Protein AF-A0A135VUB6-F1 (afdb_monomer_lite)

Structure (mmCIF, N/CA/C/O backbone):
data_AF-A0A135VUB6-F1
#
_entry.id   AF-A0A135VUB6-F1
#
loop_
_atom_site.group_PDB
_atom_site.id
_atom_site.type_symbol
_atom_site.label_atom_id
_atom_site.label_alt_id
_atom_site.label_comp_id
_atom_site.label_asym_id
_atom_site.label_entity_id
_atom_site.label_seq_id
_atom_site.pdbx_PDB_ins_code
_atom_site.Cartn_x
_atom_site.Cartn_y
_atom_site.Cartn_z
_atom_site.occupancy
_atom_site.B_iso_or_equiv
_atom_site.auth_seq_id
_atom_site.auth_comp_id
_atom_site.auth_asym_id
_atom_site.auth_atom_id
_atom_site.pdbx_PDB_model_num
ATOM 1 N N . MET A 1 1 ? -13.962 8.262 15.435 1.00 34.34 1 MET A N 1
ATOM 2 C CA . MET A 1 1 ? -13.655 7.599 16.730 1.00 34.34 1 MET A CA 1
ATOM 3 C C . MET A 1 1 ? -14.827 7.903 17.637 1.00 34.34 1 MET A C 1
ATOM 5 O O . MET A 1 1 ? -15.083 9.078 17.838 1.00 34.34 1 MET A O 1
ATOM 9 N N . LYS A 1 2 ? -15.582 6.904 18.107 1.00 37.41 2 LYS A N 1
ATOM 10 C CA . LYS A 1 2 ? -16.805 7.149 18.884 1.00 37.41 2 LYS A CA 1
ATOM 11 C C . LYS A 1 2 ? -16.642 6.528 20.272 1.00 37.41 2 LYS A C 1
ATOM 13 O O . LYS A 1 2 ? -16.548 5.312 20.395 1.00 37.41 2 LYS A O 1
ATOM 18 N N . ILE A 1 3 ? -16.569 7.367 21.302 1.00 39.59 3 ILE A N 1
ATOM 19 C CA . ILE A 1 3 ? -16.682 6.924 22.696 1.00 39.59 3 ILE A CA 1
ATOM 20 C C . ILE A 1 3 ? -18.184 6.850 22.992 1.00 39.59 3 ILE A C 1
ATOM 22 O O . ILE A 1 3 ? -18.922 7.803 22.722 1.00 39.59 3 ILE A O 1
ATOM 26 N N . VAL A 1 4 ? -18.668 5.687 23.420 1.00 47.00 4 VAL A N 1
ATOM 27 C CA . VAL A 1 4 ? -20.098 5.361 23.450 1.00 47.00 4 VAL A CA 1
ATOM 28 C C . VAL A 1 4 ? -20.410 4.708 24.789 1.00 47.00 4 VAL A C 1
ATOM 30 O O . VAL A 1 4 ? -19.876 3.654 25.109 1.00 47.00 4 VAL A O 1
ATOM 33 N N . ARG A 1 5 ? -21.276 5.326 25.596 1.00 52.12 5 ARG A N 1
ATOM 34 C CA . ARG A 1 5 ? -21.703 4.709 26.856 1.00 52.12 5 ARG A CA 1
ATOM 35 C C . ARG A 1 5 ? -22.386 3.346 26.589 1.00 52.12 5 ARG A C 1
ATOM 37 O O . ARG A 1 5 ? -23.000 3.203 25.533 1.00 52.12 5 ARG A O 1
ATOM 44 N N . PRO A 1 6 ? -22.284 2.355 27.497 1.00 51.78 6 PRO A N 1
ATOM 45 C CA . PRO A 1 6 ? -22.822 1.000 27.289 1.00 51.78 6 PRO A CA 1
ATOM 46 C C . PRO A 1 6 ? -24.323 0.953 26.952 1.00 51.78 6 PRO A C 1
ATOM 48 O O . PRO A 1 6 ? -24.784 0.061 26.255 1.00 51.78 6 PRO A O 1
ATOM 51 N N . ASP A 1 7 ? -25.085 1.933 27.435 1.00 60.53 7 ASP A N 1
ATOM 52 C CA . ASP A 1 7 ? -26.528 2.109 27.241 1.00 60.53 7 ASP A CA 1
ATOM 53 C C . ASP A 1 7 ? -26.904 2.805 25.923 1.00 60.53 7 ASP A C 1
ATOM 55 O O . ASP A 1 7 ? -28.085 2.901 25.576 1.00 60.53 7 ASP A O 1
ATOM 59 N N . LYS A 1 8 ? -25.913 3.305 25.183 1.00 64.69 8 LYS A N 1
ATOM 60 C CA . LYS A 1 8 ? -26.128 4.102 23.983 1.00 64.69 8 LYS A CA 1
ATOM 61 C C . LYS A 1 8 ? -26.345 3.201 22.772 1.00 64.69 8 LYS A C 1
ATOM 63 O O . LYS A 1 8 ? -25.667 2.200 22.561 1.00 64.69 8 LYS A O 1
ATOM 68 N N . GLU A 1 9 ? -27.318 3.598 21.969 1.00 74.81 9 GLU A N 1
ATOM 69 C CA . GLU A 1 9 ? -27.727 2.878 20.774 1.00 74.81 9 GLU A CA 1
ATOM 70 C C . GLU A 1 9 ? -26.655 2.944 19.681 1.00 74.81 9 GLU A C 1
ATOM 72 O O . GLU A 1 9 ? -26.100 4.004 19.358 1.00 74.81 9 GLU A O 1
ATOM 77 N N . PHE A 1 10 ? -26.373 1.785 19.099 1.00 71.81 10 PHE A N 1
ATOM 78 C CA . PHE A 1 10 ? -25.574 1.617 17.901 1.00 71.81 10 PHE A CA 1
ATOM 79 C C . PHE A 1 10 ? -26.504 1.541 16.710 1.00 71.81 10 PHE A C 1
ATOM 81 O O . PHE A 1 10 ? -27.481 0.803 16.724 1.00 71.81 10 PHE A O 1
ATOM 88 N N . THR A 1 11 ? -26.179 2.300 15.673 1.00 75.50 11 THR A N 1
ATOM 89 C CA . THR A 1 11 ? -26.920 2.293 14.418 1.00 75.50 11 THR A CA 1
ATOM 90 C C . THR A 1 11 ? -26.029 1.699 13.342 1.00 75.50 11 THR A C 1
ATOM 92 O O . THR A 1 11 ? -24.949 2.229 13.077 1.00 75.50 11 THR A O 1
ATOM 95 N N . LEU A 1 12 ? -26.487 0.620 12.721 1.00 75.81 12 LEU A N 1
ATOM 96 C CA . LEU A 1 12 ? -25.886 0.023 11.539 1.00 75.81 12 LEU A CA 1
ATOM 97 C C . LEU A 1 12 ? -26.810 0.283 10.355 1.00 75.81 12 LEU A C 1
ATOM 99 O O . LEU A 1 12 ? -28.018 0.105 10.469 1.00 75.81 12 LEU A O 1
ATOM 103 N N . THR A 1 13 ? -26.258 0.694 9.221 1.00 74.25 13 THR A N 1
ATOM 104 C CA . THR A 1 13 ? -27.027 0.863 7.984 1.00 74.25 13 THR A CA 1
ATOM 105 C C . THR A 1 13 ? -26.466 -0.029 6.895 1.00 74.25 13 THR A C 1
ATOM 107 O O . THR A 1 13 ? -25.250 -0.041 6.704 1.00 74.25 13 THR A O 1
ATOM 110 N N . ALA A 1 14 ? -27.331 -0.721 6.162 1.00 73.38 14 ALA A N 1
ATOM 111 C CA . ALA A 1 14 ? -26.947 -1.544 5.023 1.00 73.38 14 ALA A CA 1
ATOM 112 C C . ALA A 1 14 ? -27.727 -1.157 3.772 1.00 73.38 14 ALA A C 1
ATOM 114 O O . ALA A 1 14 ? -28.899 -0.784 3.833 1.00 73.38 14 ALA A O 1
ATOM 115 N N . THR A 1 15 ? -27.057 -1.287 2.629 1.00 76.56 15 THR A N 1
ATOM 116 C CA . THR A 1 15 ? -27.664 -1.134 1.310 1.00 76.56 15 THR A CA 1
ATOM 117 C C . THR A 1 15 ? -27.743 -2.496 0.630 1.00 76.56 15 THR A C 1
ATOM 119 O O . THR A 1 15 ? -26.714 -3.127 0.394 1.00 76.56 15 THR A O 1
ATOM 122 N N . VAL A 1 16 ? -28.950 -2.930 0.283 1.00 73.88 16 VAL A N 1
ATOM 123 C CA . VAL A 1 16 ? -29.252 -4.214 -0.348 1.00 73.88 16 VAL A CA 1
ATOM 124 C C . VAL A 1 16 ? -29.444 -4.015 -1.847 1.00 73.88 16 VAL A C 1
ATOM 126 O O . VAL A 1 16 ? -30.226 -3.170 -2.292 1.00 73.88 16 VAL A O 1
ATOM 129 N N . LYS A 1 17 ? -28.701 -4.793 -2.636 1.00 71.44 17 LYS A N 1
ATOM 130 C CA . LYS A 1 17 ? -28.737 -4.761 -4.099 1.00 71.44 17 LYS A CA 1
ATOM 131 C C . LYS A 1 17 ? -28.950 -6.162 -4.662 1.00 71.44 17 LYS A C 1
ATOM 133 O O . LYS A 1 17 ? -28.439 -7.126 -4.099 1.00 71.44 17 LYS A O 1
ATOM 138 N N . ASP A 1 18 ? -29.688 -6.259 -5.764 1.00 75.69 18 ASP A N 1
ATOM 139 C CA . ASP A 1 18 ? -29.834 -7.500 -6.526 1.00 75.69 18 ASP A CA 1
ATOM 140 C C . ASP A 1 18 ? -28.553 -7.831 -7.318 1.00 75.69 18 ASP A C 1
ATOM 142 O O . ASP A 1 18 ? -27.583 -7.068 -7.341 1.00 75.69 18 ASP A O 1
ATOM 146 N N . GLU A 1 19 ? -28.550 -8.969 -8.013 1.00 65.69 19 GLU A N 1
ATOM 147 C CA . GLU A 1 19 ? -27.429 -9.414 -8.860 1.00 65.69 19 GLU A CA 1
ATOM 148 C C . GLU A 1 19 ? -27.101 -8.458 -10.022 1.00 65.69 19 GLU A C 1
ATOM 150 O O . GLU A 1 19 ? -26.023 -8.535 -10.606 1.00 65.69 19 GLU A O 1
ATOM 155 N N . ARG A 1 20 ? -28.010 -7.531 -10.345 1.00 67.44 20 ARG A N 1
ATOM 156 C CA . ARG A 1 20 ? -27.830 -6.492 -11.367 1.00 67.44 20 ARG A CA 1
ATOM 157 C C . ARG A 1 20 ? -27.405 -5.153 -10.755 1.00 67.44 20 ARG A C 1
ATOM 159 O O . ARG A 1 20 ? -27.335 -4.152 -11.463 1.00 67.44 20 ARG A O 1
ATOM 166 N N . GLY A 1 21 ? -27.137 -5.113 -9.448 1.00 68.44 21 GLY A N 1
ATOM 167 C CA . GLY A 1 21 ? -26.724 -3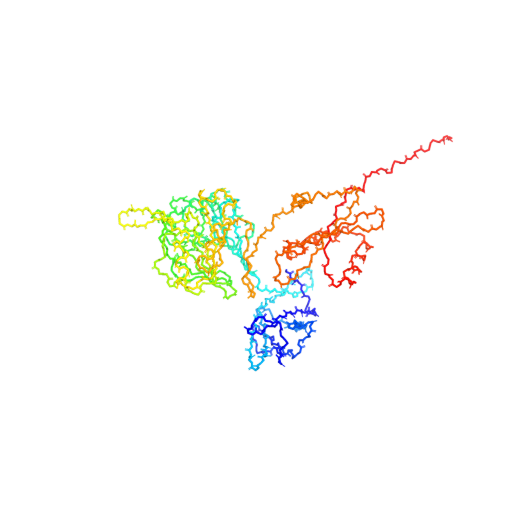.918 -8.717 1.00 68.44 21 GLY A CA 1
ATOM 168 C C . GLY A 1 21 ? -27.852 -2.927 -8.415 1.00 68.44 21 GLY A C 1
ATOM 169 O O . GLY A 1 21 ? -27.565 -1.817 -7.955 1.00 68.44 21 GLY A O 1
ATOM 170 N N . ARG A 1 22 ? -29.117 -3.295 -8.651 1.00 73.38 22 ARG A N 1
ATOM 171 C CA . ARG A 1 22 ? -30.289 -2.445 -8.392 1.00 73.38 22 ARG A CA 1
ATOM 172 C C . ARG A 1 22 ? -30.698 -2.555 -6.929 1.00 73.38 22 ARG A C 1
ATOM 174 O O . ARG A 1 22 ? -30.668 -3.647 -6.371 1.00 73.38 22 ARG A O 1
ATOM 181 N N . LEU A 1 23 ? -31.111 -1.444 -6.320 1.00 79.06 23 LEU A N 1
ATOM 182 C CA . LEU A 1 23 ? -31.638 -1.452 -4.953 1.00 79.06 23 LEU A CA 1
ATOM 183 C C . LEU A 1 23 ? -32.877 -2.347 -4.869 1.00 79.06 23 LEU A C 1
ATOM 185 O O . LEU A 1 23 ? -33.820 -2.188 -5.651 1.00 79.06 23 LEU A O 1
ATOM 189 N N . THR A 1 24 ? -32.866 -3.278 -3.922 1.00 85.25 24 THR A N 1
ATOM 190 C CA . THR A 1 24 ? -33.945 -4.248 -3.731 1.00 85.25 24 THR A CA 1
ATOM 191 C C . THR A 1 24 ? -34.196 -4.477 -2.255 1.00 85.25 24 THR A C 1
ATOM 193 O O . THR A 1 24 ? -33.263 -4.494 -1.458 1.00 85.25 24 THR A O 1
ATOM 196 N N . ASP A 1 25 ? -35.458 -4.676 -1.899 1.00 92.44 25 ASP A N 1
ATOM 197 C CA . ASP A 1 25 ? -35.822 -5.096 -0.554 1.00 92.44 25 ASP A CA 1
ATOM 198 C C . ASP A 1 25 ? -35.624 -6.616 -0.448 1.00 92.44 25 ASP A C 1
ATOM 200 O O . ASP A 1 25 ? -35.988 -7.344 -1.378 1.00 92.44 25 ASP A O 1
ATOM 204 N N . PRO A 1 26 ? -35.002 -7.114 0.627 1.00 88.56 26 PRO A N 1
ATOM 205 C CA . PRO A 1 26 ? -34.851 -8.540 0.845 1.00 88.56 26 PRO A CA 1
ATOM 206 C C . PRO A 1 26 ? -36.123 -9.191 1.387 1.00 88.56 26 PRO A C 1
ATOM 208 O O . PRO A 1 26 ? -36.945 -8.557 2.042 1.00 88.56 26 PRO A O 1
ATOM 211 N N . GLU A 1 27 ? -36.236 -10.490 1.127 1.00 89.94 27 GLU A N 1
ATOM 212 C CA . GLU A 1 27 ? -37.295 -11.381 1.603 1.00 89.94 27 GLU A CA 1
ATOM 213 C C . GLU A 1 27 ? -37.172 -11.628 3.110 1.00 89.94 27 GLU A C 1
ATOM 215 O O . GLU A 1 27 ? -38.172 -11.619 3.822 1.00 89.94 27 GLU A O 1
ATOM 220 N N . THR A 1 28 ? -35.943 -11.826 3.601 1.00 88.31 28 THR A N 1
ATOM 221 C CA . THR A 1 28 ? -35.650 -11.978 5.032 1.00 88.31 28 THR A CA 1
ATOM 222 C C . THR A 1 28 ? -34.358 -11.264 5.407 1.00 88.31 28 THR A C 1
ATOM 224 O O . THR A 1 28 ? -33.467 -11.073 4.572 1.00 88.31 28 THR A O 1
ATOM 227 N N . GLN A 1 29 ? -34.261 -10.856 6.672 1.00 86.56 29 GLN A N 1
ATOM 228 C CA . GLN A 1 29 ? -33.057 -10.281 7.257 1.00 86.56 29 GLN A CA 1
ATOM 229 C C . GLN A 1 29 ? -32.876 -10.802 8.675 1.00 86.56 29 GLN A C 1
ATOM 231 O O . GLN A 1 29 ? -33.840 -10.902 9.425 1.00 86.56 29 GLN A O 1
ATOM 236 N N . GLU A 1 30 ? -31.637 -11.075 9.046 1.00 85.62 30 GLU A N 1
ATOM 237 C CA . GLU A 1 30 ? -31.261 -11.462 10.395 1.00 85.62 30 GLU A CA 1
ATOM 238 C C . GLU A 1 30 ? -29.928 -10.801 10.735 1.00 85.62 30 GLU A C 1
ATOM 240 O O . GLU A 1 30 ? -28.988 -10.838 9.940 1.00 85.62 30 GLU A O 1
ATOM 245 N N . ILE A 1 31 ? -29.847 -10.164 11.901 1.00 83.44 31 ILE A N 1
ATOM 246 C CA . ILE A 1 31 ? -28.593 -9.626 12.420 1.00 83.44 31 ILE A CA 1
ATOM 247 C C . ILE A 1 31 ? -28.206 -10.410 13.654 1.00 83.44 31 ILE A C 1
ATOM 249 O O . ILE A 1 31 ? -28.941 -10.430 14.636 1.00 83.44 31 ILE A O 1
ATOM 253 N N . THR A 1 32 ? -27.013 -10.979 13.621 1.00 84.50 32 THR A N 1
ATOM 254 C CA . THR A 1 32 ? -26.420 -11.730 14.714 1.00 84.50 32 THR A CA 1
ATOM 255 C C . THR A 1 32 ? -25.205 -10.980 15.241 1.00 84.50 32 THR A C 1
ATOM 257 O O . THR A 1 32 ? -24.272 -10.689 14.497 1.00 84.50 32 THR A O 1
ATOM 260 N N . ILE A 1 33 ? -25.184 -10.683 16.536 1.00 83.44 33 ILE A N 1
ATOM 261 C CA . ILE A 1 33 ? -24.037 -10.068 17.206 1.00 83.44 33 ILE A CA 1
ATOM 262 C C . ILE A 1 33 ? -23.337 -11.137 18.043 1.00 83.44 33 ILE A C 1
ATOM 264 O O . ILE A 1 33 ? -23.943 -11.736 18.934 1.00 83.44 33 ILE A O 1
ATOM 268 N N . LYS A 1 34 ? -22.058 -11.368 17.753 1.00 84.38 34 LYS A N 1
ATOM 269 C CA . LYS A 1 34 ? -21.209 -12.366 18.407 1.00 84.38 34 LYS A CA 1
ATOM 270 C C . LYS A 1 34 ? -20.161 -11.687 19.283 1.00 84.38 34 LYS A C 1
ATOM 272 O O . LYS A 1 34 ? -19.483 -10.755 18.840 1.00 84.38 34 LYS A O 1
ATOM 277 N N . ASP A 1 35 ? -20.049 -12.185 20.508 1.00 81.25 35 ASP A N 1
ATOM 278 C CA . ASP A 1 35 ? -18.984 -11.857 21.457 1.00 81.25 35 ASP A CA 1
ATOM 279 C C . ASP A 1 35 ? -17.630 -12.390 20.956 1.00 81.25 35 ASP A C 1
ATOM 281 O O . ASP A 1 35 ? -17.611 -13.408 20.258 1.00 81.25 35 ASP A O 1
ATOM 285 N N . PRO A 1 36 ? -16.494 -11.796 21.355 1.00 72.75 36 PRO A N 1
ATOM 286 C CA . PRO A 1 36 ? -15.181 -12.426 21.239 1.00 72.75 36 PRO A CA 1
ATOM 287 C C . PRO A 1 36 ? -15.070 -13.847 21.833 1.00 72.75 36 PRO A C 1
ATOM 289 O O . PRO A 1 36 ? -14.202 -14.594 21.379 1.00 72.75 36 PRO A O 1
ATOM 292 N N . TRP A 1 37 ? -15.910 -14.242 22.801 1.00 71.69 37 TRP A N 1
ATOM 293 C CA . TRP A 1 37 ? -15.752 -15.508 23.541 1.00 71.69 37 TRP A CA 1
ATOM 294 C C . TRP A 1 37 ? -16.957 -16.466 23.520 1.00 71.69 37 TRP A C 1
ATOM 296 O O . TRP A 1 37 ? -16.856 -17.563 24.070 1.00 71.69 37 TRP A O 1
ATOM 306 N N . LYS A 1 38 ? -18.098 -16.087 22.925 1.00 53.94 38 LYS A N 1
ATOM 307 C CA . LYS A 1 38 ? -19.379 -16.818 23.041 1.00 53.94 38 LYS A CA 1
ATOM 308 C C . LYS A 1 38 ? -20.101 -17.025 21.705 1.00 53.94 38 LYS A C 1
ATOM 310 O O . LYS A 1 38 ? -19.897 -16.293 20.737 1.00 53.94 38 LYS A O 1
ATOM 315 N N . ASP A 1 39 ? -20.999 -18.012 21.722 1.00 59.66 39 ASP A N 1
ATOM 316 C CA . ASP A 1 39 ? -22.148 -18.163 20.820 1.00 59.66 39 ASP A CA 1
ATOM 317 C C . ASP A 1 39 ? -22.997 -16.868 20.750 1.00 59.66 39 ASP A C 1
ATOM 319 O O . ASP A 1 39 ? -22.861 -15.994 21.612 1.00 59.66 39 ASP A O 1
ATOM 323 N N . PRO A 1 40 ? -23.833 -16.683 19.709 1.00 59.44 40 PRO A N 1
ATOM 324 C CA . PRO A 1 40 ? -24.494 -15.407 19.421 1.00 59.44 40 PRO A CA 1
ATOM 325 C C . PRO A 1 40 ? -25.262 -14.821 20.616 1.00 59.44 40 PRO A C 1
ATOM 327 O O . PRO A 1 40 ? -26.117 -15.482 21.198 1.00 59.44 40 PRO A O 1
ATOM 330 N N . ILE A 1 41 ? -24.972 -13.559 20.960 1.00 66.19 41 ILE A N 1
ATOM 331 C CA . ILE A 1 41 ? -25.551 -12.874 22.131 1.00 66.19 41 ILE A CA 1
ATOM 332 C C . ILE A 1 41 ? -26.881 -12.206 21.787 1.00 66.19 41 ILE A C 1
ATOM 334 O O . ILE A 1 41 ? -27.807 -12.203 22.594 1.00 66.19 41 ILE A O 1
ATOM 338 N N . ILE A 1 42 ? -26.978 -11.596 20.606 1.00 67.06 42 ILE A N 1
ATOM 339 C CA . ILE A 1 42 ? -28.165 -10.845 20.194 1.00 67.06 42 ILE A CA 1
ATOM 340 C C . ILE A 1 42 ? -28.497 -11.231 18.761 1.00 67.06 42 ILE A C 1
ATOM 342 O O . ILE A 1 42 ? -27.701 -10.973 17.857 1.00 67.06 42 ILE A O 1
ATOM 346 N N . THR A 1 43 ? -29.689 -11.787 18.561 1.00 62.88 43 THR A N 1
ATOM 347 C CA . THR A 1 43 ? -30.308 -11.880 17.240 1.00 62.88 43 THR A CA 1
ATOM 348 C C . THR A 1 43 ? -31.381 -10.805 17.147 1.00 62.88 43 THR A C 1
ATOM 350 O O . THR A 1 43 ? -32.408 -10.880 17.819 1.00 62.88 43 THR A O 1
ATOM 353 N N . LEU A 1 44 ? -31.136 -9.779 16.335 1.00 66.69 44 LEU A N 1
ATOM 354 C CA . LEU A 1 44 ? -32.171 -8.832 15.939 1.00 66.69 44 LEU A CA 1
ATOM 355 C C . LEU A 1 44 ? -32.797 -9.321 14.641 1.00 66.69 44 LEU A C 1
ATOM 357 O O . LEU A 1 44 ? -32.112 -9.505 13.636 1.00 66.69 44 LEU A O 1
ATOM 361 N N . THR A 1 45 ? -34.109 -9.511 14.663 1.00 58.44 45 THR A N 1
ATOM 362 C CA . THR A 1 45 ? -34.837 -10.137 13.556 1.00 58.44 45 THR A CA 1
ATOM 363 C C . THR A 1 45 ? -35.419 -9.141 12.559 1.00 58.44 45 THR A C 1
ATOM 365 O O . THR A 1 45 ? -35.823 -9.547 11.475 1.00 58.44 45 THR A O 1
ATOM 368 N N . THR A 1 46 ? -35.457 -7.841 12.866 1.00 73.56 46 THR A N 1
ATOM 369 C CA . THR A 1 46 ? -36.083 -6.856 11.968 1.00 73.56 46 THR A CA 1
ATOM 370 C C . THR A 1 46 ? -35.360 -5.512 11.969 1.00 73.56 46 THR A C 1
ATOM 372 O O . THR A 1 46 ? -35.707 -4.617 12.744 1.00 73.56 46 THR A O 1
ATOM 375 N N . PRO A 1 47 ? -34.362 -5.336 11.089 1.00 85.88 47 PRO A N 1
ATOM 376 C CA . PRO A 1 47 ? -33.864 -4.018 10.718 1.00 85.88 47 PRO A CA 1
ATOM 377 C C . PRO A 1 47 ? -34.996 -3.155 10.145 1.00 85.88 47 PRO A C 1
ATOM 379 O O . PRO A 1 47 ? -35.836 -3.626 9.380 1.00 85.88 47 PRO A O 1
ATOM 382 N N . GLU A 1 48 ? -35.010 -1.877 10.495 1.00 89.88 48 GLU A N 1
ATOM 383 C CA . GLU A 1 48 ? -35.969 -0.893 10.007 1.00 89.88 48 GLU A CA 1
ATOM 384 C C . GLU A 1 48 ? -35.656 -0.522 8.552 1.00 89.88 48 GLU A C 1
ATOM 386 O O . GLU A 1 48 ? -34.522 -0.176 8.215 1.00 89.88 48 GLU A O 1
ATOM 391 N N . ARG A 1 49 ? -36.655 -0.567 7.670 1.00 92.06 49 ARG A N 1
ATOM 392 C CA . ARG A 1 49 ? -36.514 -0.076 6.294 1.00 92.06 49 ARG A CA 1
ATOM 393 C C . ARG A 1 49 ? -36.525 1.453 6.298 1.00 92.06 49 ARG A C 1
ATOM 395 O O . ARG A 1 49 ? -37.526 2.049 6.675 1.00 92.06 49 ARG A O 1
ATOM 402 N N . VAL A 1 50 ? -35.430 2.070 5.859 1.00 88.75 50 VAL A N 1
ATOM 403 C CA . VAL A 1 50 ? -35.311 3.533 5.709 1.00 88.75 50 VAL A CA 1
ATOM 404 C C . VAL A 1 50 ? -35.767 3.968 4.318 1.00 88.75 50 VAL A C 1
ATOM 406 O O . VAL A 1 50 ? -36.474 4.958 4.184 1.00 88.75 50 VAL A O 1
ATOM 409 N N . ASP A 1 51 ? -35.365 3.219 3.291 1.00 87.94 51 ASP A N 1
ATOM 410 C CA . ASP A 1 51 ? -35.752 3.413 1.889 1.00 87.94 51 ASP A CA 1
ATOM 411 C C . ASP A 1 51 ? -35.661 2.061 1.153 1.00 87.94 51 ASP A C 1
ATOM 413 O O . ASP A 1 51 ? -35.236 1.055 1.733 1.00 87.94 51 ASP A O 1
ATOM 417 N N . LYS A 1 52 ? -36.044 2.002 -0.124 1.00 89.00 52 LYS A N 1
ATOM 418 C CA . LYS A 1 52 ? -35.914 0.806 -0.959 1.00 89.00 52 LYS A CA 1
ATOM 419 C C . LYS A 1 52 ? -34.465 0.324 -0.984 1.00 89.00 52 LYS A C 1
ATOM 421 O O . LYS A 1 52 ? -33.572 1.008 -1.484 1.00 89.00 52 LYS A O 1
ATOM 426 N N . GLY A 1 53 ? -34.240 -0.883 -0.471 1.00 80.25 53 GLY A N 1
ATOM 427 C CA . GLY A 1 53 ? -32.906 -1.458 -0.346 1.00 80.25 53 GLY A CA 1
ATOM 428 C C . GLY A 1 53 ? -31.988 -0.710 0.624 1.00 80.25 53 GLY A C 1
ATOM 429 O O . GLY A 1 53 ? -30.785 -0.927 0.568 1.00 80.25 53 GLY A O 1
ATOM 430 N N . LEU A 1 54 ? -32.499 0.155 1.505 1.00 81.38 54 LEU A N 1
ATOM 431 C CA . LEU A 1 54 ? -31.726 0.803 2.566 1.00 81.38 54 LEU A CA 1
ATOM 432 C C . LEU A 1 54 ? -32.345 0.475 3.923 1.00 81.38 54 LEU A C 1
ATOM 434 O O . LEU A 1 54 ? -33.481 0.847 4.213 1.00 81.38 54 LEU A O 1
ATOM 438 N N . TYR A 1 55 ? -31.569 -0.185 4.775 1.00 86.44 55 TYR A N 1
ATOM 439 C CA . TYR A 1 55 ? -32.025 -0.662 6.074 1.00 86.44 55 TYR A CA 1
ATOM 440 C C . TYR A 1 55 ? -31.160 -0.118 7.197 1.00 86.44 55 TYR A C 1
ATOM 442 O O . TYR A 1 55 ? -29.960 0.099 7.026 1.00 86.44 55 TYR A O 1
ATOM 450 N N . ARG A 1 56 ? -31.780 0.081 8.355 1.00 84.00 56 ARG A N 1
ATOM 451 C CA . ARG A 1 56 ? -31.182 0.575 9.586 1.00 84.00 56 ARG A CA 1
ATOM 452 C C . ARG A 1 56 ? -31.484 -0.398 10.714 1.00 84.00 56 ARG A C 1
ATOM 454 O O . ARG A 1 56 ? -32.635 -0.637 11.042 1.00 84.00 56 ARG A O 1
ATOM 461 N N . ALA A 1 57 ? -30.454 -0.911 11.359 1.00 82.75 57 ALA A N 1
ATOM 462 C CA . ALA A 1 57 ? -30.590 -1.665 12.590 1.00 82.75 57 ALA A CA 1
ATOM 463 C C . ALA A 1 57 ? -30.090 -0.831 13.759 1.00 82.75 57 ALA A C 1
ATOM 465 O O . ALA A 1 57 ? -28.995 -0.265 13.703 1.00 82.75 57 ALA A O 1
ATOM 466 N N . VAL A 1 58 ? -30.897 -0.764 14.812 1.00 81.56 58 VAL A N 1
ATOM 467 C CA . VAL A 1 58 ? -30.522 -0.127 16.069 1.00 81.56 58 VAL A CA 1
ATOM 468 C C . VAL A 1 58 ? -30.384 -1.210 17.127 1.00 81.56 58 VAL A C 1
ATOM 470 O O . VAL A 1 58 ? -31.306 -1.992 17.331 1.00 81.56 58 VAL A O 1
ATOM 473 N N . PHE A 1 59 ? -29.233 -1.274 17.788 1.00 80.00 59 PHE A N 1
ATOM 474 C CA . PHE A 1 59 ? -28.989 -2.234 18.861 1.00 80.00 59 PHE A CA 1
ATOM 475 C C . PHE A 1 59 ? -28.285 -1.585 20.041 1.00 80.00 59 PHE A C 1
ATOM 477 O O . PHE A 1 59 ? -27.578 -0.588 19.901 1.00 80.00 59 PHE A O 1
ATOM 484 N N . LYS A 1 60 ? -28.469 -2.172 21.219 1.00 78.56 60 LYS A N 1
ATOM 485 C CA . LYS A 1 60 ? -27.726 -1.827 22.431 1.00 78.56 60 LYS A CA 1
ATOM 486 C C . LYS A 1 60 ? -26.785 -2.975 22.735 1.00 78.56 60 LYS A C 1
ATOM 488 O O . LYS A 1 60 ? -27.175 -4.134 22.618 1.00 78.56 60 LYS A O 1
ATOM 493 N N . LEU A 1 61 ? -25.551 -2.650 23.099 1.00 75.44 61 LEU A N 1
ATOM 494 C CA . LEU A 1 61 ? -24.662 -3.667 23.641 1.00 75.44 61 LEU A CA 1
ATOM 495 C C . LEU A 1 61 ? -25.130 -4.029 25.064 1.00 75.44 61 LEU A C 1
ATOM 497 O O . LEU A 1 61 ? -25.674 -3.164 25.759 1.00 75.44 61 LEU A O 1
ATOM 501 N N . PRO A 1 62 ? -24.956 -5.285 25.508 1.00 72.50 62 PRO A N 1
ATOM 502 C CA . PRO A 1 62 ? -25.241 -5.665 26.886 1.00 72.50 62 PRO A CA 1
ATOM 503 C C . PRO A 1 62 ? -24.438 -4.812 27.877 1.00 72.50 62 PRO A C 1
ATOM 505 O O . PRO A 1 62 ? -23.316 -4.385 27.588 1.00 72.50 62 PRO A O 1
ATOM 508 N N . LYS A 1 63 ? -24.994 -4.576 29.072 1.00 72.06 63 LYS A N 1
ATOM 509 C CA . LYS A 1 63 ? -24.314 -3.797 30.128 1.00 72.06 63 LYS A CA 1
ATOM 510 C C . LYS A 1 63 ? -23.019 -4.466 30.603 1.00 72.06 63 LYS A C 1
ATOM 512 O O . LYS A 1 63 ? -22.114 -3.788 31.079 1.00 72.06 63 LYS A O 1
ATOM 517 N N . ASP A 1 64 ? -22.947 -5.780 30.470 1.00 74.75 64 ASP A N 1
ATOM 518 C CA . ASP A 1 64 ? -21.858 -6.673 30.846 1.00 74.75 64 ASP A CA 1
ATOM 519 C C . ASP A 1 64 ? -20.924 -7.009 29.673 1.00 74.75 64 ASP A C 1
ATOM 521 O O . ASP A 1 64 ? -20.265 -8.042 29.691 1.00 74.75 64 ASP A O 1
ATOM 525 N N . VAL A 1 65 ? -20.819 -6.119 28.675 1.00 74.19 65 VAL A N 1
ATOM 526 C CA . VAL A 1 65 ? -19.928 -6.299 27.521 1.00 74.19 65 VAL A CA 1
ATOM 527 C C . VAL A 1 65 ? -18.508 -6.705 27.947 1.00 74.19 65 VAL A C 1
ATOM 529 O O . VAL A 1 65 ? -17.864 -6.059 28.795 1.00 74.19 65 VAL A O 1
ATOM 532 N N . GLU A 1 66 ? -18.010 -7.752 27.296 1.00 77.94 66 GLU A N 1
ATOM 533 C CA . GLU A 1 66 ? -16.616 -8.168 27.357 1.00 77.94 66 GLU A CA 1
ATOM 534 C C . GLU A 1 66 ? -15.771 -7.350 26.371 1.00 77.94 66 GLU A C 1
ATOM 536 O O . GLU A 1 66 ? -16.204 -6.996 25.268 1.00 77.94 66 GLU A O 1
ATOM 541 N N . GLU A 1 67 ? -14.551 -7.003 26.779 1.00 76.06 67 GLU A N 1
ATOM 542 C CA . GLU A 1 67 ? -13.603 -6.347 25.881 1.00 76.06 67 GLU A CA 1
ATOM 543 C C . GLU A 1 67 ? -13.114 -7.331 24.817 1.00 76.06 67 GLU A C 1
ATOM 545 O O . GLU A 1 67 ? -12.825 -8.491 25.105 1.00 76.06 67 GLU A O 1
ATOM 550 N N . GLY A 1 68 ? -12.965 -6.854 23.584 1.00 76.69 68 GLY A N 1
ATOM 551 C CA . GLY A 1 68 ? -12.427 -7.653 22.490 1.00 76.69 68 GLY A CA 1
ATOM 552 C C . GLY A 1 68 ? -13.019 -7.294 21.134 1.00 76.69 68 GLY A C 1
ATOM 553 O O . GLY A 1 68 ? -13.636 -6.242 20.954 1.00 76.69 68 GLY A O 1
ATOM 554 N N . THR A 1 69 ? -12.776 -8.156 20.148 1.00 74.62 69 THR A N 1
ATOM 555 C CA . THR A 1 69 ? -13.365 -8.025 18.811 1.00 74.62 69 THR A CA 1
ATOM 556 C C . THR A 1 69 ? -14.727 -8.707 18.802 1.00 74.62 69 THR A C 1
ATOM 558 O O . THR A 1 69 ? -14.807 -9.924 18.900 1.00 74.62 69 THR A O 1
ATOM 561 N N . TRP A 1 70 ? -15.781 -7.919 18.642 1.00 80.38 70 TRP A N 1
ATOM 562 C CA . TRP A 1 70 ? -17.140 -8.397 18.423 1.00 80.38 70 TRP A CA 1
ATOM 563 C C . TRP A 1 70 ? -17.421 -8.468 16.920 1.00 80.38 70 TRP A C 1
ATOM 565 O O . TRP A 1 70 ? -16.914 -7.647 16.147 1.00 80.38 70 TRP A O 1
ATOM 575 N N . ILE A 1 71 ? -18.240 -9.428 16.499 1.00 78.62 71 ILE A N 1
ATOM 576 C CA . ILE A 1 71 ? -18.608 -9.622 15.091 1.00 78.62 71 ILE A CA 1
ATOM 577 C C . ILE A 1 71 ? -20.104 -9.385 14.941 1.00 78.62 71 ILE A C 1
ATOM 579 O O . ILE A 1 71 ? -20.910 -10.044 15.587 1.00 78.62 71 ILE A O 1
ATOM 583 N N . ILE A 1 72 ? -20.478 -8.465 14.061 1.00 80.88 72 ILE A N 1
ATOM 584 C CA . ILE A 1 72 ? -21.861 -8.270 13.636 1.00 80.88 72 ILE A CA 1
ATOM 585 C C . ILE A 1 72 ? -22.022 -8.956 12.282 1.00 80.88 72 ILE A C 1
ATOM 587 O O . ILE A 1 72 ? -21.393 -8.547 11.306 1.00 80.88 72 ILE A O 1
ATOM 591 N N . GLU A 1 73 ? -22.844 -9.992 12.215 1.00 82.31 73 GLU A N 1
ATOM 592 C CA . GLU A 1 73 ? -23.227 -10.671 10.980 1.00 82.31 73 GLU A CA 1
ATOM 593 C C . GLU A 1 73 ? -24.626 -10.211 10.572 1.00 82.31 73 GLU A C 1
ATOM 595 O O . GLU A 1 73 ? -25.549 -10.266 11.372 1.00 82.31 73 GLU A O 1
ATOM 600 N N . TRP A 1 74 ? -24.794 -9.747 9.338 1.00 84.25 74 TRP A N 1
ATOM 601 C CA . TRP A 1 74 ? -26.089 -9.395 8.763 1.00 84.25 74 TRP A CA 1
ATOM 602 C C . TRP A 1 74 ? -26.371 -10.343 7.603 1.00 84.25 74 TRP A C 1
ATOM 604 O O . TRP A 1 74 ? -25.776 -10.221 6.530 1.00 84.25 74 TRP A O 1
ATOM 614 N N . LEU A 1 75 ? -27.239 -11.319 7.848 1.00 83.25 75 LEU A N 1
ATOM 615 C CA . LEU A 1 75 ? -27.756 -12.266 6.872 1.00 83.25 75 LEU A CA 1
ATOM 616 C C . LEU A 1 75 ? -28.968 -11.649 6.170 1.00 83.25 75 LEU A C 1
ATOM 618 O O . LEU A 1 75 ? -29.894 -11.159 6.810 1.00 83.25 75 LEU A O 1
ATOM 622 N N . ILE A 1 76 ? -28.957 -11.659 4.845 1.00 83.00 76 ILE A N 1
ATOM 623 C CA . ILE A 1 76 ? -29.991 -11.064 4.004 1.00 83.00 76 ILE A CA 1
ATOM 624 C C . ILE A 1 76 ? -30.357 -12.066 2.916 1.00 83.00 76 ILE A C 1
ATOM 626 O O . ILE A 1 76 ? -29.467 -12.573 2.236 1.00 83.00 76 ILE A O 1
ATOM 630 N N . THR A 1 77 ? -31.649 -12.324 2.715 1.00 81.06 77 THR A N 1
ATOM 631 C CA . THR A 1 77 ? -32.132 -13.203 1.639 1.00 81.06 77 THR A CA 1
ATOM 632 C C . THR A 1 77 ? -32.848 -12.394 0.569 1.00 81.06 77 THR A C 1
ATOM 634 O O . THR A 1 77 ? -33.782 -11.665 0.875 1.00 81.06 77 THR A O 1
ATOM 637 N N . VAL A 1 78 ? -32.446 -12.526 -0.693 1.00 81.06 78 VAL A N 1
ATOM 638 C CA . VAL A 1 78 ? -33.103 -11.910 -1.858 1.00 81.06 78 VAL A CA 1
ATOM 639 C C . VAL A 1 78 ? -33.305 -12.999 -2.907 1.00 81.06 78 VAL A C 1
ATOM 641 O O . VAL A 1 78 ? -32.340 -13.662 -3.285 1.00 81.06 78 VAL A O 1
ATOM 644 N N . HIS A 1 79 ? -34.529 -13.195 -3.400 1.00 84.00 79 HIS A N 1
ATOM 645 C CA . HIS A 1 79 ? -34.841 -14.214 -4.412 1.00 84.00 79 HIS A CA 1
ATOM 646 C C . HIS A 1 79 ? -34.353 -15.618 -4.020 1.00 84.00 79 HIS A C 1
ATOM 648 O O . HIS A 1 79 ? -33.722 -16.313 -4.819 1.00 84.00 79 HIS A O 1
ATOM 654 N N . ARG A 1 80 ? -34.609 -16.025 -2.767 1.00 82.06 80 ARG A N 1
ATOM 655 C CA . ARG A 1 80 ? -34.150 -17.294 -2.168 1.00 82.06 80 ARG A CA 1
ATOM 656 C C . ARG A 1 80 ? -32.628 -17.484 -2.116 1.00 82.06 80 ARG A C 1
ATOM 658 O O . ARG A 1 80 ? -32.159 -18.597 -1.887 1.00 82.06 80 ARG A O 1
ATOM 665 N N . ARG A 1 81 ? -31.838 -16.426 -2.324 1.00 69.50 81 ARG A N 1
ATOM 666 C CA . ARG A 1 81 ? -30.379 -16.442 -2.157 1.00 69.50 81 ARG A CA 1
ATOM 667 C C . ARG A 1 81 ? -29.989 -15.654 -0.920 1.00 69.50 81 ARG A C 1
ATOM 669 O O . ARG A 1 81 ? -30.394 -14.507 -0.775 1.00 69.50 81 ARG A O 1
ATOM 676 N N . ALA A 1 82 ? -29.176 -16.263 -0.068 1.00 79.62 82 ALA A N 1
ATOM 677 C CA . ALA A 1 82 ? -28.644 -15.641 1.134 1.00 79.62 82 ALA A CA 1
ATOM 678 C C . ALA A 1 82 ? -27.291 -14.959 0.870 1.00 79.62 82 ALA A C 1
ATOM 680 O O . ALA A 1 82 ? -26.435 -15.503 0.171 1.00 79.62 82 ALA A O 1
ATOM 681 N N . ALA A 1 83 ? -27.077 -13.797 1.480 1.00 70.69 83 ALA A N 1
ATOM 682 C CA . ALA A 1 83 ? -25.801 -13.098 1.565 1.00 70.69 83 ALA A CA 1
ATOM 683 C C . ALA A 1 83 ? -25.531 -12.718 3.025 1.00 70.69 83 ALA A C 1
ATOM 685 O O . ALA A 1 83 ? -26.451 -12.333 3.740 1.00 70.69 83 ALA A O 1
ATOM 686 N N . VAL A 1 84 ? -24.274 -12.813 3.465 1.00 76.62 84 VAL A N 1
ATOM 687 C CA . VAL A 1 84 ? -23.869 -12.444 4.830 1.00 76.62 84 VAL A CA 1
ATOM 688 C C . VAL A 1 84 ? -22.822 -11.344 4.764 1.00 76.62 84 VAL A C 1
ATOM 690 O O . VAL A 1 84 ? -21.759 -11.533 4.173 1.00 76.62 84 VAL A O 1
ATOM 693 N N . GLN A 1 85 ? -23.098 -10.212 5.407 1.00 74.44 85 GLN A N 1
ATOM 694 C CA . GLN A 1 85 ? -22.105 -9.174 5.670 1.00 74.44 85 GLN A CA 1
ATOM 695 C C . GLN A 1 85 ? -21.569 -9.333 7.091 1.00 74.44 85 GLN A C 1
ATOM 697 O O . GLN A 1 85 ? -22.349 -9.390 8.035 1.00 74.44 85 GLN A O 1
ATOM 702 N N . LYS A 1 86 ? -20.243 -9.372 7.255 1.00 73.94 86 LYS A N 1
ATOM 703 C CA . LYS A 1 86 ? -19.601 -9.374 8.576 1.00 73.94 86 LYS A CA 1
ATOM 704 C C . LYS A 1 86 ? -18.915 -8.039 8.827 1.00 73.94 86 LYS A C 1
ATOM 706 O O . LYS A 1 86 ? -18.126 -7.591 7.999 1.00 73.94 86 LYS A O 1
ATOM 711 N N . THR A 1 87 ? -19.193 -7.436 9.973 1.00 70.62 87 THR A N 1
ATOM 712 C CA . THR A 1 87 ? -18.554 -6.207 10.443 1.00 70.62 87 THR A CA 1
ATOM 713 C C . THR A 1 87 ? -17.915 -6.478 11.791 1.00 70.62 87 THR A C 1
ATOM 715 O O . THR A 1 87 ? -18.593 -6.839 12.748 1.00 70.62 87 THR A O 1
ATOM 718 N N . GLU A 1 88 ? -16.607 -6.284 11.878 1.00 70.94 88 GLU A N 1
ATOM 719 C CA . GLU A 1 88 ? -15.878 -6.415 13.133 1.00 70.94 88 GLU A CA 1
ATOM 720 C C . GLU A 1 88 ? -15.825 -5.066 13.854 1.00 70.94 88 GLU A C 1
ATOM 722 O O . GLU A 1 88 ? -15.401 -4.052 13.286 1.00 70.94 88 GLU A O 1
ATOM 727 N N . ILE A 1 89 ? -16.225 -5.061 15.123 1.00 72.12 89 ILE A N 1
ATOM 728 C CA . ILE A 1 89 ? -16.127 -3.900 16.004 1.00 72.12 89 ILE A CA 1
ATOM 729 C C . ILE A 1 89 ? -15.182 -4.229 17.157 1.00 72.12 89 ILE A C 1
ATOM 731 O O . ILE A 1 89 ? -15.263 -5.295 17.761 1.00 72.12 89 ILE A O 1
ATOM 735 N N . GLN A 1 90 ? -14.262 -3.322 17.471 1.00 72.94 90 GLN A N 1
ATOM 736 C CA . GLN A 1 90 ? -13.426 -3.459 18.660 1.00 72.94 90 GLN A CA 1
ATOM 737 C C . GLN A 1 90 ? -14.101 -2.753 19.827 1.00 72.94 90 GLN A C 1
ATOM 739 O O . GLN A 1 90 ? -14.351 -1.550 19.737 1.00 72.94 90 GLN A O 1
ATOM 744 N N . VAL A 1 91 ? -14.347 -3.487 20.908 1.00 72.88 91 VAL A N 1
ATOM 745 C CA . VAL A 1 91 ? -14.938 -2.979 22.144 1.00 72.88 91 VAL A CA 1
ATOM 746 C C . VAL A 1 91 ? -13.873 -2.963 23.240 1.00 72.88 91 VAL A C 1
ATOM 748 O O . VAL A 1 91 ? -13.220 -3.974 23.487 1.00 72.88 91 VAL A O 1
ATOM 751 N N . SER A 1 92 ? -13.665 -1.819 23.887 1.00 71.06 92 SER A N 1
ATOM 752 C CA . SER A 1 92 ? -12.726 -1.669 25.011 1.00 71.06 92 SER A CA 1
ATOM 753 C C . SER A 1 92 ? -13.296 -0.736 26.074 1.00 71.06 92 SER A C 1
ATOM 755 O O . SER A 1 92 ? -13.944 0.250 25.717 1.00 71.06 92 SER A O 1
ATOM 757 N N . ARG A 1 93 ? -13.044 -0.978 27.364 1.00 71.12 93 ARG A N 1
ATOM 758 C CA . ARG A 1 93 ? -13.388 -0.025 28.423 1.00 71.12 93 ARG A CA 1
ATOM 759 C C . ARG A 1 93 ? -12.290 1.020 28.525 1.00 71.12 93 ARG A C 1
ATOM 761 O O . ARG A 1 93 ? -11.096 0.736 28.463 1.00 71.12 93 ARG A O 1
ATOM 768 N N . LYS A 1 94 ? -12.705 2.263 28.711 1.00 55.97 94 LYS A N 1
ATOM 769 C CA . LYS A 1 94 ? -11.813 3.384 28.960 1.00 55.97 94 LYS A CA 1
ATOM 770 C C . LYS A 1 94 ? -12.246 4.074 30.240 1.00 55.97 94 LYS A C 1
ATOM 772 O O . LYS A 1 94 ? -13.410 4.434 30.394 1.00 55.97 94 LYS A O 1
ATOM 777 N N . VAL A 1 95 ? -11.301 4.264 31.154 1.00 55.06 95 VAL A N 1
ATOM 778 C CA . VAL A 1 95 ? -11.517 5.078 32.352 1.00 55.06 95 VAL A CA 1
ATOM 779 C C . VAL A 1 95 ? -11.339 6.541 31.960 1.00 55.06 95 VAL A C 1
ATOM 781 O O . VAL A 1 95 ? -10.290 6.923 31.438 1.00 55.06 95 VAL A O 1
ATOM 784 N N . ILE A 1 96 ? -12.369 7.354 32.178 1.00 46.03 96 ILE A N 1
ATOM 785 C CA . ILE A 1 96 ? -12.340 8.796 31.938 1.00 46.03 96 ILE A CA 1
ATOM 786 C C . ILE A 1 96 ? -12.530 9.498 33.287 1.00 46.03 96 ILE A C 1
ATOM 788 O O . ILE A 1 96 ? -13.562 9.373 33.946 1.00 46.03 96 ILE A O 1
ATOM 792 N N . GLY A 1 97 ? -11.497 10.221 33.728 1.00 53.28 97 GLY A N 1
ATOM 793 C CA . GLY A 1 97 ? -11.486 10.895 35.029 1.00 53.28 97 GLY A CA 1
ATOM 794 C C . GLY A 1 97 ? -11.369 9.934 36.220 1.00 53.28 97 GLY A C 1
ATOM 795 O O . GLY A 1 97 ? -10.866 8.821 36.094 1.00 53.28 97 GLY A O 1
ATOM 796 N N . LYS A 1 98 ? -11.801 10.380 37.409 1.00 43.06 98 LYS A N 1
ATOM 797 C CA . LYS A 1 98 ? -11.617 9.619 38.659 1.00 43.06 98 LYS A CA 1
ATOM 798 C C . LYS A 1 98 ? -12.592 8.447 38.850 1.00 43.06 98 LYS A C 1
ATOM 800 O O . LYS A 1 98 ? -12.320 7.640 39.732 1.00 43.06 98 LYS A O 1
ATOM 805 N N . ARG A 1 99 ? -13.708 8.340 38.103 1.00 47.28 99 ARG A N 1
ATOM 806 C CA . ARG A 1 99 ? -14.743 7.304 38.355 1.00 47.28 99 ARG A CA 1
ATOM 807 C C . ARG A 1 99 ? -15.604 6.840 37.163 1.00 47.28 99 ARG A C 1
ATOM 809 O O . ARG A 1 99 ? -16.388 5.920 37.368 1.00 47.28 99 ARG A O 1
ATOM 816 N N . GLU A 1 100 ? -15.512 7.400 35.951 1.00 36.62 100 GLU A N 1
ATOM 817 C CA . GLU A 1 100 ? -16.437 7.020 34.862 1.00 36.62 100 GLU A CA 1
ATOM 818 C C . GLU A 1 100 ? -15.794 6.011 33.893 1.00 36.62 100 GLU A C 1
ATOM 820 O O . GLU A 1 100 ? -14.844 6.323 33.173 1.00 36.62 100 GLU A O 1
ATOM 825 N N . LEU A 1 101 ? -16.308 4.779 33.887 1.00 38.84 101 LEU A N 1
ATOM 826 C CA . LEU A 1 101 ? -15.998 3.760 32.882 1.00 38.84 101 LEU A CA 1
ATOM 827 C C . LEU A 1 101 ? -16.906 3.981 31.669 1.00 38.84 101 LEU A C 1
ATOM 829 O O . LEU A 1 101 ? -18.124 3.851 31.772 1.00 38.84 101 LEU A O 1
ATOM 833 N N . GLN A 1 102 ? -16.319 4.298 30.516 1.00 43.69 102 GLN A N 1
ATOM 834 C CA . GLN A 1 102 ? -17.041 4.368 29.247 1.00 43.69 102 GLN A CA 1
ATOM 835 C C . GLN A 1 102 ? -16.598 3.237 28.326 1.00 43.69 102 GLN A C 1
ATOM 837 O O . GLN A 1 102 ? -15.428 2.852 28.307 1.00 43.69 102 GLN A O 1
ATOM 842 N N . MET A 1 103 ? -17.538 2.705 27.551 1.00 40.22 103 MET A N 1
ATOM 843 C CA . MET A 1 103 ? -17.212 1.785 26.475 1.00 40.22 103 MET A CA 1
ATOM 844 C C . MET A 1 103 ? -16.741 2.562 25.245 1.00 40.22 103 MET A C 1
ATOM 846 O O . MET A 1 103 ? -17.205 3.654 24.917 1.00 40.22 103 MET A O 1
ATOM 850 N N . GLU A 1 104 ? -15.773 2.002 24.547 1.00 44.31 104 GLU A N 1
ATOM 851 C CA . GLU A 1 104 ? -15.306 2.511 23.274 1.00 44.31 104 GLU A CA 1
ATOM 852 C C . GLU A 1 104 ? -15.546 1.434 22.226 1.00 44.31 104 GLU A C 1
ATOM 854 O O . GLU A 1 104 ? -15.075 0.311 22.387 1.00 44.31 104 GLU A O 1
ATOM 859 N N . VAL A 1 105 ? -16.280 1.781 21.167 1.00 39.09 105 VAL A N 1
ATOM 860 C CA . VAL A 1 105 ? -16.561 0.880 20.047 1.00 39.09 105 VAL A CA 1
ATOM 861 C C . VAL A 1 105 ? -15.967 1.478 18.782 1.00 39.09 105 VAL A C 1
ATOM 863 O O . VAL A 1 105 ? -16.317 2.590 18.375 1.00 39.09 105 VAL A O 1
ATOM 866 N N . ARG A 1 106 ? -15.043 0.750 18.155 1.00 47.41 106 ARG A N 1
ATOM 867 C CA . ARG A 1 106 ? -14.370 1.171 16.922 1.00 47.41 106 ARG A CA 1
ATOM 868 C C . ARG A 1 106 ? -14.736 0.242 15.774 1.00 47.41 106 ARG A C 1
ATOM 870 O O . ARG A 1 106 ? -14.489 -0.956 15.860 1.00 47.41 106 ARG A O 1
ATOM 877 N N . LEU A 1 107 ? -15.253 0.810 14.686 1.00 47.09 107 LEU A N 1
ATOM 878 C CA . LEU A 1 107 ? -15.276 0.133 13.389 1.00 47.09 107 LEU A CA 1
ATOM 879 C C . LEU A 1 107 ? -13.828 -0.057 12.916 1.00 47.09 107 LEU A C 1
ATOM 881 O O . LEU A 1 107 ? -13.011 0.858 13.068 1.00 47.09 107 LEU A O 1
ATOM 885 N N . LYS A 1 108 ? -13.496 -1.236 12.376 1.00 54.12 108 LYS A N 1
ATOM 886 C CA . LYS A 1 108 ? -12.172 -1.518 11.799 1.00 54.12 108 LYS A CA 1
ATOM 887 C C . LYS A 1 108 ? -11.989 -0.769 10.471 1.00 54.12 108 LYS A C 1
ATOM 889 O O . LYS A 1 108 ? -12.120 -1.344 9.400 1.00 54.12 108 LYS A O 1
ATOM 894 N N . ASP A 1 109 ? -11.676 0.522 10.559 1.00 63.16 109 ASP A N 1
ATOM 895 C CA . ASP A 1 109 ? -11.238 1.332 9.422 1.00 63.16 109 ASP A CA 1
ATOM 896 C C . ASP A 1 109 ? -9.718 1.295 9.284 1.00 63.16 109 ASP A C 1
ATOM 898 O O . ASP A 1 109 ? -8.974 1.596 10.227 1.00 63.16 109 ASP A O 1
ATOM 902 N N . TYR A 1 110 ? -9.258 0.995 8.075 1.00 72.25 110 TYR A N 1
ATOM 903 C CA . TYR A 1 110 ? -7.847 0.952 7.736 1.00 72.25 110 TYR A CA 1
ATOM 904 C C . TYR A 1 110 ? -7.512 1.981 6.663 1.00 72.25 110 TYR A C 1
ATOM 906 O O . TYR A 1 110 ? -8.313 2.265 5.771 1.00 72.25 110 TYR A O 1
ATOM 914 N N . PHE A 1 111 ? -6.304 2.537 6.722 1.00 76.81 111 PHE A N 1
ATOM 915 C CA . PHE A 1 111 ? -5.872 3.547 5.761 1.00 76.81 111 PHE A CA 1
ATOM 916 C C . PHE A 1 111 ? -4.470 3.278 5.241 1.00 76.81 111 PHE A C 1
ATOM 918 O O . PHE A 1 111 ? -3.574 2.930 6.005 1.00 76.81 111 PHE A O 1
ATOM 925 N N . ILE A 1 112 ? -4.262 3.549 3.958 1.00 79.25 112 ILE A N 1
ATOM 926 C CA . ILE A 1 112 ? -2.936 3.698 3.360 1.00 79.25 112 ILE A CA 1
ATOM 927 C C . ILE A 1 112 ? -2.822 5.153 2.917 1.00 79.25 112 ILE A C 1
ATOM 929 O O . ILE A 1 112 ? -3.589 5.600 2.068 1.00 79.25 112 ILE A O 1
ATOM 933 N N . ASN A 1 113 ? -1.908 5.916 3.513 1.00 80.56 113 ASN A N 1
ATOM 934 C CA . ASN A 1 113 ? -1.644 7.300 3.118 1.00 80.56 113 ASN A CA 1
ATOM 935 C C . ASN A 1 113 ? -0.321 7.370 2.365 1.00 80.56 113 ASN A C 1
ATOM 937 O O . ASN A 1 113 ? 0.670 6.805 2.819 1.00 80.56 113 ASN A O 1
ATOM 941 N N . PHE A 1 114 ? -0.287 8.101 1.262 1.00 77.44 114 PHE A N 1
ATOM 942 C CA . PHE A 1 114 ? 0.941 8.340 0.516 1.00 77.44 114 PHE A CA 1
ATOM 943 C C . PHE A 1 114 ? 1.674 9.558 1.095 1.00 77.44 114 PHE A C 1
ATOM 945 O O . PHE A 1 114 ? 1.034 10.524 1.504 1.00 77.44 114 PHE A O 1
ATOM 952 N N . ILE A 1 115 ? 3.007 9.500 1.212 1.00 68.81 115 ILE A N 1
ATOM 953 C CA . ILE A 1 115 ? 3.807 10.547 1.868 1.00 68.81 115 ILE A CA 1
ATOM 954 C C . ILE A 1 115 ? 4.940 11.036 0.955 1.00 68.81 115 ILE A C 1
ATOM 956 O O . ILE A 1 115 ? 5.857 10.297 0.587 1.00 68.81 115 ILE A O 1
ATOM 960 N N . GLY A 1 116 ? 4.913 12.335 0.658 1.00 58.53 116 GLY A N 1
ATOM 961 C CA . GLY A 1 116 ? 5.919 13.065 -0.115 1.00 58.53 116 GLY A CA 1
ATOM 962 C C . GLY A 1 116 ? 5.432 14.482 -0.429 1.00 58.53 116 GLY A C 1
ATOM 963 O O . GLY A 1 116 ? 4.324 14.831 -0.050 1.00 58.53 116 GLY A O 1
ATOM 964 N N . GLU A 1 117 ? 6.234 15.302 -1.102 1.00 49.22 117 GLU A N 1
ATOM 965 C CA . GLU A 1 117 ? 5.760 16.585 -1.662 1.00 49.22 117 GLU A CA 1
ATOM 966 C C . GLU A 1 117 ? 5.535 16.491 -3.176 1.00 49.22 117 GLU A C 1
ATOM 968 O O . GLU A 1 117 ? 4.572 17.039 -3.700 1.00 49.22 117 GLU A O 1
ATOM 973 N N . ARG A 1 118 ? 6.410 15.765 -3.884 1.00 53.59 118 ARG A N 1
ATOM 974 C CA . ARG A 1 118 ? 6.334 15.549 -5.342 1.00 53.59 118 ARG A CA 1
ATOM 975 C C . ARG A 1 118 ? 6.556 14.093 -5.742 1.00 53.59 118 ARG A C 1
ATOM 977 O O . ARG A 1 118 ? 5.865 13.597 -6.622 1.00 53.59 118 ARG A O 1
ATOM 984 N N . GLU A 1 119 ? 7.458 13.394 -5.050 1.00 62.62 119 GLU A N 1
ATOM 985 C CA . GLU A 1 119 ? 7.717 11.964 -5.243 1.00 62.62 119 GLU A CA 1
ATOM 986 C C . GLU A 1 119 ? 7.315 11.166 -3.995 1.00 62.62 119 GLU A C 1
ATOM 988 O O . GLU A 1 119 ? 7.793 11.381 -2.869 1.00 62.62 119 GLU A O 1
ATOM 993 N N . VAL A 1 120 ? 6.382 10.243 -4.204 1.00 68.06 120 VAL A N 1
ATOM 994 C CA . VAL A 1 120 ? 5.865 9.347 -3.173 1.00 68.06 120 VAL A CA 1
ATOM 995 C C . VAL A 1 120 ? 6.820 8.167 -3.008 1.00 68.06 120 VAL A C 1
ATOM 997 O O . VAL A 1 120 ? 6.594 7.102 -3.564 1.00 68.06 120 VAL A O 1
ATOM 1000 N N . SER A 1 121 ? 7.870 8.362 -2.211 1.00 76.25 121 SER A N 1
ATOM 1001 C CA . SER A 1 121 ? 8.815 7.295 -1.832 1.00 76.25 121 SER A CA 1
ATOM 1002 C C . SER A 1 121 ? 8.485 6.632 -0.488 1.00 76.25 121 SER A C 1
ATOM 1004 O O . SER A 1 121 ? 9.303 5.930 0.097 1.00 76.25 121 SER A O 1
ATOM 1006 N N . SER A 1 122 ? 7.318 6.930 0.089 1.00 88.56 122 SER A N 1
ATOM 1007 C CA . SER A 1 122 ? 6.921 6.394 1.393 1.00 88.56 122 SER A CA 1
ATOM 1008 C C . SER A 1 122 ? 5.405 6.290 1.506 1.00 88.56 122 SER A C 1
ATOM 1010 O O . SER A 1 122 ? 4.673 7.140 0.987 1.00 88.56 122 SER A O 1
ATOM 1012 N N . ILE A 1 123 ? 4.929 5.281 2.233 1.00 93.19 123 ILE A N 1
ATOM 1013 C CA . ILE A 1 123 ? 3.509 5.123 2.569 1.00 93.19 123 ILE A CA 1
ATOM 1014 C C . ILE A 1 123 ? 3.326 4.915 4.069 1.00 93.19 123 ILE A C 1
ATOM 1016 O O . ILE A 1 123 ? 4.182 4.365 4.751 1.00 93.19 123 ILE A O 1
ATOM 1020 N N . MET A 1 124 ? 2.185 5.342 4.595 1.00 93.44 124 MET A N 1
ATOM 1021 C CA . MET A 1 124 ? 1.762 5.090 5.967 1.00 93.44 124 MET A CA 1
ATOM 1022 C C . MET A 1 124 ? 0.579 4.141 5.968 1.00 93.44 124 MET A C 1
ATOM 1024 O O . MET A 1 124 ? -0.516 4.520 5.549 1.00 93.44 124 MET A O 1
ATOM 1028 N N . LEU A 1 125 ? 0.783 2.949 6.509 1.00 93.38 125 LEU A N 1
ATOM 1029 C CA . LEU A 1 125 ? -0.283 2.006 6.809 1.00 93.38 125 LEU A CA 1
ATOM 1030 C C . LEU A 1 125 ? -0.831 2.329 8.197 1.00 93.38 125 LEU A C 1
ATOM 1032 O O . LEU A 1 125 ? -0.078 2.474 9.159 1.00 93.38 125 LEU A O 1
ATOM 1036 N N . LYS A 1 126 ? -2.145 2.460 8.320 1.00 87.88 126 LYS A N 1
ATOM 1037 C CA . LYS A 1 126 ? -2.818 2.735 9.585 1.00 87.88 126 LYS A CA 1
ATOM 1038 C C . LYS A 1 126 ? -3.890 1.689 9.825 1.00 87.88 126 LYS A C 1
ATOM 1040 O O . LYS A 1 126 ? -4.786 1.519 9.001 1.00 87.88 126 LYS A O 1
ATOM 1045 N N . SER A 1 127 ? -3.807 1.059 10.985 1.00 83.56 127 SER A N 1
ATOM 1046 C CA . SER A 1 127 ? -4.832 0.189 11.543 1.00 83.56 127 SER A CA 1
ATOM 1047 C C . SER A 1 127 ? -5.377 0.763 12.852 1.00 83.56 127 SER A C 1
ATOM 1049 O O . SER A 1 127 ? -5.043 1.890 13.236 1.00 83.56 127 SER A O 1
ATOM 1051 N N . LEU A 1 128 ? -6.240 0.006 13.538 1.00 73.25 128 LEU A N 1
ATOM 1052 C CA . LEU A 1 128 ? -6.792 0.413 14.832 1.00 73.25 128 LEU A CA 1
ATOM 1053 C C . LEU A 1 128 ? -5.707 0.643 15.885 1.00 73.25 128 LEU A C 1
ATOM 1055 O O . LEU A 1 128 ? -5.815 1.579 16.681 1.00 73.25 128 LEU A O 1
ATOM 1059 N N . SER A 1 129 ? -4.692 -0.219 15.898 1.00 82.44 129 SER A N 1
ATOM 1060 C CA . SER A 1 129 ? -3.658 -0.230 16.930 1.00 82.44 129 SER A CA 1
ATOM 1061 C C . SER A 1 129 ? -2.306 0.299 16.451 1.00 82.44 129 SER A C 1
ATOM 1063 O O . SER A 1 129 ? -1.506 0.715 17.290 1.00 82.44 129 SER A O 1
ATOM 1065 N N . LYS A 1 130 ? -2.042 0.322 15.135 1.00 92.19 130 LYS A N 1
ATOM 1066 C CA . LYS A 1 130 ? -0.713 0.608 14.569 1.00 92.19 130 LYS A CA 1
ATOM 1067 C C . LYS A 1 130 ? -0.717 1.714 13.512 1.00 92.19 130 LYS A C 1
ATOM 1069 O O . LYS A 1 130 ? -1.664 1.876 12.744 1.00 92.19 130 LYS A O 1
ATOM 1074 N N . LYS A 1 131 ? 0.393 2.452 13.444 1.00 93.62 131 LYS A N 1
ATOM 1075 C CA . LYS A 1 131 ? 0.772 3.345 12.340 1.00 93.62 131 LYS A CA 1
ATOM 1076 C C . LYS A 1 131 ? 2.160 2.945 11.847 1.00 93.62 131 LYS A C 1
ATOM 1078 O O . LYS A 1 131 ? 3.166 3.268 12.479 1.00 93.62 131 LYS A O 1
ATOM 1083 N N . VAL A 1 132 ? 2.197 2.232 10.731 1.00 97.19 132 VAL A N 1
ATOM 1084 C CA . VAL A 1 132 ? 3.416 1.674 10.150 1.00 97.19 132 VAL A CA 1
ATOM 1085 C C . VAL A 1 132 ? 3.861 2.546 8.991 1.00 97.19 132 VAL A C 1
ATOM 1087 O O . VAL A 1 132 ? 3.161 2.656 7.986 1.00 97.19 132 VAL A O 1
ATOM 1090 N N . LEU A 1 133 ? 5.036 3.151 9.124 1.00 96.94 133 LEU A N 1
ATOM 1091 C CA . LEU A 1 133 ? 5.673 3.868 8.027 1.00 96.94 133 LEU A CA 1
ATOM 1092 C C . LEU A 1 133 ? 6.476 2.872 7.183 1.00 96.94 133 LEU A C 1
ATOM 1094 O O . LEU A 1 133 ? 7.341 2.174 7.706 1.00 96.94 133 LEU A O 1
ATOM 1098 N N . VAL A 1 134 ? 6.197 2.802 5.888 1.00 97.06 134 VAL A N 1
ATOM 1099 C CA . VAL A 1 134 ? 6.998 2.050 4.922 1.00 97.06 134 VAL A CA 1
ATOM 1100 C C . VAL A 1 134 ? 7.868 3.045 4.173 1.00 97.06 134 VAL A C 1
ATOM 1102 O O . VAL A 1 134 ? 7.344 3.907 3.465 1.00 97.06 134 VAL A O 1
ATOM 1105 N N . ASP A 1 135 ? 9.177 2.892 4.357 1.00 95.94 135 ASP A N 1
ATOM 1106 C CA . ASP A 1 135 ? 10.245 3.756 3.863 1.00 95.94 135 ASP A CA 1
ATOM 1107 C C . ASP A 1 135 ? 10.209 5.196 4.424 1.00 95.94 135 ASP A C 1
ATOM 1109 O O . ASP A 1 135 ? 9.184 5.730 4.842 1.00 95.94 135 ASP A O 1
ATOM 1113 N N . CYS A 1 136 ? 11.380 5.821 4.518 1.00 94.38 136 CYS A N 1
ATOM 1114 C CA . CYS A 1 136 ? 11.576 7.202 4.951 1.00 94.38 136 CYS A CA 1
ATOM 1115 C C . CYS A 1 136 ? 12.860 7.765 4.325 1.00 94.38 136 CYS A C 1
ATOM 1117 O O . CYS A 1 136 ? 13.967 7.595 4.849 1.00 94.38 136 CYS A O 1
ATOM 1119 N N . GLY A 1 137 ? 12.701 8.437 3.188 1.00 92.06 137 GLY A N 1
ATOM 1120 C CA . GLY A 1 137 ? 13.804 9.004 2.417 1.00 92.06 137 GLY A CA 1
ATOM 1121 C C . GLY A 1 137 ? 14.575 10.135 3.081 1.00 92.06 137 GLY A C 1
ATOM 1122 O O . GLY A 1 137 ? 14.137 10.727 4.066 1.00 92.06 137 GLY A O 1
ATOM 1123 N N . GLU A 1 138 ? 15.743 10.440 2.520 1.00 91.56 138 GLU A N 1
ATOM 1124 C CA . GLU A 1 138 ? 16.541 11.614 2.877 1.00 91.56 138 GLU A CA 1
ATOM 1125 C C . GLU A 1 138 ? 15.702 12.901 2.853 1.00 91.56 138 GLU A C 1
ATOM 1127 O O . GLU A 1 138 ? 14.816 13.071 2.018 1.00 91.56 138 GLU A O 1
ATOM 1132 N N . GLY A 1 139 ? 15.936 13.787 3.822 1.00 86.94 139 GLY A N 1
ATOM 1133 C CA . GLY A 1 139 ? 15.157 15.018 3.990 1.00 86.94 139 GLY A CA 1
ATOM 1134 C C . GLY A 1 139 ? 13.743 14.826 4.557 1.00 86.94 139 GLY A C 1
ATOM 1135 O O . GLY A 1 139 ? 13.138 15.804 4.988 1.00 86.94 139 GLY A O 1
ATOM 1136 N N . LYS A 1 140 ? 13.215 13.594 4.638 1.00 86.88 140 LYS A N 1
ATOM 1137 C CA . LYS A 1 140 ? 11.885 13.330 5.208 1.00 86.88 140 LYS A CA 1
ATOM 1138 C C . LYS A 1 140 ? 11.944 13.184 6.729 1.00 86.88 140 LYS A C 1
ATOM 1140 O O . LYS A 1 140 ? 12.834 12.538 7.287 1.00 86.88 140 LYS A O 1
ATOM 1145 N N . SER A 1 141 ? 10.965 13.776 7.409 1.00 88.62 141 SER A N 1
ATOM 1146 C CA . SER A 1 141 ? 10.734 13.573 8.838 1.00 88.62 141 SER A CA 1
ATOM 1147 C C . SER A 1 141 ? 9.820 12.371 9.070 1.00 88.62 141 SER A C 1
ATOM 1149 O O . SER A 1 141 ? 8.974 12.036 8.241 1.00 88.62 141 SER A O 1
ATOM 1151 N N . ILE A 1 142 ? 9.988 11.714 10.218 1.00 91.50 142 ILE A N 1
ATOM 1152 C CA . ILE A 1 142 ? 9.094 10.628 10.617 1.00 91.50 142 ILE A CA 1
ATOM 1153 C C . ILE A 1 142 ? 7.786 11.260 11.110 1.00 91.50 142 ILE A C 1
ATOM 1155 O O . ILE A 1 142 ? 7.840 12.077 12.035 1.00 91.50 142 ILE A O 1
ATOM 1159 N N . PRO A 1 143 ? 6.622 10.910 10.534 1.00 87.44 143 PRO A N 1
ATOM 1160 C CA . PRO A 1 143 ? 5.349 11.465 10.970 1.00 87.44 143 PRO A CA 1
ATOM 1161 C C . PRO A 1 143 ? 5.024 11.135 12.429 1.00 87.44 143 PRO A C 1
ATOM 1163 O O . PRO A 1 143 ? 5.443 10.115 12.979 1.00 87.44 143 PRO A O 1
ATOM 1166 N N . GLU A 1 144 ? 4.216 11.986 13.052 1.00 85.31 144 GLU A N 1
ATOM 1167 C CA . GLU A 1 144 ? 3.841 11.827 14.452 1.00 85.31 144 GLU A CA 1
ATOM 1168 C C . GLU A 1 144 ? 3.019 10.550 14.712 1.00 85.31 144 GLU A C 1
ATOM 1170 O O . GLU A 1 144 ? 2.059 10.208 14.005 1.00 85.31 144 GLU A O 1
ATOM 1175 N N . GLY A 1 145 ? 3.374 9.859 15.797 1.00 87.94 145 GLY A N 1
ATOM 1176 C CA . GLY A 1 145 ? 2.672 8.674 16.279 1.00 87.94 145 GLY A CA 1
ATOM 1177 C C . GLY A 1 145 ? 2.920 7.413 15.453 1.00 87.94 145 GLY A C 1
ATOM 1178 O O . GLY A 1 145 ? 2.136 6.477 15.579 1.00 87.94 145 GLY A O 1
ATOM 1179 N N . VAL A 1 146 ? 3.959 7.389 14.609 1.00 94.06 146 VAL A N 1
ATOM 1180 C CA . VAL A 1 146 ? 4.488 6.148 14.024 1.00 94.06 146 VAL A CA 1
ATOM 1181 C C . VAL A 1 146 ? 4.842 5.172 15.139 1.00 94.06 146 VAL A C 1
ATOM 1183 O O . VAL A 1 146 ? 5.514 5.535 16.104 1.00 94.06 146 VAL A O 1
ATOM 1186 N N . THR A 1 147 ? 4.379 3.935 14.995 1.00 96.12 147 THR A N 1
ATOM 1187 C CA . THR A 1 147 ? 4.587 2.862 15.970 1.00 96.12 147 THR A CA 1
ATOM 1188 C C . THR A 1 147 ? 5.580 1.818 15.481 1.00 96.12 147 THR A C 1
ATOM 1190 O O . THR A 1 147 ? 6.194 1.145 16.302 1.00 96.12 147 THR A O 1
ATOM 1193 N N . GLU A 1 148 ? 5.761 1.671 14.167 1.00 97.25 148 GLU A N 1
ATOM 1194 C CA . GLU A 1 148 ? 6.731 0.766 13.548 1.00 97.25 148 GLU A CA 1
ATOM 1195 C C . GLU A 1 148 ? 7.172 1.313 12.187 1.00 97.25 148 GLU A C 1
ATOM 1197 O O . GLU A 1 148 ? 6.449 2.072 11.540 1.00 97.25 148 GLU A O 1
ATOM 1202 N N . ILE A 1 149 ? 8.349 0.886 11.728 1.00 97.88 149 ILE A N 1
ATOM 1203 C CA . ILE A 1 149 ? 8.856 1.220 10.393 1.00 97.88 149 ILE A CA 1
ATOM 1204 C C . ILE A 1 149 ? 9.198 -0.057 9.631 1.00 97.88 149 ILE A C 1
ATOM 1206 O O . ILE A 1 149 ? 9.788 -0.966 10.208 1.00 97.88 149 ILE A O 1
ATOM 1210 N N . ILE A 1 150 ? 8.879 -0.116 8.340 1.00 98.12 150 ILE A N 1
ATOM 1211 C CA . ILE A 1 150 ? 9.396 -1.113 7.397 1.00 98.12 150 ILE A CA 1
ATOM 1212 C C . ILE A 1 150 ? 10.317 -0.391 6.414 1.00 98.12 150 ILE A C 1
ATOM 1214 O O . ILE A 1 150 ? 9.920 0.612 5.838 1.00 98.12 150 ILE A O 1
ATOM 1218 N N . VAL A 1 151 ? 11.530 -0.901 6.208 1.00 97.12 151 VAL A N 1
ATOM 1219 C CA . VAL A 1 151 ? 12.445 -0.429 5.160 1.00 97.12 151 VAL A CA 1
ATOM 1220 C C . VAL A 1 151 ? 12.522 -1.494 4.073 1.00 97.12 151 VAL A C 1
ATOM 1222 O O . VAL A 1 151 ? 13.010 -2.603 4.326 1.00 97.12 151 VAL A O 1
ATOM 1225 N N . THR A 1 152 ? 12.037 -1.165 2.876 1.00 95.81 152 THR A N 1
ATOM 1226 C CA . THR A 1 152 ? 12.027 -2.069 1.719 1.00 95.81 152 THR A CA 1
ATOM 1227 C C . THR A 1 152 ? 13.432 -2.268 1.166 1.00 95.81 152 THR A C 1
ATOM 1229 O O . THR A 1 152 ? 13.783 -3.395 0.811 1.00 95.81 152 THR A O 1
ATOM 1232 N N . HIS A 1 153 ? 14.242 -1.199 1.131 1.00 95.19 153 HIS A N 1
ATOM 1233 C CA . HIS A 1 153 ? 15.646 -1.224 0.718 1.00 95.19 153 HIS A CA 1
ATOM 1234 C C . HIS A 1 153 ? 16.445 0.037 1.093 1.00 95.19 153 HIS A C 1
ATOM 1236 O O . HIS A 1 153 ? 15.914 1.002 1.629 1.00 95.19 153 HIS A O 1
ATOM 1242 N N . ALA A 1 154 ? 17.763 0.013 0.852 1.00 94.62 154 ALA A N 1
ATOM 1243 C CA . ALA A 1 154 ? 18.720 1.010 1.354 1.00 94.62 154 ALA A CA 1
ATOM 1244 C C . ALA A 1 154 ? 19.113 2.089 0.325 1.00 94.62 154 ALA A C 1
ATOM 1246 O O . ALA A 1 154 ? 20.252 2.571 0.353 1.00 94.62 154 ALA A O 1
ATOM 1247 N N . HIS A 1 155 ? 18.202 2.468 -0.572 1.00 93.12 155 HIS A N 1
ATOM 1248 C CA . HIS A 1 155 ? 18.385 3.668 -1.390 1.00 93.12 155 HIS A CA 1
ATOM 1249 C C . HIS A 1 155 ? 18.145 4.945 -0.542 1.00 93.12 155 HIS A C 1
ATOM 1251 O O . HIS A 1 155 ? 17.360 4.900 0.417 1.00 93.12 155 HIS A O 1
ATOM 1257 N N . PRO A 1 156 ? 18.861 6.061 -0.804 1.00 92.06 156 PRO A N 1
ATOM 1258 C CA . PRO A 1 156 ? 18.726 7.304 -0.035 1.00 92.06 156 PRO A CA 1
ATOM 1259 C C . PRO A 1 156 ? 17.281 7.784 0.144 1.00 92.06 156 PRO A C 1
ATOM 1261 O O . PRO A 1 156 ? 16.853 8.085 1.259 1.00 92.06 156 PRO A O 1
ATOM 1264 N N . GLU A 1 157 ? 16.505 7.752 -0.928 1.00 89.06 157 GLU A N 1
ATOM 1265 C CA . GLU A 1 157 ? 15.098 8.130 -1.035 1.00 89.06 157 GLU A CA 1
ATOM 1266 C C . GLU A 1 157 ? 14.136 7.221 -0.248 1.00 89.06 157 GLU A C 1
ATOM 1268 O O . GLU A 1 157 ? 12.980 7.602 -0.047 1.00 89.06 157 GLU A O 1
ATOM 1273 N N . ASN A 1 158 ? 14.619 6.091 0.284 1.00 92.12 158 ASN A N 1
ATOM 1274 C CA . ASN A 1 158 ? 13.814 5.117 1.028 1.00 92.12 158 ASN A CA 1
ATOM 1275 C C . ASN A 1 158 ? 14.255 4.900 2.480 1.00 92.12 158 ASN A C 1
ATOM 1277 O O . ASN A 1 158 ? 13.449 4.478 3.302 1.00 92.12 158 ASN A O 1
ATOM 1281 N N . ALA A 1 159 ? 15.506 5.189 2.843 1.00 94.38 159 ALA A N 1
ATOM 1282 C CA . ALA A 1 159 ? 15.987 4.901 4.200 1.00 94.38 159 ALA A CA 1
ATOM 1283 C C . ALA A 1 159 ? 16.682 6.072 4.899 1.00 94.38 159 ALA A C 1
ATOM 1285 O O . ALA A 1 159 ? 16.746 6.089 6.129 1.00 94.38 159 ALA A O 1
ATOM 1286 N N . PHE A 1 160 ? 17.259 7.035 4.173 1.00 94.38 160 PHE A N 1
ATOM 1287 C CA . PHE A 1 160 ? 18.253 7.932 4.777 1.00 94.38 160 PHE A CA 1
ATOM 1288 C C . PHE A 1 160 ? 17.657 8.999 5.700 1.00 94.38 160 PHE A C 1
ATOM 1290 O O . PHE A 1 160 ? 18.393 9.535 6.529 1.00 94.38 160 PHE A O 1
ATOM 1297 N N . GLY A 1 161 ? 16.337 9.213 5.691 1.00 93.69 161 GLY A N 1
ATOM 1298 C CA . GLY A 1 161 ? 15.651 10.013 6.714 1.00 93.69 161 GLY A CA 1
ATOM 1299 C C . GLY A 1 161 ? 15.807 9.437 8.129 1.00 93.69 161 GLY A C 1
ATOM 1300 O O . GLY A 1 161 ? 15.684 10.153 9.124 1.00 93.69 161 GLY A O 1
ATOM 1301 N N . LEU A 1 162 ? 16.164 8.150 8.232 1.00 95.06 162 LEU A N 1
ATOM 1302 C CA . LEU A 1 162 ? 16.387 7.443 9.494 1.00 95.06 162 LEU A CA 1
ATOM 1303 C C . LEU A 1 162 ? 17.850 7.473 9.969 1.00 95.06 162 LEU A C 1
ATOM 1305 O O . LEU A 1 162 ? 18.124 7.083 11.104 1.00 95.06 162 LEU A O 1
ATOM 1309 N N . LYS A 1 163 ? 18.803 7.919 9.135 1.00 93.38 163 LYS A N 1
ATOM 1310 C CA . LYS A 1 163 ? 20.254 7.712 9.335 1.00 93.38 163 LYS A CA 1
ATOM 1311 C C . LYS A 1 163 ? 20.790 8.239 10.668 1.00 93.38 163 LYS A C 1
ATOM 1313 O O . LYS A 1 163 ? 21.672 7.620 11.249 1.00 93.38 163 LYS A O 1
ATOM 1318 N N . SER A 1 164 ? 20.229 9.334 11.172 1.00 91.69 164 SER A N 1
ATOM 1319 C CA . SER A 1 164 ? 20.656 9.970 12.429 1.00 91.69 164 SER A CA 1
ATOM 1320 C C . SER A 1 164 ? 19.615 9.849 13.546 1.00 91.69 164 SER A C 1
ATOM 1322 O O . SER A 1 164 ? 19.688 10.564 14.544 1.00 91.69 164 SER A O 1
ATOM 1324 N N . LYS A 1 165 ? 18.599 8.993 13.381 1.00 92.00 165 LYS A N 1
ATOM 1325 C CA . LYS A 1 165 ? 17.468 8.900 14.310 1.00 92.00 165 LYS A CA 1
ATOM 1326 C C . LYS A 1 165 ? 17.653 7.727 15.267 1.00 92.00 165 LYS A C 1
ATOM 1328 O O . LYS A 1 165 ? 17.719 6.576 14.844 1.00 92.00 165 LYS A O 1
ATOM 1333 N N . LYS A 1 166 ? 17.681 8.013 16.569 1.00 91.31 166 LYS A N 1
ATOM 1334 C CA . LYS A 1 166 ? 17.524 6.987 17.607 1.00 91.31 166 LYS A CA 1
ATOM 1335 C C . LYS A 1 166 ? 16.036 6.674 17.733 1.00 91.31 166 LYS A C 1
ATOM 1337 O O . LYS A 1 166 ? 15.257 7.551 18.092 1.00 91.31 166 LYS A O 1
ATOM 1342 N N . LEU A 1 167 ? 15.650 5.447 17.402 1.00 94.12 167 LEU A N 1
ATOM 1343 C CA . LEU A 1 167 ? 14.251 5.021 17.370 1.00 94.12 167 LEU A CA 1
ATOM 1344 C C . LEU A 1 167 ? 13.973 4.062 18.527 1.00 94.12 167 LEU A C 1
ATOM 1346 O O . LEU A 1 167 ? 14.719 3.106 18.736 1.00 94.12 167 LEU A O 1
ATOM 1350 N N . SER A 1 168 ? 12.902 4.328 19.275 1.00 91.06 168 SER A N 1
ATOM 1351 C CA . SER A 1 168 ? 12.437 3.478 20.378 1.00 91.06 168 SER A CA 1
ATOM 1352 C C . SER A 1 168 ? 11.532 2.336 19.911 1.00 91.06 168 SER A C 1
ATOM 1354 O O . SER A 1 168 ? 11.344 1.365 20.641 1.00 91.06 168 SER A O 1
ATOM 1356 N N . TYR A 1 169 ? 10.991 2.428 18.696 1.00 92.69 169 TYR A N 1
ATOM 1357 C CA . TYR A 1 169 ? 10.113 1.426 18.105 1.00 92.69 169 TYR A CA 1
ATOM 1358 C C . TYR A 1 169 ? 10.831 0.504 17.103 1.00 92.69 169 TYR A C 1
ATOM 1360 O O . TYR A 1 169 ? 11.902 0.844 16.591 1.00 92.69 169 TYR A O 1
ATOM 1368 N N . PRO A 1 170 ? 10.253 -0.677 16.803 1.00 94.88 170 PRO A N 1
ATOM 1369 C CA . PRO A 1 170 ? 10.838 -1.632 15.872 1.00 94.88 170 PRO A CA 1
ATOM 1370 C C . PRO A 1 170 ? 10.991 -1.083 14.450 1.00 94.88 170 PRO A C 1
ATOM 1372 O O . PRO A 1 170 ? 10.043 -0.545 13.875 1.00 94.88 170 PRO A O 1
ATOM 1375 N N . VAL A 1 171 ? 12.161 -1.330 13.856 1.00 97.69 171 VAL A N 1
ATOM 1376 C CA . VAL A 1 171 ? 12.404 -1.136 12.423 1.00 97.69 171 VAL A CA 1
ATOM 1377 C C . VAL A 1 171 ? 12.579 -2.497 11.762 1.00 97.69 171 VAL A C 1
ATOM 1379 O O . VAL A 1 171 ? 13.554 -3.204 12.018 1.00 97.69 171 VAL A O 1
ATOM 1382 N N . TYR A 1 172 ? 11.623 -2.880 10.931 1.00 98.06 172 TYR A N 1
ATOM 1383 C CA . TYR A 1 172 ? 11.664 -4.076 10.107 1.00 98.06 172 TYR A CA 1
ATOM 1384 C C . TYR A 1 172 ? 12.528 -3.797 8.883 1.00 98.06 172 TYR A C 1
ATOM 1386 O O . TYR A 1 172 ? 12.287 -2.844 8.147 1.00 98.06 172 TYR A O 1
ATOM 1394 N N . VAL A 1 173 ? 13.547 -4.619 8.664 1.00 96.75 173 VAL A N 1
ATOM 1395 C CA . VAL A 1 173 ? 14.514 -4.432 7.582 1.00 96.75 173 VAL A CA 1
ATOM 1396 C C . VAL A 1 173 ? 14.704 -5.748 6.852 1.00 96.75 173 VAL A C 1
ATOM 1398 O O . VAL A 1 173 ? 14.877 -6.799 7.475 1.00 96.75 173 VAL A O 1
ATOM 1401 N N . ASN A 1 174 ? 14.713 -5.698 5.524 1.00 91.25 174 ASN A N 1
ATOM 1402 C CA . ASN A 1 174 ? 15.023 -6.871 4.725 1.00 91.25 174 ASN A CA 1
ATOM 1403 C C . ASN A 1 174 ? 16.446 -7.399 5.031 1.00 91.25 174 ASN A C 1
ATOM 1405 O O . ASN A 1 174 ? 17.390 -6.632 5.246 1.00 91.25 174 ASN A O 1
ATOM 1409 N N . LYS A 1 175 ? 16.620 -8.727 5.004 1.00 94.06 175 LYS A N 1
ATOM 1410 C CA . LYS A 1 175 ? 17.904 -9.427 5.205 1.00 94.06 175 LYS A CA 1
ATOM 1411 C C . LYS A 1 175 ? 19.082 -8.834 4.418 1.00 94.06 175 LYS A C 1
ATOM 1413 O O . LYS A 1 175 ? 20.182 -8.781 4.959 1.00 94.06 175 LYS A O 1
ATOM 1418 N N . PHE A 1 176 ? 18.878 -8.392 3.181 1.00 92.75 176 PHE A N 1
ATOM 1419 C CA . PHE A 1 176 ? 19.910 -7.817 2.313 1.00 92.75 176 PHE A CA 1
ATOM 1420 C C . PHE A 1 176 ? 20.104 -6.311 2.489 1.00 92.75 176 PHE A C 1
ATOM 1422 O O . PHE A 1 176 ? 21.198 -5.800 2.271 1.00 92.75 176 PHE A O 1
ATOM 1429 N N . THR A 1 177 ? 19.078 -5.601 2.943 1.00 93.81 177 THR A N 1
ATOM 1430 C CA . THR A 1 177 ? 19.172 -4.185 3.316 1.00 93.81 177 THR A CA 1
ATOM 1431 C C . THR A 1 177 ? 19.972 -4.009 4.606 1.00 93.81 177 THR A C 1
ATOM 1433 O O . THR A 1 177 ? 20.729 -3.053 4.766 1.00 93.81 177 THR A O 1
ATOM 1436 N N . ASN A 1 178 ? 19.849 -4.968 5.523 1.00 95.38 178 ASN A N 1
ATOM 1437 C CA . ASN A 1 178 ? 20.424 -4.899 6.857 1.00 95.38 178 ASN A CA 1
ATOM 1438 C C . ASN A 1 178 ? 21.948 -4.637 6.893 1.00 95.38 178 ASN A C 1
ATOM 1440 O O . ASN A 1 178 ? 22.346 -3.696 7.582 1.00 95.3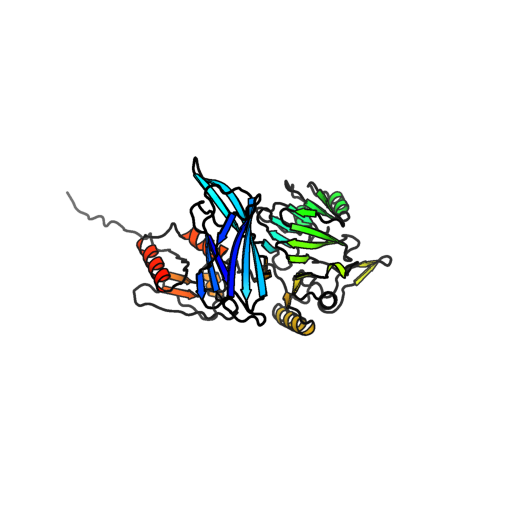8 178 ASN A O 1
ATOM 1444 N N . PRO A 1 179 ? 22.811 -5.369 6.154 1.00 95.38 179 PRO A N 1
ATOM 1445 C CA . PRO A 1 179 ? 24.252 -5.102 6.139 1.00 95.38 179 PRO A CA 1
ATOM 1446 C C . PRO A 1 179 ? 24.612 -3.699 5.634 1.00 95.38 179 PRO A C 1
ATOM 1448 O O . PRO A 1 179 ? 25.563 -3.095 6.127 1.00 95.38 179 PRO A O 1
ATOM 1451 N N . ILE A 1 180 ? 23.838 -3.150 4.692 1.00 95.25 180 ILE A N 1
ATOM 1452 C CA . ILE A 1 180 ? 24.064 -1.805 4.146 1.00 95.25 180 ILE A CA 1
ATOM 1453 C C . ILE A 1 180 ? 23.813 -0.753 5.231 1.00 95.25 180 ILE A C 1
ATOM 1455 O O . ILE A 1 180 ? 24.621 0.162 5.406 1.00 95.25 180 ILE A O 1
ATOM 1459 N N . LEU A 1 181 ? 22.728 -0.907 5.998 1.00 94.62 181 LEU A N 1
ATOM 1460 C CA . LEU A 1 181 ? 22.407 -0.005 7.107 1.00 94.62 181 LEU A CA 1
ATOM 1461 C C . LEU A 1 181 ? 23.418 -0.117 8.260 1.00 94.62 181 LEU A C 1
ATOM 1463 O O . LEU A 1 181 ? 23.770 0.910 8.838 1.00 94.62 181 LEU A O 1
ATOM 1467 N N . VAL A 1 182 ? 23.939 -1.323 8.554 1.00 94.69 182 VAL A N 1
ATOM 1468 C CA . VAL A 1 182 ? 25.060 -1.504 9.508 1.00 94.69 182 VAL A CA 1
ATOM 1469 C C . VAL A 1 182 ? 26.269 -0.707 9.049 1.00 94.69 182 VAL A C 1
ATOM 1471 O O . VAL A 1 182 ? 26.767 0.124 9.796 1.00 94.69 182 VAL A O 1
ATOM 1474 N N . LYS A 1 183 ? 26.719 -0.932 7.807 1.00 95.50 183 LYS A N 1
ATOM 1475 C CA . LYS A 1 183 ? 27.914 -0.286 7.250 1.00 95.50 183 LYS A CA 1
ATOM 1476 C C . LYS A 1 183 ? 27.803 1.241 7.249 1.00 95.50 183 LYS A C 1
ATOM 1478 O O . LYS A 1 183 ? 28.810 1.933 7.340 1.00 95.50 183 LYS A O 1
ATOM 1483 N N . LYS A 1 184 ? 26.583 1.772 7.131 1.00 94.19 184 LYS A N 1
ATOM 1484 C CA . LYS A 1 184 ? 26.289 3.211 7.165 1.00 94.19 184 LYS A CA 1
ATOM 1485 C C . LYS A 1 184 ? 25.966 3.755 8.568 1.00 94.19 184 LYS A C 1
ATOM 1487 O O . LYS A 1 184 ? 25.590 4.921 8.662 1.00 94.19 184 LYS A O 1
ATOM 1492 N N . ASN A 1 185 ? 26.124 2.955 9.626 1.00 94.81 185 ASN A N 1
ATOM 1493 C CA . ASN A 1 185 ? 25.967 3.333 11.038 1.00 94.81 185 ASN A CA 1
ATOM 1494 C C . ASN A 1 185 ? 24.567 3.844 11.438 1.00 94.81 185 ASN A C 1
ATOM 1496 O O . ASN A 1 185 ? 24.446 4.788 12.214 1.00 94.81 185 ASN A O 1
ATOM 1500 N N . PHE A 1 186 ? 23.497 3.215 10.942 1.00 95.31 186 PHE A N 1
ATOM 1501 C CA . PHE A 1 186 ? 22.124 3.560 11.342 1.00 95.31 186 PHE A CA 1
ATOM 1502 C C . PHE A 1 186 ? 21.851 3.160 12.817 1.00 95.31 186 PHE A C 1
ATOM 1504 O O . PHE A 1 186 ? 21.956 1.971 13.147 1.00 95.31 186 PHE A O 1
ATOM 1511 N N . PRO A 1 187 ? 21.484 4.098 13.720 1.00 93.75 187 PRO A N 1
ATOM 1512 C CA . PRO A 1 187 ? 21.558 3.902 15.172 1.00 93.75 187 PRO A CA 1
ATOM 1513 C C . PRO A 1 187 ? 20.251 3.371 15.795 1.00 93.75 187 PRO A C 1
ATOM 1515 O O . PRO A 1 187 ? 19.760 3.907 16.790 1.00 93.75 187 PRO A O 1
ATOM 1518 N N . PHE A 1 188 ? 19.671 2.310 15.229 1.00 92.94 188 PHE A N 1
ATOM 1519 C CA . PHE A 1 188 ? 18.448 1.690 15.757 1.00 92.94 188 PHE A CA 1
ATOM 1520 C C . PHE A 1 188 ? 18.465 0.161 15.707 1.00 92.94 188 PHE A C 1
ATOM 1522 O O . PHE A 1 188 ? 19.178 -0.475 14.919 1.00 92.94 188 PHE A O 1
ATOM 1529 N N . ARG A 1 189 ? 17.640 -0.435 16.577 1.00 92.25 189 ARG A N 1
ATOM 1530 C CA . ARG A 1 189 ? 17.410 -1.882 16.620 1.00 92.25 189 ARG A CA 1
ATOM 1531 C C . ARG A 1 189 ? 16.583 -2.310 15.412 1.00 92.25 189 ARG A C 1
ATOM 1533 O O . ARG A 1 189 ? 15.631 -1.637 15.026 1.00 92.25 189 ARG A O 1
ATOM 1540 N N . ARG A 1 190 ? 16.953 -3.448 14.828 1.00 94.75 190 ARG A N 1
ATOM 1541 C CA . ARG A 1 190 ? 16.392 -3.944 13.569 1.00 94.75 190 ARG A CA 1
ATOM 1542 C C . ARG A 1 190 ? 15.770 -5.320 13.769 1.00 94.75 190 ARG A C 1
ATOM 1544 O O . ARG A 1 190 ? 16.382 -6.188 14.384 1.00 94.75 190 ARG A O 1
ATOM 1551 N N . LYS A 1 191 ? 14.569 -5.515 13.228 1.00 96.69 191 LYS A N 1
ATOM 1552 C CA . LYS A 1 191 ? 13.913 -6.817 13.076 1.00 96.69 191 LYS A CA 1
ATOM 1553 C C . LYS A 1 191 ? 14.095 -7.276 11.638 1.00 96.69 191 LYS A C 1
ATOM 1555 O O . LYS A 1 191 ? 13.675 -6.587 10.715 1.00 96.69 191 LYS A O 1
ATOM 1560 N N . ILE A 1 192 ? 14.746 -8.414 11.437 1.00 96.62 192 ILE A N 1
ATOM 1561 C CA . ILE A 1 192 ? 15.118 -8.851 10.091 1.00 96.62 192 ILE A CA 1
ATOM 1562 C C . ILE A 1 192 ? 14.007 -9.706 9.489 1.00 96.62 192 ILE A C 1
ATOM 1564 O O . ILE A 1 192 ? 13.600 -10.690 10.102 1.00 96.62 192 ILE A O 1
ATOM 1568 N N . PHE A 1 193 ? 13.549 -9.358 8.287 1.00 94.88 193 PHE A N 1
ATOM 1569 C CA . PHE A 1 193 ? 12.598 -10.166 7.517 1.00 94.88 193 PHE A CA 1
ATOM 1570 C C . PHE A 1 193 ? 13.178 -10.596 6.166 1.00 94.88 193 PHE A C 1
ATOM 1572 O O . PHE A 1 193 ? 14.181 -10.055 5.693 1.00 94.88 193 PHE A O 1
ATOM 1579 N N . TRP A 1 194 ? 12.559 -11.604 5.545 1.00 89.00 194 TRP A N 1
ATOM 1580 C CA . TRP A 1 194 ? 12.991 -12.098 4.235 1.00 89.00 194 TRP A CA 1
ATOM 1581 C C . TRP A 1 194 ? 11.839 -12.599 3.358 1.00 89.00 194 TRP A C 1
ATOM 1583 O O . TRP A 1 194 ? 11.319 -11.824 2.577 1.00 89.00 194 TRP A O 1
ATOM 1593 N N . LYS A 1 195 ? 11.455 -13.876 3.462 1.00 88.25 195 LYS A N 1
ATOM 1594 C CA . LYS A 1 195 ? 10.384 -14.501 2.655 1.00 88.25 195 LYS A CA 1
ATOM 1595 C C . LYS A 1 195 ? 9.174 -14.924 3.482 1.00 88.25 195 LYS A C 1
ATOM 1597 O O . LYS A 1 195 ? 8.121 -15.212 2.932 1.00 88.25 195 LYS A O 1
ATOM 1602 N N . LYS A 1 196 ? 9.339 -15.026 4.802 1.00 93.06 196 LYS A N 1
ATOM 1603 C CA . LYS A 1 196 ? 8.259 -15.438 5.693 1.00 93.06 196 LYS A CA 1
ATOM 1604 C C . LYS A 1 196 ? 7.382 -14.228 5.996 1.00 93.06 196 LYS A C 1
ATOM 1606 O O . LYS A 1 196 ? 7.917 -13.166 6.321 1.00 93.06 196 LYS A O 1
ATOM 1611 N N . ALA A 1 197 ? 6.071 -14.424 5.911 1.00 96.19 197 ALA A N 1
ATOM 1612 C CA . ALA A 1 197 ? 5.104 -13.443 6.367 1.00 96.19 197 ALA A CA 1
ATOM 1613 C C . ALA A 1 197 ? 5.320 -13.115 7.851 1.00 96.19 197 ALA A C 1
ATOM 1615 O O . ALA A 1 197 ? 5.725 -13.971 8.646 1.00 96.19 197 ALA A O 1
ATOM 1616 N N . PHE A 1 198 ? 5.055 -11.871 8.221 1.00 97.00 198 PHE A N 1
ATOM 1617 C CA . PHE A 1 198 ? 5.081 -11.409 9.600 1.00 97.00 198 PHE A CA 1
ATOM 1618 C C . PHE A 1 198 ? 3.902 -10.477 9.855 1.00 97.00 198 PHE A C 1
ATOM 1620 O O . PHE A 1 198 ? 3.340 -9.896 8.930 1.00 97.00 198 PHE A O 1
ATOM 1627 N N . GLN A 1 199 ? 3.537 -10.332 11.123 1.00 95.81 199 GLN A N 1
ATOM 1628 C CA . GLN A 1 199 ? 2.368 -9.566 11.523 1.00 95.81 199 GLN A CA 1
ATOM 1629 C C . GLN A 1 199 ? 2.783 -8.268 12.225 1.00 95.81 199 GLN A C 1
ATOM 1631 O O . GLN A 1 199 ? 3.680 -8.270 13.075 1.00 95.81 199 GLN A O 1
ATOM 1636 N N . ILE A 1 200 ? 2.121 -7.159 11.887 1.00 95.25 200 ILE A N 1
ATOM 1637 C CA . ILE A 1 200 ? 2.177 -5.903 12.645 1.00 95.25 200 ILE A CA 1
ATOM 1638 C C . ILE A 1 200 ? 0.744 -5.476 12.965 1.00 95.25 200 ILE A C 1
ATOM 1640 O O . ILE A 1 200 ? 0.028 -4.977 12.101 1.00 95.25 200 ILE A O 1
ATOM 1644 N N . GLY A 1 201 ? 0.319 -5.669 14.217 1.00 91.56 201 GLY A N 1
ATOM 1645 C CA . GLY A 1 201 ? -1.081 -5.451 14.595 1.00 91.56 201 GLY A CA 1
ATOM 1646 C C . GLY A 1 201 ? -2.009 -6.363 13.789 1.00 91.56 201 GLY A C 1
ATOM 1647 O O . GLY A 1 201 ? -1.835 -7.576 13.766 1.00 91.56 201 GLY A O 1
ATOM 1648 N N . GLU A 1 202 ? -2.972 -5.773 13.096 1.00 87.31 202 GLU A N 1
ATOM 1649 C CA . GLU A 1 202 ? -3.964 -6.461 12.265 1.00 87.31 202 GLU A CA 1
ATOM 1650 C C . GLU A 1 202 ? -3.491 -6.670 10.813 1.00 87.31 202 GLU A C 1
ATOM 1652 O O . GLU A 1 202 ? -4.238 -7.203 9.997 1.00 87.31 202 GLU A O 1
ATOM 1657 N N . MET A 1 203 ? -2.275 -6.229 10.474 1.00 94.56 203 MET A N 1
ATOM 1658 C CA . MET A 1 203 ? -1.700 -6.357 9.134 1.00 94.56 203 MET A CA 1
ATOM 1659 C C . MET A 1 203 ? -0.836 -7.610 9.036 1.00 94.56 203 MET A C 1
ATOM 1661 O O . MET A 1 203 ? 0.131 -7.749 9.791 1.00 94.56 203 MET A O 1
ATOM 1665 N N . ASN A 1 204 ? -1.121 -8.462 8.052 1.00 97.00 204 ASN A N 1
ATOM 1666 C CA . ASN A 1 204 ? -0.195 -9.509 7.628 1.00 97.00 204 ASN A CA 1
ATOM 1667 C C . ASN A 1 204 ? 0.648 -8.983 6.467 1.00 97.00 204 ASN A C 1
ATOM 1669 O O . ASN A 1 204 ? 0.119 -8.527 5.456 1.00 97.00 204 ASN A O 1
ATOM 1673 N N . ILE A 1 205 ? 1.968 -9.025 6.624 1.00 98.00 205 ILE A N 1
ATOM 1674 C CA . ILE A 1 205 ? 2.926 -8.511 5.650 1.00 98.00 205 ILE A CA 1
ATOM 1675 C C . ILE A 1 205 ? 3.730 -9.682 5.101 1.00 98.00 205 ILE A C 1
ATOM 1677 O O . ILE A 1 205 ? 4.497 -10.310 5.833 1.00 98.00 205 ILE A O 1
ATOM 1681 N N . THR A 1 206 ? 3.593 -9.946 3.805 1.00 97.75 206 THR A N 1
ATOM 1682 C CA . THR A 1 206 ? 4.360 -10.971 3.092 1.00 97.75 206 THR A CA 1
ATOM 1683 C C . THR A 1 206 ? 5.395 -10.299 2.192 1.00 97.75 206 THR A C 1
ATOM 1685 O O . THR A 1 206 ? 5.030 -9.669 1.199 1.00 97.75 206 THR A O 1
ATOM 1688 N N . PRO A 1 207 ? 6.693 -10.405 2.513 1.00 97.50 207 PRO A N 1
ATOM 1689 C CA . PRO A 1 207 ? 7.733 -9.825 1.684 1.00 97.50 207 PRO A CA 1
ATOM 1690 C C . PRO A 1 207 ? 7.995 -10.658 0.419 1.00 97.50 207 PRO A C 1
ATOM 1692 O O . PRO A 1 207 ? 8.144 -11.880 0.473 1.00 97.50 207 PRO A O 1
ATOM 1695 N N . VAL A 1 208 ? 8.091 -9.972 -0.719 1.00 96.69 208 VAL A N 1
ATOM 1696 C CA . VAL A 1 208 ? 8.269 -10.537 -2.061 1.00 96.69 208 VAL A CA 1
ATOM 1697 C C . VAL A 1 208 ? 9.591 -10.045 -2.654 1.00 96.69 208 VAL A C 1
ATOM 1699 O O . VAL A 1 208 ? 9.734 -8.854 -2.940 1.00 96.69 208 VAL A O 1
ATOM 1702 N N . PRO A 1 209 ? 10.579 -10.929 -2.867 1.00 93.62 209 PRO A N 1
ATOM 1703 C CA . PRO A 1 209 ? 11.822 -10.558 -3.533 1.00 93.62 209 PRO A CA 1
ATOM 1704 C C . PRO A 1 209 ? 11.577 -10.079 -4.968 1.00 93.62 209 PRO A C 1
ATOM 1706 O O . PRO A 1 209 ? 10.887 -10.753 -5.737 1.00 93.62 209 PRO A O 1
ATOM 1709 N N . VAL A 1 210 ? 12.200 -8.962 -5.346 1.00 95.38 210 VAL A N 1
ATOM 1710 C CA . VAL A 1 210 ? 12.107 -8.411 -6.703 1.00 95.38 210 VAL A CA 1
ATOM 1711 C C . VAL A 1 210 ? 13.476 -8.073 -7.287 1.00 95.38 210 VAL A C 1
ATOM 1713 O O . VAL A 1 210 ? 14.465 -7.896 -6.575 1.00 95.38 210 VAL A O 1
ATOM 1716 N N . LEU A 1 211 ? 13.522 -7.970 -8.612 1.00 95.12 211 LEU A N 1
ATOM 1717 C CA . LEU A 1 211 ? 14.638 -7.410 -9.358 1.00 95.12 211 LEU A CA 1
ATOM 1718 C C . LEU A 1 211 ? 14.517 -5.887 -9.332 1.00 95.12 211 LEU A C 1
ATOM 1720 O O . LEU A 1 211 ? 13.507 -5.362 -9.787 1.00 95.12 211 LEU A O 1
ATOM 1724 N N . HIS A 1 212 ? 15.531 -5.187 -8.825 1.00 93.69 212 HIS A N 1
ATOM 1725 C CA . HIS A 1 212 ? 15.554 -3.721 -8.833 1.00 93.69 212 HIS A CA 1
ATOM 1726 C C . HIS A 1 212 ? 16.980 -3.151 -8.793 1.00 93.69 212 HIS A C 1
ATOM 1728 O O . HIS A 1 212 ? 17.378 -2.447 -9.711 1.00 93.69 212 HIS A O 1
ATOM 1734 N N . SER A 1 213 ? 17.789 -3.497 -7.786 1.00 90.62 213 SER A N 1
ATOM 1735 C CA . SER A 1 213 ? 19.145 -2.954 -7.623 1.00 90.62 213 SER A CA 1
ATOM 1736 C C . SER A 1 213 ? 20.092 -3.999 -7.038 1.00 90.62 213 SER A C 1
ATOM 1738 O O . SER A 1 213 ? 19.741 -4.728 -6.111 1.00 90.62 213 SER A O 1
ATOM 1740 N N . VAL A 1 214 ? 21.312 -4.076 -7.579 1.00 86.38 214 VAL A N 1
ATOM 1741 C CA . VAL A 1 214 ? 22.375 -4.950 -7.046 1.00 86.38 214 VAL A CA 1
ATOM 1742 C C . VAL A 1 214 ? 22.942 -4.378 -5.745 1.00 86.38 214 VAL A C 1
ATOM 1744 O O . VAL A 1 214 ? 23.272 -5.128 -4.829 1.00 86.38 214 VAL A O 1
ATOM 1747 N N . ASN A 1 215 ? 23.031 -3.048 -5.654 1.00 86.88 215 ASN A N 1
ATOM 1748 C CA . ASN A 1 215 ? 23.630 -2.352 -4.516 1.00 86.88 215 ASN A CA 1
ATOM 1749 C C . ASN A 1 215 ? 22.652 -2.173 -3.352 1.00 86.88 215 ASN A C 1
ATOM 1751 O O . ASN A 1 215 ? 23.090 -2.068 -2.209 1.00 86.88 215 ASN A O 1
ATOM 1755 N N . ALA A 1 216 ? 21.350 -2.134 -3.634 1.00 88.31 216 ALA A N 1
ATOM 1756 C CA . ALA A 1 216 ? 20.297 -2.036 -2.633 1.00 88.31 216 ALA A CA 1
ATOM 1757 C C . ALA A 1 216 ? 19.134 -2.970 -3.008 1.00 88.31 216 ALA A C 1
ATOM 1759 O O . ALA A 1 216 ? 18.111 -2.503 -3.506 1.00 88.31 216 ALA A O 1
ATOM 1760 N N . PRO A 1 217 ? 19.281 -4.293 -2.789 1.00 90.69 217 PRO A N 1
ATOM 1761 C CA . PRO A 1 217 ? 18.230 -5.250 -3.109 1.00 90.69 217 PRO A CA 1
ATOM 1762 C C . PRO A 1 217 ? 16.908 -4.863 -2.449 1.00 90.69 217 PRO A C 1
ATOM 1764 O O . PRO A 1 217 ? 16.873 -4.583 -1.247 1.00 90.69 217 PRO A O 1
ATOM 1767 N N . MET A 1 218 ? 15.849 -4.856 -3.255 1.00 93.94 218 MET A N 1
ATOM 1768 C CA . MET A 1 218 ? 14.519 -4.404 -2.870 1.00 93.94 218 MET A CA 1
ATOM 1769 C C . MET A 1 218 ? 13.563 -5.567 -2.673 1.00 93.94 218 MET A C 1
ATOM 1771 O O . MET A 1 218 ? 13.748 -6.679 -3.176 1.00 93.94 218 MET A O 1
ATOM 1775 N N . THR A 1 219 ? 12.576 -5.334 -1.823 1.00 95.56 219 THR A N 1
ATOM 1776 C CA . THR A 1 219 ? 11.523 -6.288 -1.516 1.00 95.56 219 THR A CA 1
ATOM 1777 C C . THR A 1 219 ? 10.193 -5.577 -1.584 1.00 95.56 219 THR A C 1
ATOM 1779 O O . THR A 1 219 ? 9.944 -4.651 -0.813 1.00 95.56 219 THR A O 1
ATOM 1782 N N . GLY A 1 220 ? 9.355 -6.034 -2.511 1.00 97.12 220 GLY A N 1
ATOM 1783 C CA . GLY A 1 220 ? 7.953 -5.664 -2.532 1.00 97.12 220 GLY A CA 1
ATOM 1784 C C . GLY A 1 220 ? 7.224 -6.284 -1.346 1.00 97.12 220 GLY A C 1
ATOM 1785 O O . GLY A 1 220 ? 7.722 -7.208 -0.699 1.00 97.12 220 GLY A O 1
ATOM 1786 N N . LEU A 1 221 ? 6.038 -5.778 -1.049 1.00 97.94 221 LEU A N 1
ATOM 1787 C CA . LEU A 1 221 ? 5.229 -6.231 0.077 1.00 97.94 221 LEU A CA 1
ATOM 1788 C C . LEU A 1 221 ? 3.838 -6.605 -0.424 1.00 97.94 221 LEU A C 1
ATOM 1790 O O . LEU A 1 221 ? 3.212 -5.825 -1.132 1.00 97.94 221 LEU A O 1
ATOM 1794 N N . ILE A 1 222 ? 3.325 -7.762 -0.018 1.00 98.06 222 ILE A N 1
ATOM 1795 C CA . ILE A 1 222 ? 1.886 -8.027 -0.027 1.00 98.06 222 ILE A CA 1
ATOM 1796 C C . ILE A 1 222 ? 1.378 -7.689 1.368 1.00 98.06 222 ILE A C 1
ATOM 1798 O O . ILE A 1 222 ? 1.854 -8.241 2.360 1.00 98.06 222 ILE A O 1
ATOM 1802 N N . ILE A 1 223 ? 0.451 -6.745 1.437 1.00 97.19 223 ILE A N 1
ATOM 1803 C CA . ILE A 1 223 ? -0.140 -6.231 2.665 1.00 97.19 223 ILE A CA 1
ATOM 1804 C C . ILE A 1 223 ? -1.574 -6.736 2.704 1.00 97.19 223 ILE A C 1
ATOM 1806 O O . ILE A 1 223 ? -2.394 -6.336 1.876 1.00 97.19 223 ILE A O 1
ATOM 1810 N N . GLU A 1 224 ? -1.872 -7.613 3.654 1.00 95.12 224 GLU A N 1
ATOM 1811 C CA . GLU A 1 224 ? -3.226 -8.103 3.886 1.00 95.12 224 GLU A CA 1
ATOM 1812 C C . GLU A 1 224 ? -3.828 -7.373 5.082 1.00 95.12 224 GLU A C 1
ATOM 1814 O O . GLU A 1 224 ? -3.265 -7.382 6.183 1.00 95.12 224 GLU A O 1
ATOM 1819 N N . LEU A 1 225 ? -4.952 -6.698 4.847 1.00 88.31 225 LEU A N 1
ATOM 1820 C CA . LEU A 1 225 ? -5.604 -5.844 5.830 1.00 88.31 225 LEU A CA 1
ATOM 1821 C C . LEU A 1 225 ? -7.092 -5.690 5.509 1.00 88.31 225 LEU A C 1
ATOM 1823 O O . LEU A 1 225 ? -7.452 -5.399 4.371 1.00 88.31 225 LEU A O 1
ATOM 1827 N N . GLY A 1 226 ? -7.962 -5.885 6.506 1.00 78.88 226 GLY A N 1
ATOM 1828 C CA . GLY A 1 226 ? -9.414 -5.745 6.332 1.00 78.88 226 GLY A CA 1
ATOM 1829 C C . GLY A 1 226 ? -10.013 -6.684 5.277 1.00 78.88 226 GLY A C 1
ATOM 1830 O O . GLY A 1 226 ? -10.966 -6.312 4.607 1.00 78.88 226 GLY A O 1
ATOM 1831 N N . GLY A 1 227 ? -9.418 -7.865 5.069 1.00 83.06 227 GLY A N 1
ATOM 1832 C CA . GLY A 1 227 ? -9.830 -8.815 4.026 1.00 83.06 227 GLY A CA 1
ATOM 1833 C C . GLY A 1 227 ? -9.335 -8.483 2.611 1.00 83.06 227 GLY A C 1
ATOM 1834 O O . GLY A 1 227 ? -9.599 -9.245 1.685 1.00 83.06 227 GLY A O 1
ATOM 1835 N N . TYR A 1 228 ? -8.591 -7.388 2.435 1.00 90.00 228 TYR A N 1
ATOM 1836 C CA . TYR A 1 228 ? -8.007 -6.988 1.156 1.00 90.00 228 TYR A CA 1
ATOM 1837 C C . TYR A 1 228 ? -6.518 -7.322 1.089 1.00 90.00 228 TYR A C 1
ATOM 1839 O O . TYR A 1 228 ? -5.796 -7.154 2.070 1.00 90.00 228 TYR A O 1
ATOM 1847 N N . LYS A 1 229 ? -6.047 -7.720 -0.095 1.00 96.00 229 LYS A N 1
ATOM 1848 C CA . LYS A 1 229 ? -4.634 -7.906 -0.438 1.00 96.00 229 LYS A CA 1
ATOM 1849 C C . LYS A 1 229 ? -4.151 -6.762 -1.325 1.00 96.00 229 LYS A C 1
ATOM 1851 O O . LYS A 1 229 ? -4.647 -6.573 -2.440 1.00 96.00 229 LYS A O 1
ATOM 1856 N N . VAL A 1 230 ? -3.167 -6.012 -0.839 1.00 97.31 230 VAL A N 1
ATOM 1857 C CA . VAL A 1 230 ? -2.543 -4.883 -1.540 1.00 97.31 230 VAL A CA 1
ATOM 1858 C C . VAL A 1 230 ? -1.084 -5.212 -1.838 1.00 97.31 230 VAL A C 1
ATOM 1860 O O . VAL A 1 230 ? -0.309 -5.463 -0.921 1.00 97.31 230 VAL A O 1
ATOM 1863 N N . GLY A 1 231 ? -0.695 -5.196 -3.109 1.00 98.12 231 GLY A N 1
ATOM 1864 C CA . GLY A 1 231 ? 0.703 -5.332 -3.516 1.00 98.12 231 GLY A CA 1
ATOM 1865 C C . GLY A 1 231 ? 1.393 -3.973 -3.576 1.00 98.12 231 GLY A C 1
ATOM 1866 O O . GLY A 1 231 ? 0.917 -3.094 -4.283 1.00 98.12 231 GLY A O 1
ATOM 1867 N N . TYR A 1 232 ? 2.506 -3.798 -2.867 1.00 97.81 232 TYR A N 1
ATOM 1868 C CA . TYR A 1 232 ? 3.332 -2.589 -2.858 1.00 97.81 232 TYR A CA 1
ATOM 1869 C C . TYR A 1 232 ? 4.722 -2.886 -3.430 1.00 97.81 232 TYR A C 1
ATOM 1871 O O . TYR A 1 232 ? 5.543 -3.556 -2.802 1.00 97.81 232 TYR A O 1
ATOM 1879 N N . PHE A 1 233 ? 4.968 -2.377 -4.633 1.00 97.44 233 PHE A N 1
ATOM 1880 C CA . PHE A 1 233 ? 6.159 -2.584 -5.452 1.00 97.44 233 PHE A CA 1
ATOM 1881 C C . PHE A 1 233 ? 6.647 -1.237 -6.020 1.00 97.44 233 PHE A C 1
ATOM 1883 O O . PHE A 1 233 ? 6.631 -1.044 -7.234 1.00 97.44 233 PHE A O 1
ATOM 1890 N N . PRO A 1 234 ? 7.048 -0.275 -5.165 1.00 94.94 234 PRO A N 1
ATOM 1891 C CA . PRO A 1 234 ? 7.357 1.099 -5.582 1.00 94.94 234 PRO A CA 1
ATOM 1892 C C . PRO A 1 234 ? 8.571 1.226 -6.513 1.00 94.94 234 PRO A C 1
ATOM 1894 O O . PRO A 1 234 ? 8.726 2.263 -7.153 1.00 94.94 234 PRO A O 1
ATOM 1897 N N . GLU A 1 235 ? 9.429 0.202 -6.554 1.00 95.38 235 GLU A N 1
ATOM 1898 C CA . GLU A 1 235 ? 10.628 0.121 -7.390 1.00 95.38 235 GLU A CA 1
ATOM 1899 C C . GLU A 1 235 ? 10.830 -1.329 -7.846 1.00 95.38 235 GLU A C 1
ATOM 1901 O O . GLU A 1 235 ? 11.166 -2.202 -7.042 1.00 95.38 235 GLU A O 1
ATOM 1906 N N . VAL A 1 236 ? 10.562 -1.625 -9.120 1.00 97.06 236 VAL A N 1
ATOM 1907 C CA . VAL A 1 236 ? 10.536 -3.013 -9.604 1.00 97.06 236 VAL A CA 1
ATOM 1908 C C . VAL A 1 236 ? 10.846 -3.107 -11.091 1.00 97.06 236 VAL A C 1
ATOM 1910 O O . VAL A 1 236 ? 10.139 -2.542 -11.909 1.00 97.06 236 VAL A O 1
ATOM 1913 N N . LEU A 1 237 ? 11.857 -3.895 -11.458 1.00 97.88 237 LEU A N 1
ATOM 1914 C CA . LEU A 1 237 ? 12.071 -4.383 -12.826 1.00 97.88 237 LEU A CA 1
ATOM 1915 C C . LEU A 1 237 ? 11.350 -5.707 -13.081 1.00 97.88 237 LEU A C 1
ATOM 1917 O O . LEU A 1 237 ? 10.925 -6.008 -14.191 1.00 97.88 237 LEU A O 1
ATOM 1921 N N . GLY A 1 238 ? 11.250 -6.553 -12.062 1.00 96.81 238 GLY A N 1
ATOM 1922 C CA . GLY A 1 238 ? 10.650 -7.862 -12.235 1.00 96.81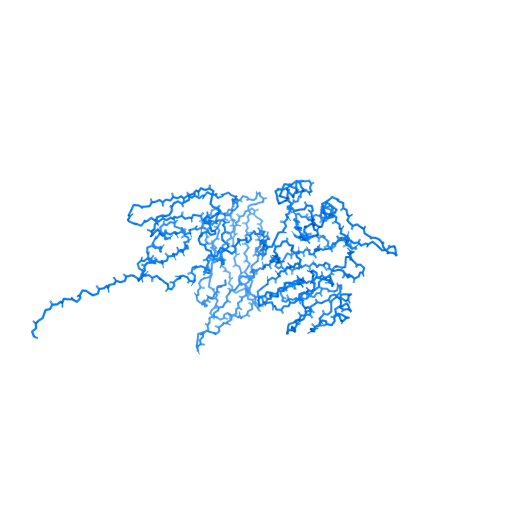 238 GLY A CA 1
ATOM 1923 C C . GLY A 1 238 ? 10.359 -8.552 -10.922 1.00 96.81 238 GLY A C 1
ATOM 1924 O O . GLY A 1 238 ? 11.107 -8.441 -9.954 1.00 96.81 238 GLY A O 1
ATOM 1925 N N . ILE A 1 239 ? 9.276 -9.314 -10.918 1.00 96.06 239 ILE A N 1
ATOM 1926 C CA . ILE A 1 239 ? 8.879 -10.166 -9.803 1.00 96.06 239 ILE A CA 1
ATOM 1927 C C . ILE A 1 239 ? 9.224 -11.600 -10.195 1.00 96.06 239 ILE A C 1
ATOM 1929 O O . ILE A 1 239 ? 8.804 -12.070 -11.256 1.00 96.06 239 ILE A O 1
ATOM 1933 N N . HIS A 1 240 ? 10.025 -12.272 -9.363 1.00 89.31 240 HIS A N 1
ATOM 1934 C CA . HIS A 1 240 ? 10.505 -13.626 -9.650 1.00 89.31 240 HIS A CA 1
ATOM 1935 C C . HIS A 1 240 ? 9.356 -14.620 -9.809 1.00 89.31 240 HIS A C 1
ATOM 1937 O O . HIS A 1 240 ? 9.312 -15.360 -10.788 1.00 89.31 240 HIS A O 1
ATOM 1943 N N . ASP A 1 241 ? 8.425 -14.603 -8.860 1.00 93.44 241 ASP A N 1
ATOM 1944 C CA . ASP A 1 241 ? 7.214 -15.407 -8.895 1.00 93.44 241 ASP A CA 1
ATOM 1945 C C . ASP A 1 241 ? 6.016 -14.485 -9.117 1.00 93.44 241 ASP A C 1
ATOM 1947 O O . ASP A 1 241 ? 5.553 -13.824 -8.191 1.00 93.44 241 ASP A O 1
ATOM 1951 N N . LYS A 1 242 ? 5.523 -14.412 -10.357 1.00 94.38 242 LYS A N 1
ATOM 1952 C CA . LYS A 1 242 ? 4.375 -13.557 -10.696 1.00 94.38 242 LYS A CA 1
ATOM 1953 C C . LYS A 1 242 ? 3.055 -14.069 -10.112 1.00 94.38 242 LYS A C 1
ATOM 1955 O O . LYS A 1 242 ? 2.097 -13.304 -10.091 1.00 94.38 242 LYS A O 1
ATOM 1960 N N . SER A 1 243 ? 2.990 -15.307 -9.610 1.00 95.56 243 SER A N 1
ATOM 1961 C CA . SER A 1 243 ? 1.764 -15.838 -9.003 1.00 95.56 243 SER A CA 1
ATOM 1962 C C . SER A 1 243 ? 1.357 -15.078 -7.737 1.00 95.56 243 SER A C 1
ATOM 1964 O O . SER A 1 243 ? 0.179 -15.046 -7.398 1.00 95.56 243 SER A O 1
ATOM 1966 N N . VAL A 1 244 ? 2.295 -14.371 -7.093 1.00 96.00 244 VAL A N 1
ATOM 1967 C CA . VAL A 1 244 ? 2.016 -13.479 -5.953 1.00 96.00 244 VAL A CA 1
ATOM 1968 C C . VAL A 1 244 ? 1.111 -12.298 -6.312 1.00 96.00 244 VAL A C 1
ATOM 1970 O O . VAL A 1 244 ? 0.561 -11.660 -5.419 1.00 96.00 244 VAL A O 1
ATOM 1973 N N . LEU A 1 245 ? 0.970 -11.983 -7.606 1.00 97.69 245 LEU A N 1
ATOM 1974 C CA . LEU A 1 245 ? 0.049 -10.956 -8.091 1.00 97.69 245 LEU A CA 1
ATOM 1975 C C . LEU A 1 245 ? -1.393 -11.467 -8.179 1.00 97.69 245 LEU A C 1
ATOM 1977 O O . LEU A 1 245 ? -2.322 -10.661 -8.250 1.00 97.69 245 LEU A O 1
ATOM 1981 N N . ASN A 1 246 ? -1.591 -12.787 -8.173 1.00 94.31 246 ASN A N 1
ATOM 1982 C CA . ASN A 1 246 ? -2.920 -13.375 -8.230 1.00 94.31 246 ASN A CA 1
ATOM 1983 C C . ASN A 1 246 ? -3.717 -12.950 -6.994 1.00 94.31 246 ASN A C 1
ATOM 1985 O O . ASN A 1 246 ? -3.200 -12.932 -5.878 1.00 94.31 246 ASN A O 1
ATOM 1989 N N . GLN A 1 247 ? -5.002 -12.652 -7.192 1.00 91.56 247 GLN A N 1
ATOM 1990 C CA . GLN A 1 247 ? -5.926 -12.238 -6.128 1.00 91.56 247 GLN A CA 1
ATOM 1991 C C . GLN A 1 247 ? -5.585 -10.901 -5.446 1.00 91.56 247 GLN A C 1
ATOM 1993 O O . GLN A 1 247 ? -6.185 -10.580 -4.419 1.00 91.56 247 GLN A O 1
ATOM 1998 N N . LEU A 1 248 ? -4.661 -10.097 -5.987 1.00 96.94 248 LEU A N 1
ATOM 1999 C CA . LEU A 1 248 ? -4.493 -8.732 -5.497 1.00 96.94 248 LEU A CA 1
ATOM 2000 C C . LEU A 1 248 ? -5.756 -7.914 -5.777 1.00 96.94 248 LEU A C 1
ATOM 2002 O O . LEU A 1 248 ? -6.238 -7.837 -6.907 1.00 96.94 248 LEU A O 1
ATOM 2006 N N . ASN A 1 249 ? -6.265 -7.244 -4.745 1.00 95.62 249 ASN A N 1
ATOM 2007 C CA . ASN A 1 249 ? -7.356 -6.284 -4.898 1.00 95.62 249 ASN A CA 1
ATOM 2008 C C . ASN A 1 249 ? -6.849 -4.932 -5.413 1.00 95.62 249 ASN A C 1
ATOM 2010 O O . ASN A 1 249 ? -7.607 -4.170 -6.019 1.00 95.62 249 ASN A O 1
ATOM 2014 N N . LEU A 1 250 ? -5.581 -4.624 -5.134 1.00 96.19 250 LEU A N 1
ATOM 2015 C CA . LEU A 1 250 ? -4.917 -3.389 -5.517 1.00 96.19 250 LEU A CA 1
ATOM 2016 C C . LEU A 1 250 ? -3.423 -3.633 -5.717 1.00 96.19 250 LEU A C 1
ATOM 2018 O O . LEU A 1 250 ? -2.766 -4.221 -4.858 1.00 96.19 250 LEU A O 1
ATOM 2022 N N . TYR A 1 251 ? -2.888 -3.117 -6.815 1.00 98.31 251 TYR A N 1
ATOM 2023 C CA . TYR A 1 251 ? -1.453 -3.021 -7.047 1.00 98.31 251 TYR A CA 1
ATOM 2024 C C . TYR A 1 251 ? -0.989 -1.570 -6.908 1.00 98.31 251 TYR A C 1
ATOM 2026 O O . TYR A 1 251 ? -1.655 -0.661 -7.397 1.00 98.31 251 TYR A O 1
ATOM 2034 N N . ILE A 1 252 ? 0.143 -1.352 -6.249 1.00 97.62 252 ILE A N 1
ATOM 2035 C CA . ILE A 1 252 ? 0.841 -0.072 -6.132 1.00 97.62 252 ILE A CA 1
ATOM 2036 C C . ILE A 1 252 ? 2.249 -0.292 -6.683 1.00 97.62 252 ILE A C 1
ATOM 2038 O O . ILE A 1 252 ? 3.048 -0.979 -6.051 1.00 97.62 252 ILE A O 1
ATOM 2042 N N . GLY A 1 253 ? 2.527 0.251 -7.862 1.00 97.31 253 GLY A N 1
ATOM 2043 C CA . GLY A 1 253 ? 3.723 -0.032 -8.646 1.00 97.31 253 GLY A CA 1
ATOM 2044 C C . GLY A 1 253 ? 4.628 1.159 -8.909 1.00 97.31 253 GLY A C 1
ATOM 2045 O O . GLY A 1 253 ? 4.348 2.297 -8.527 1.00 97.31 253 GLY A O 1
ATOM 2046 N N . ASP A 1 254 ? 5.697 0.857 -9.628 1.00 97.06 254 ASP A N 1
ATOM 2047 C CA . ASP A 1 254 ? 6.758 1.771 -10.020 1.00 97.06 254 ASP A CA 1
ATOM 2048 C C . ASP A 1 254 ? 6.355 2.603 -11.246 1.00 97.06 254 ASP A C 1
ATOM 2050 O O . ASP A 1 254 ? 6.007 2.068 -12.294 1.00 97.06 254 ASP A O 1
ATOM 2054 N N . GLY A 1 255 ? 6.378 3.924 -11.127 1.00 95.94 255 GLY A N 1
ATOM 2055 C CA . GLY A 1 255 ? 6.015 4.857 -12.189 1.00 95.94 255 GLY A CA 1
ATOM 2056 C C . GLY A 1 255 ? 7.200 5.472 -12.930 1.00 95.94 255 GLY A C 1
ATOM 2057 O O . GLY A 1 255 ? 7.020 6.477 -13.629 1.00 95.94 255 GLY A O 1
ATOM 2058 N N . LYS A 1 256 ? 8.419 4.937 -12.781 1.00 95.06 256 LYS A N 1
ATOM 2059 C CA . LYS A 1 256 ? 9.638 5.577 -13.302 1.00 95.06 256 LYS A CA 1
ATOM 2060 C C . LYS A 1 256 ? 9.625 5.798 -14.816 1.00 95.06 256 LYS A C 1
ATOM 2062 O O . LYS A 1 256 ? 10.203 6.775 -15.294 1.00 95.06 256 LYS A O 1
ATOM 2067 N N . SER A 1 257 ? 8.966 4.918 -15.565 1.00 96.50 257 SER A N 1
ATOM 2068 C CA . SER A 1 257 ? 8.881 4.951 -17.030 1.00 96.50 257 SER A CA 1
ATOM 2069 C C . SER A 1 257 ? 7.492 4.533 -17.507 1.00 96.50 257 SER A C 1
ATOM 2071 O O . SER A 1 257 ? 6.818 3.747 -16.845 1.00 96.50 257 SER A O 1
ATOM 2073 N N . LEU A 1 258 ? 7.050 5.087 -18.636 1.00 95.94 258 LEU A N 1
ATOM 2074 C CA . LEU A 1 258 ? 5.720 4.824 -19.182 1.00 95.94 258 LEU A CA 1
ATOM 2075 C C . LEU A 1 258 ? 5.706 3.562 -20.055 1.00 95.94 258 LEU A C 1
ATOM 2077 O O . LEU A 1 258 ? 5.009 2.601 -19.724 1.00 95.94 258 LEU A O 1
ATOM 2081 N N . ASP A 1 259 ? 6.508 3.564 -21.125 1.00 95.62 259 ASP A N 1
ATOM 2082 C CA . ASP A 1 259 ? 6.436 2.556 -22.190 1.00 95.62 259 ASP A CA 1
ATOM 2083 C C . ASP A 1 259 ? 7.588 1.541 -22.160 1.00 95.62 259 ASP A C 1
ATOM 2085 O O . ASP A 1 259 ? 7.360 0.340 -22.287 1.00 95.62 259 ASP A O 1
ATOM 2089 N N . GLU A 1 260 ? 8.809 2.009 -21.911 1.00 97.00 260 GLU A N 1
ATOM 2090 C CA . GLU A 1 260 ? 10.049 1.228 -22.009 1.00 97.00 260 GLU A CA 1
ATOM 2091 C C . GLU A 1 260 ? 10.605 0.868 -20.628 1.00 97.00 260 GLU A C 1
ATOM 2093 O O . GLU A 1 260 ? 10.675 1.725 -19.746 1.00 97.00 260 GLU A O 1
ATOM 2098 N N . ASP A 1 261 ? 11.040 -0.380 -20.443 1.00 97.75 261 ASP A N 1
ATOM 2099 C CA . ASP A 1 261 ? 11.741 -0.785 -19.224 1.00 97.75 261 ASP A CA 1
ATOM 2100 C C . ASP A 1 261 ? 13.113 -0.090 -19.146 1.00 97.75 261 ASP A C 1
ATOM 2102 O O . ASP A 1 261 ? 13.904 -0.096 -20.091 1.00 97.75 261 ASP A O 1
ATOM 2106 N N . ILE A 1 262 ? 13.462 0.440 -17.975 1.00 96.50 262 ILE A N 1
ATOM 2107 C CA . ILE A 1 262 ? 14.803 0.958 -17.697 1.00 96.50 262 ILE A CA 1
ATOM 2108 C C . ILE A 1 262 ? 15.645 -0.203 -17.179 1.00 96.50 262 ILE A C 1
ATOM 2110 O O . ILE A 1 262 ? 15.624 -0.516 -15.988 1.00 96.50 262 ILE A O 1
ATOM 2114 N N . VAL A 1 263 ? 16.399 -0.843 -18.073 1.00 96.12 263 VAL A N 1
ATOM 2115 C CA . VAL A 1 263 ? 17.211 -2.021 -17.744 1.00 96.12 263 VAL A CA 1
ATOM 2116 C C . VAL A 1 263 ? 18.694 -1.684 -17.734 1.00 96.12 263 VAL A C 1
ATOM 2118 O O . VAL A 1 263 ? 19.253 -1.166 -18.693 1.00 96.12 263 VAL A O 1
ATOM 2121 N N . SER A 1 264 ? 19.361 -2.054 -16.649 1.00 93.25 264 SER A N 1
ATOM 2122 C CA . SER A 1 264 ? 20.814 -2.115 -16.542 1.00 93.25 264 SER A CA 1
ATOM 2123 C C . SER A 1 264 ? 21.258 -3.558 -16.313 1.00 93.25 264 SER A C 1
ATOM 2125 O O . SER A 1 264 ? 20.536 -4.366 -15.720 1.00 93.25 264 SER A O 1
ATOM 2127 N N . GLN A 1 265 ? 22.455 -3.902 -16.790 1.00 91.94 265 GLN A N 1
ATOM 2128 C CA . GLN A 1 265 ? 23.003 -5.251 -16.672 1.00 91.94 265 GLN A CA 1
ATOM 2129 C C . GLN A 1 265 ? 24.446 -5.217 -16.170 1.00 91.94 265 GLN A C 1
ATOM 2131 O O . GLN A 1 265 ? 25.288 -4.503 -16.704 1.00 91.94 265 GLN A O 1
ATOM 2136 N N . ARG A 1 266 ? 24.743 -6.037 -15.157 1.00 88.81 266 ARG A N 1
ATOM 2137 C CA . ARG A 1 266 ? 26.099 -6.255 -14.634 1.00 88.81 266 ARG A CA 1
ATOM 2138 C C . ARG A 1 266 ? 26.269 -7.728 -14.304 1.00 88.81 266 ARG A C 1
ATOM 2140 O O . ARG A 1 266 ? 25.400 -8.303 -13.660 1.00 88.81 266 ARG A O 1
ATOM 2147 N N . GLU A 1 267 ? 27.363 -8.343 -14.758 1.00 84.31 267 GLU A N 1
ATOM 2148 C CA . GLU A 1 267 ? 27.689 -9.749 -14.447 1.00 84.31 267 GLU A CA 1
ATOM 2149 C C . GLU A 1 267 ? 26.501 -10.708 -14.701 1.00 84.31 267 GLU A C 1
ATOM 2151 O O . GLU A 1 267 ? 26.163 -11.552 -13.874 1.00 84.31 267 GLU A O 1
ATOM 2156 N N . LYS A 1 268 ? 25.820 -10.536 -15.848 1.00 86.38 268 LYS A N 1
ATOM 2157 C CA . LYS A 1 268 ? 24.610 -11.282 -16.272 1.00 86.38 268 LYS A CA 1
ATOM 2158 C C . LYS A 1 268 ? 23.353 -11.079 -15.405 1.00 86.38 268 LYS A C 1
ATOM 2160 O O . LYS A 1 268 ? 22.328 -11.699 -15.680 1.00 86.38 268 LYS A O 1
ATOM 2165 N N . LYS A 1 269 ? 23.377 -10.197 -14.402 1.00 88.38 269 LYS A N 1
ATOM 2166 C CA . LYS A 1 269 ? 22.199 -9.823 -13.603 1.00 88.38 269 LYS A CA 1
ATOM 2167 C C . LYS A 1 269 ? 21.559 -8.559 -14.169 1.00 88.38 269 LYS A C 1
ATOM 2169 O O . LYS A 1 269 ? 22.247 -7.555 -14.350 1.00 88.38 269 LYS A O 1
ATOM 2174 N N . LYS A 1 270 ? 20.249 -8.615 -14.424 1.00 93.12 270 LYS A N 1
ATOM 2175 C CA . LYS A 1 270 ? 19.426 -7.469 -14.839 1.00 93.12 270 LYS A CA 1
ATOM 2176 C C . LYS A 1 270 ? 18.820 -6.776 -13.620 1.00 93.12 270 LYS A C 1
ATOM 2178 O O . LYS A 1 270 ? 18.406 -7.447 -12.675 1.00 93.12 270 LYS A O 1
ATOM 2183 N N . PHE A 1 271 ? 18.777 -5.452 -13.647 1.00 94.62 271 PHE A N 1
ATOM 2184 C CA . PHE A 1 271 ? 18.244 -4.606 -12.580 1.00 94.62 271 PHE A CA 1
ATOM 2185 C C . PHE A 1 271 ? 17.753 -3.269 -13.163 1.00 94.62 271 PHE A C 1
ATOM 2187 O O . PHE A 1 271 ? 18.125 -2.925 -14.283 1.00 94.62 271 PHE A O 1
ATOM 2194 N N . GLY A 1 272 ? 16.896 -2.547 -12.443 1.00 95.50 272 GLY A N 1
ATOM 2195 C CA . GLY A 1 272 ? 16.313 -1.278 -12.877 1.00 95.50 272 GLY A CA 1
ATOM 2196 C C . GLY A 1 272 ? 14.820 -1.165 -12.564 1.00 95.50 272 GLY A C 1
ATOM 2197 O O . GLY A 1 272 ? 14.395 -1.530 -11.465 1.00 95.50 272 GLY A O 1
ATOM 2198 N N . HIS A 1 273 ? 14.045 -0.679 -13.535 1.00 97.38 273 HIS A N 1
ATOM 2199 C CA . HIS A 1 273 ? 12.623 -0.357 -13.396 1.00 97.38 273 HIS A CA 1
ATOM 2200 C C . HIS A 1 273 ? 11.836 -0.876 -14.603 1.00 97.38 273 HIS A C 1
ATOM 2202 O O . HIS A 1 273 ? 12.260 -0.688 -15.740 1.00 97.38 273 HIS A O 1
ATOM 2208 N N . ALA A 1 274 ? 10.697 -1.513 -14.370 1.00 98.12 274 ALA A N 1
ATOM 2209 C CA . ALA A 1 274 ? 9.764 -1.914 -15.410 1.00 98.12 274 ALA A CA 1
ATOM 2210 C C . ALA A 1 274 ? 8.870 -0.731 -15.768 1.00 98.12 274 ALA A C 1
ATOM 2212 O O . ALA A 1 274 ? 8.493 0.059 -14.898 1.00 98.12 274 ALA A O 1
ATOM 2213 N N . SER A 1 275 ? 8.485 -0.633 -17.033 1.00 98.44 275 SER A N 1
ATOM 2214 C CA . SER A 1 275 ? 7.536 0.381 -17.466 1.00 98.44 275 SER A CA 1
ATOM 2215 C C . SER A 1 275 ? 6.157 0.153 -16.856 1.00 98.44 275 SER A C 1
ATOM 2217 O O . SER A 1 275 ? 5.801 -0.960 -16.442 1.00 98.44 275 SER A O 1
ATOM 2219 N N . ILE A 1 276 ? 5.353 1.214 -16.796 1.00 98.50 276 ILE A N 1
ATOM 2220 C CA . ILE A 1 276 ? 3.951 1.119 -16.385 1.00 98.50 276 ILE A CA 1
ATOM 2221 C C . ILE A 1 276 ? 3.217 0.108 -17.270 1.00 98.50 276 ILE A C 1
ATOM 2223 O O . ILE A 1 276 ? 2.503 -0.747 -16.747 1.00 98.50 276 ILE A O 1
ATOM 2227 N N . ARG A 1 277 ? 3.429 0.139 -18.592 1.00 98.50 277 ARG A N 1
ATOM 2228 C CA . ARG A 1 277 ? 2.820 -0.822 -19.528 1.00 98.50 277 ARG A CA 1
ATOM 2229 C C . ARG A 1 277 ? 3.233 -2.261 -19.240 1.00 98.50 277 ARG A C 1
ATOM 2231 O O . ARG A 1 277 ? 2.373 -3.141 -19.185 1.00 98.50 277 ARG A O 1
ATOM 2238 N N . THR A 1 278 ? 4.521 -2.503 -18.993 1.00 98.56 278 THR A N 1
ATOM 2239 C CA . THR A 1 278 ? 5.036 -3.827 -18.620 1.00 98.56 278 THR A CA 1
ATOM 2240 C C . THR A 1 278 ? 4.350 -4.343 -17.354 1.00 98.56 278 THR A C 1
ATOM 2242 O O . THR A 1 278 ? 3.889 -5.487 -17.315 1.00 98.56 278 THR A O 1
ATOM 2245 N N . GLN A 1 279 ? 4.224 -3.494 -16.332 1.00 98.62 279 GLN A N 1
ATOM 2246 C CA . GLN A 1 279 ? 3.545 -3.844 -15.086 1.00 98.62 279 GLN A CA 1
ATOM 2247 C C . GLN A 1 279 ? 2.049 -4.106 -15.302 1.00 98.62 279 GLN A C 1
ATOM 2249 O O . GLN A 1 279 ? 1.544 -5.129 -14.843 1.00 98.62 279 GLN A O 1
ATOM 2254 N N . LEU A 1 280 ? 1.341 -3.254 -16.051 1.00 98.69 280 LEU A N 1
ATOM 2255 C CA . LEU A 1 280 ? -0.078 -3.447 -16.379 1.00 98.69 280 LEU A CA 1
ATOM 2256 C C . LEU A 1 280 ? -0.326 -4.760 -17.133 1.00 98.69 280 LEU A C 1
ATOM 2258 O O . LEU A 1 280 ? -1.297 -5.453 -16.836 1.00 98.69 280 LEU A O 1
ATOM 2262 N N . ALA A 1 281 ? 0.581 -5.167 -18.024 1.00 98.44 281 ALA A N 1
ATOM 2263 C CA . ALA A 1 281 ? 0.503 -6.464 -18.691 1.00 98.44 281 ALA A CA 1
ATOM 2264 C C . ALA A 1 281 ? 0.643 -7.646 -17.710 1.00 98.44 281 ALA A C 1
ATOM 2266 O O . ALA A 1 281 ? 0.012 -8.689 -17.901 1.00 98.44 281 ALA A O 1
ATOM 2267 N N . TRP A 1 282 ? 1.445 -7.516 -16.643 1.00 98.38 282 TRP A N 1
ATOM 2268 C CA . TRP A 1 282 ? 1.494 -8.529 -15.578 1.00 98.38 282 TRP A CA 1
ATOM 2269 C C . TRP A 1 282 ? 0.166 -8.602 -14.825 1.00 98.38 282 TRP A C 1
ATOM 2271 O O . TRP A 1 282 ? -0.337 -9.694 -14.567 1.00 98.38 282 TRP A O 1
ATOM 2281 N N . LEU A 1 283 ? -0.407 -7.442 -14.503 1.00 98.44 283 LEU A N 1
ATOM 2282 C CA . LEU A 1 283 ? -1.654 -7.323 -13.750 1.00 98.44 283 LEU A CA 1
ATOM 2283 C C . LEU A 1 283 ? -2.860 -7.840 -14.525 1.00 98.44 283 LEU A C 1
ATOM 2285 O O . LEU A 1 283 ? -3.674 -8.563 -13.956 1.00 98.44 283 LEU A O 1
ATOM 2289 N N . GLN A 1 284 ? -2.941 -7.538 -15.821 1.00 97.75 284 GLN A N 1
ATOM 2290 C CA . GLN A 1 284 ? -3.989 -8.048 -16.698 1.00 97.75 284 GLN A CA 1
ATOM 2291 C C . GLN A 1 284 ? -3.976 -9.582 -16.723 1.00 97.75 284 GLN A C 1
ATOM 2293 O O . GLN A 1 284 ? -5.018 -10.208 -16.535 1.00 97.75 284 GLN A O 1
ATOM 2298 N N . LYS A 1 285 ? -2.790 -10.197 -16.852 1.00 97.44 285 LYS A N 1
ATOM 2299 C CA . LYS A 1 285 ? -2.625 -11.662 -16.789 1.00 97.44 285 LYS A CA 1
ATOM 2300 C C . LYS A 1 285 ? -3.003 -12.247 -15.427 1.00 97.44 285 LYS A C 1
ATOM 2302 O O . LYS A 1 285 ? -3.540 -13.347 -15.373 1.00 97.44 285 LYS A O 1
ATOM 2307 N N . ALA A 1 286 ? -2.730 -11.524 -14.342 1.00 97.44 286 ALA A N 1
ATOM 2308 C CA . ALA A 1 286 ? -3.076 -11.929 -12.979 1.00 97.44 286 ALA A CA 1
ATOM 2309 C C . ALA A 1 286 ? -4.544 -11.633 -12.596 1.00 97.44 286 ALA A C 1
ATOM 2311 O O . ALA A 1 286 ? -4.968 -11.963 -11.488 1.00 97.44 286 ALA A O 1
ATOM 2312 N N . GLY A 1 287 ? -5.323 -10.998 -13.483 1.00 96.69 287 GLY A N 1
ATOM 2313 C CA . GLY A 1 287 ? -6.717 -10.624 -13.232 1.00 96.69 287 GLY A CA 1
ATOM 2314 C C . GLY A 1 287 ? -6.900 -9.446 -12.266 1.00 96.69 287 GLY A C 1
ATOM 2315 O O . GLY A 1 287 ? -7.989 -9.261 -11.724 1.00 96.69 287 GLY A O 1
ATOM 2316 N N . VAL A 1 288 ? -5.862 -8.638 -12.033 1.00 96.69 288 VAL A N 1
ATOM 2317 C CA . VAL A 1 288 ? -5.923 -7.476 -11.134 1.00 96.69 288 VAL A CA 1
ATOM 2318 C C . VAL A 1 288 ? -6.597 -6.304 -11.847 1.00 96.69 288 VAL A C 1
ATOM 2320 O O . VAL A 1 288 ? -6.189 -5.901 -12.932 1.00 96.69 288 VAL A O 1
ATOM 2323 N N . LYS A 1 289 ? -7.629 -5.727 -11.221 1.00 94.62 289 LYS A N 1
ATOM 2324 C CA . LYS A 1 289 ? -8.481 -4.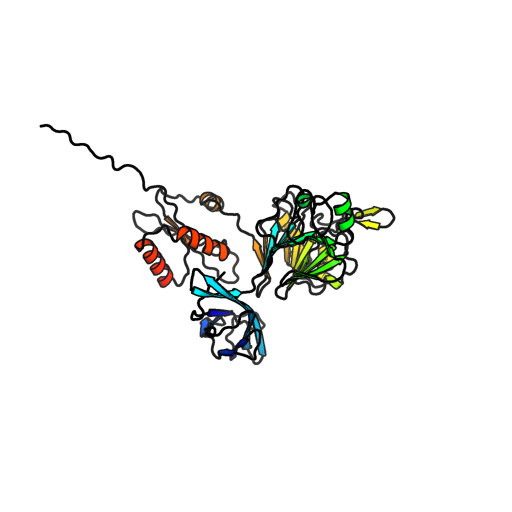687 -11.833 1.00 94.62 289 LYS A CA 1
ATOM 2325 C C . LYS A 1 289 ? -8.185 -3.257 -11.379 1.00 94.62 289 LYS A C 1
ATOM 2327 O O . LYS A 1 289 ? -8.839 -2.320 -11.844 1.00 94.62 289 LYS A O 1
ATOM 2332 N N . ARG A 1 290 ? -7.229 -3.058 -10.467 1.00 95.75 290 ARG A N 1
ATOM 2333 C CA . ARG A 1 290 ? -6.880 -1.736 -9.922 1.00 95.75 290 ARG A CA 1
ATOM 2334 C C . ARG A 1 290 ? -5.372 -1.598 -9.746 1.00 95.75 290 ARG A C 1
ATOM 2336 O O . ARG A 1 290 ? -4.770 -2.379 -9.009 1.00 95.75 290 ARG A O 1
ATOM 2343 N N . ALA A 1 291 ? -4.801 -0.569 -10.359 1.00 97.62 291 ALA A N 1
ATOM 2344 C CA . ALA A 1 291 ? -3.387 -0.239 -10.273 1.00 97.62 291 ALA A CA 1
ATOM 2345 C C . ALA A 1 291 ? -3.178 1.240 -9.941 1.00 97.62 291 ALA A C 1
ATOM 2347 O O . ALA A 1 291 ? -3.804 2.132 -10.515 1.00 97.62 291 ALA A O 1
ATOM 2348 N N . LEU A 1 292 ? -2.264 1.484 -9.017 1.00 95.94 292 LEU A N 1
ATOM 2349 C CA . LEU A 1 292 ? -1.748 2.787 -8.646 1.00 95.94 292 LEU A CA 1
ATOM 2350 C C . LEU A 1 292 ? -0.267 2.826 -8.989 1.00 95.94 292 LEU A C 1
ATOM 2352 O O . LEU A 1 292 ? 0.423 1.834 -8.776 1.00 95.94 292 LEU A O 1
ATOM 2356 N N . PHE A 1 293 ? 0.234 3.962 -9.454 1.00 96.12 293 PHE A N 1
ATOM 2357 C CA . PHE A 1 293 ? 1.662 4.129 -9.714 1.00 96.12 293 PHE A CA 1
ATOM 2358 C C . PHE A 1 293 ? 2.217 5.315 -8.931 1.00 96.12 293 PHE A C 1
ATOM 2360 O O . PHE A 1 293 ? 1.642 6.407 -8.953 1.00 96.12 293 PHE A O 1
ATOM 2367 N N . VAL A 1 294 ? 3.316 5.061 -8.220 1.00 93.62 294 VAL A N 1
ATOM 2368 C CA . VAL A 1 294 ? 4.081 6.026 -7.414 1.00 93.62 294 VAL A CA 1
ATOM 2369 C C . VAL A 1 294 ? 5.440 6.289 -8.070 1.00 93.62 294 VAL A C 1
ATOM 2371 O O . VAL A 1 294 ? 5.731 5.716 -9.112 1.00 93.62 294 VAL A O 1
ATOM 2374 N N . ASN A 1 295 ? 6.279 7.158 -7.494 1.00 90.50 295 ASN A N 1
ATOM 2375 C CA . ASN A 1 295 ? 7.626 7.442 -8.018 1.00 90.50 295 ASN A CA 1
ATOM 2376 C C . ASN A 1 295 ? 7.650 7.807 -9.518 1.00 90.50 295 ASN A C 1
ATOM 2378 O O . ASN A 1 295 ? 8.515 7.350 -10.270 1.00 90.50 295 ASN A O 1
ATOM 2382 N N . LEU A 1 296 ? 6.675 8.612 -9.962 1.00 92.25 296 LEU A N 1
ATOM 2383 C CA . LEU A 1 296 ? 6.540 8.970 -11.372 1.00 92.25 296 LEU A CA 1
ATOM 2384 C C . LEU A 1 296 ? 7.824 9.635 -11.885 1.00 92.25 296 LEU A C 1
ATOM 2386 O O . LEU A 1 296 ? 8.329 10.587 -11.293 1.00 92.25 296 LEU A O 1
ATOM 2390 N N . GLY A 1 297 ? 8.359 9.117 -12.989 1.00 90.50 297 GLY A N 1
ATOM 2391 C CA . GLY A 1 297 ? 9.597 9.624 -13.571 1.00 90.50 297 GLY A CA 1
ATOM 2392 C C . GLY A 1 297 ? 9.453 10.994 -14.237 1.00 90.50 297 GLY A C 1
ATOM 2393 O O . GLY A 1 297 ? 8.390 11.608 -14.274 1.00 90.50 297 GLY A O 1
ATOM 2394 N N . LYS A 1 298 ? 10.546 11.463 -14.853 1.00 89.75 298 LYS A N 1
ATOM 2395 C CA . LYS A 1 298 ? 10.606 12.777 -15.528 1.00 89.75 298 LYS A CA 1
ATOM 2396 C C . LYS A 1 298 ? 9.546 12.965 -16.619 1.00 89.75 298 LYS A C 1
ATOM 2398 O O . LYS A 1 298 ? 9.206 14.104 -16.922 1.00 89.75 298 LYS A O 1
ATOM 2403 N N . TRP A 1 299 ? 9.046 11.874 -17.195 1.00 90.94 299 TRP A N 1
ATOM 2404 C CA . TRP A 1 299 ? 7.983 11.889 -18.198 1.00 90.94 299 TRP A CA 1
ATOM 2405 C C . TRP A 1 299 ? 6.672 12.487 -17.654 1.00 90.94 299 TRP A C 1
ATOM 2407 O O . TRP A 1 299 ? 5.911 13.076 -18.408 1.00 90.94 299 TRP A O 1
ATOM 2417 N N . ALA A 1 300 ? 6.443 12.411 -16.339 1.00 88.75 300 ALA A N 1
ATOM 2418 C CA . ALA A 1 300 ? 5.242 12.902 -15.667 1.00 88.75 300 ALA A CA 1
ATOM 2419 C C . ALA A 1 300 ? 5.376 14.343 -15.131 1.00 88.75 300 ALA A C 1
ATOM 2421 O O . ALA A 1 300 ? 4.605 14.755 -14.265 1.00 88.75 300 ALA A O 1
ATOM 2422 N N . ARG A 1 301 ? 6.378 15.109 -15.591 1.00 83.81 301 ARG A N 1
ATOM 2423 C CA . ARG A 1 301 ? 6.590 16.506 -15.160 1.00 83.81 301 ARG A CA 1
ATOM 2424 C C . ARG A 1 301 ? 5.438 17.426 -15.541 1.00 83.81 301 ARG A C 1
ATOM 2426 O O . ARG A 1 301 ? 5.133 18.345 -14.787 1.00 83.81 301 ARG A O 1
ATOM 2433 N N . ASP A 1 302 ? 4.834 17.186 -16.697 1.00 81.25 302 ASP A N 1
ATOM 2434 C CA . ASP A 1 302 ? 3.632 17.889 -17.113 1.00 81.25 302 ASP A CA 1
ATOM 2435 C C . ASP A 1 302 ? 2.409 17.160 -16.546 1.00 81.25 302 ASP A C 1
ATOM 2437 O O . ASP A 1 302 ? 2.049 16.064 -16.973 1.00 81.25 302 ASP A O 1
ATOM 2441 N N . SER A 1 303 ? 1.782 17.751 -15.532 1.00 75.75 303 SER A N 1
ATOM 2442 C CA . SER A 1 303 ? 0.635 17.147 -14.855 1.00 75.75 303 SER A CA 1
ATOM 2443 C C . SER A 1 303 ? -0.620 17.091 -15.731 1.00 75.75 303 SER A C 1
ATOM 2445 O O . SER A 1 303 ? -1.509 16.284 -15.441 1.00 75.75 303 SER A O 1
ATOM 2447 N N . SER A 1 304 ? -0.694 17.903 -16.796 1.00 76.44 304 SER A N 1
ATOM 2448 C CA . SER A 1 304 ? -1.848 17.949 -17.698 1.00 76.44 304 SER A CA 1
ATOM 2449 C C . SER A 1 304 ? -1.986 16.648 -18.496 1.00 76.44 304 SER A C 1
ATOM 2451 O O . SER A 1 304 ? -3.072 16.070 -18.543 1.00 76.44 304 SER A O 1
ATOM 2453 N N . ILE A 1 305 ? -0.867 16.103 -18.987 1.00 85.00 305 ILE A N 1
ATOM 2454 C CA . ILE A 1 305 ? -0.849 14.866 -19.781 1.00 85.00 305 ILE A CA 1
ATOM 2455 C C . ILE A 1 305 ? -1.007 13.607 -18.923 1.00 85.00 305 ILE A C 1
ATOM 2457 O O . ILE A 1 305 ? -1.553 12.604 -19.378 1.00 85.00 305 ILE A O 1
ATOM 2461 N N . VAL A 1 306 ? -0.569 13.637 -17.657 1.00 89.25 306 VAL A N 1
ATOM 2462 C CA . VAL A 1 306 ? -0.553 12.446 -16.787 1.00 89.25 306 VAL A CA 1
ATOM 2463 C C . VAL A 1 306 ? -1.958 11.871 -16.618 1.00 89.25 306 VAL A C 1
ATOM 2465 O O . VAL A 1 306 ? -2.148 10.658 -16.690 1.00 89.25 306 VAL A O 1
ATOM 2468 N N . ARG A 1 307 ? -2.970 12.722 -16.424 1.00 87.81 307 ARG A N 1
ATOM 2469 C CA . ARG A 1 307 ? -4.352 12.254 -16.248 1.00 87.81 307 ARG A CA 1
ATOM 2470 C C . ARG A 1 307 ? -4.880 11.559 -17.503 1.00 87.81 307 ARG A C 1
ATOM 2472 O O . ARG A 1 307 ? -5.554 10.536 -17.387 1.00 87.81 307 ARG A O 1
ATOM 2479 N N . GLU A 1 308 ? -4.589 12.112 -18.674 1.00 90.81 308 GLU A N 1
ATOM 2480 C CA . GLU A 1 308 ? -5.041 11.576 -19.958 1.00 90.81 308 GLU A CA 1
ATOM 2481 C C . GLU A 1 308 ? -4.349 10.255 -20.280 1.00 90.81 308 GLU A C 1
ATOM 2483 O O . GLU A 1 308 ? -5.024 9.278 -20.605 1.00 90.81 308 GLU A O 1
ATOM 2488 N N . VAL A 1 309 ? -3.032 10.183 -20.067 1.00 95.25 309 VAL A N 1
ATOM 2489 C CA . VAL A 1 309 ? -2.239 8.958 -20.232 1.00 95.25 309 VAL A CA 1
ATOM 2490 C C . VAL A 1 309 ? -2.780 7.832 -19.353 1.00 95.25 309 VAL A C 1
ATOM 2492 O O . VAL A 1 309 ? -3.050 6.738 -19.840 1.00 95.25 309 VAL A O 1
ATOM 2495 N N . PHE A 1 310 ? -3.008 8.086 -18.062 1.00 94.94 310 PHE A N 1
ATOM 2496 C CA . PHE A 1 310 ? -3.531 7.060 -17.155 1.00 94.94 310 PHE A CA 1
ATOM 2497 C C . PHE A 1 310 ? -4.972 6.650 -17.490 1.00 94.94 310 PHE A C 1
ATOM 2499 O O . PHE A 1 310 ? -5.325 5.481 -17.330 1.00 94.94 310 PHE A O 1
ATOM 2506 N N . LYS A 1 311 ? -5.798 7.576 -17.999 1.00 92.75 311 LYS A N 1
ATOM 2507 C CA . LYS A 1 311 ? -7.137 7.252 -18.512 1.00 92.75 311 LYS A CA 1
ATOM 2508 C C . LYS A 1 311 ? -7.047 6.336 -19.736 1.00 92.75 311 LYS A C 1
ATOM 2510 O O . LYS A 1 311 ? -7.770 5.345 -19.785 1.00 92.75 311 LYS A O 1
ATOM 2515 N N . ALA A 1 312 ? -6.154 6.635 -20.679 1.00 96.81 312 ALA A N 1
ATOM 2516 C CA . ALA A 1 312 ? -5.928 5.819 -21.869 1.00 96.81 312 ALA A CA 1
ATOM 2517 C C . ALA A 1 312 ? -5.425 4.414 -21.505 1.00 96.81 312 ALA A C 1
ATOM 2519 O O . ALA A 1 312 ? -6.001 3.428 -21.955 1.00 96.81 312 ALA A O 1
ATOM 2520 N N . LEU A 1 313 ? -4.441 4.313 -20.604 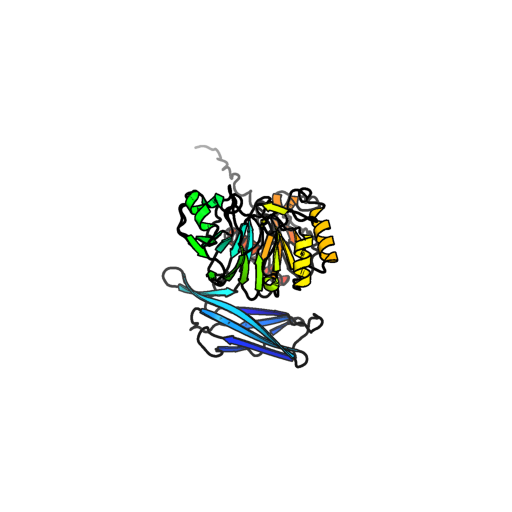1.00 97.88 313 LEU A N 1
ATOM 2521 C CA . LEU A 1 313 ? -3.959 3.032 -20.078 1.00 97.88 313 LEU A CA 1
ATOM 2522 C C . LEU A 1 313 ? -5.068 2.231 -19.387 1.00 97.88 313 LEU A C 1
ATOM 2524 O O . LEU A 1 313 ? -5.120 1.010 -19.507 1.00 97.88 313 LEU A O 1
ATOM 2528 N N . GLY A 1 314 ? -5.966 2.904 -18.664 1.00 96.81 314 GLY A N 1
ATOM 2529 C CA . GLY A 1 314 ? -7.090 2.234 -18.021 1.00 96.81 314 GLY A CA 1
ATOM 2530 C C . GLY A 1 314 ? -8.064 1.598 -19.013 1.00 96.81 314 GLY A C 1
ATOM 2531 O O . GLY A 1 314 ? -8.529 0.483 -18.781 1.00 96.81 314 GLY A O 1
ATOM 2532 N N . VAL A 1 315 ? -8.328 2.275 -20.136 1.00 97.31 315 VAL A N 1
ATOM 2533 C CA . VAL A 1 315 ? -9.127 1.720 -21.240 1.00 97.31 315 VAL A CA 1
ATOM 2534 C C . VAL A 1 315 ? -8.386 0.563 -21.905 1.00 97.31 315 VAL A C 1
ATOM 2536 O O . VAL A 1 315 ? -8.956 -0.507 -22.083 1.00 97.31 315 VAL A O 1
ATOM 2539 N N . GLU A 1 316 ? -7.110 0.760 -22.230 1.00 98.00 316 GLU A N 1
ATOM 2540 C CA . GLU A 1 316 ? -6.302 -0.220 -22.954 1.00 98.00 316 GLU A CA 1
ATOM 2541 C C . GLU A 1 316 ? -6.165 -1.556 -22.210 1.00 98.00 316 GLU A C 1
ATOM 2543 O O . GLU A 1 316 ? -6.267 -2.622 -22.813 1.00 98.00 316 GLU A O 1
ATOM 2548 N N . PHE A 1 317 ? -5.965 -1.510 -20.892 1.00 97.62 317 PHE A N 1
ATOM 2549 C CA . PHE A 1 317 ? -5.751 -2.707 -20.079 1.00 97.62 317 PHE A CA 1
ATOM 2550 C C . PHE A 1 317 ? -7.016 -3.215 -19.367 1.00 97.62 317 PHE A C 1
ATOM 2552 O O . PHE A 1 317 ? -6.914 -4.166 -18.589 1.00 97.62 317 PHE A O 1
ATOM 2559 N N . ASP A 1 318 ? -8.188 -2.616 -19.621 1.00 95.75 318 ASP A N 1
ATOM 2560 C CA . ASP A 1 318 ? -9.451 -2.898 -18.914 1.00 95.75 318 ASP A CA 1
ATOM 2561 C C . ASP A 1 318 ? -9.270 -2.895 -17.380 1.00 95.75 318 ASP A C 1
ATOM 2563 O O . ASP A 1 318 ? -9.493 -3.879 -16.660 1.00 95.75 318 ASP A O 1
ATOM 2567 N N . MET A 1 319 ? -8.753 -1.771 -16.876 1.00 94.69 319 MET A N 1
ATOM 2568 C CA . MET A 1 319 ? -8.300 -1.631 -15.497 1.00 94.69 319 MET A CA 1
ATOM 2569 C C . MET A 1 319 ? -8.476 -0.201 -14.989 1.00 94.69 319 MET A C 1
ATOM 2571 O O . MET A 1 319 ? -8.286 0.773 -15.710 1.00 94.69 319 MET A O 1
ATOM 2575 N N . LYS A 1 320 ? -8.759 -0.032 -13.694 1.00 92.56 320 LYS A N 1
ATOM 2576 C CA . LYS A 1 320 ? -8.659 1.292 -13.071 1.00 92.56 320 LYS A CA 1
ATOM 2577 C C . LYS A 1 320 ? -7.192 1.617 -12.788 1.00 92.56 320 LYS A C 1
ATOM 2579 O O . LYS A 1 320 ? -6.614 1.042 -11.868 1.00 92.56 320 LYS A O 1
ATOM 2584 N N . VAL A 1 321 ? -6.626 2.560 -13.537 1.00 96.19 321 VAL A N 1
ATOM 2585 C CA . VAL A 1 321 ? -5.215 2.961 -13.443 1.00 96.19 321 VAL A CA 1
ATOM 2586 C C . VAL A 1 321 ? -5.124 4.410 -12.963 1.00 96.19 321 VAL A C 1
ATOM 2588 O O . VAL A 1 321 ? -5.786 5.288 -13.514 1.00 96.19 321 VAL A O 1
ATOM 2591 N N . VAL A 1 322 ? -4.361 4.675 -11.896 1.00 91.19 322 VAL A N 1
ATOM 2592 C CA . VAL A 1 322 ? -4.285 6.016 -11.280 1.00 91.19 322 VAL A CA 1
ATOM 2593 C C . VAL A 1 322 ? -2.847 6.415 -10.949 1.00 91.19 322 VAL A C 1
ATOM 2595 O O . VAL A 1 322 ? -2.092 5.657 -10.342 1.00 91.19 322 VAL A O 1
ATOM 2598 N N . ALA A 1 323 ? -2.500 7.647 -11.318 1.00 91.25 323 ALA A N 1
ATOM 2599 C CA . ALA A 1 323 ? -1.265 8.307 -10.927 1.00 91.25 323 ALA A CA 1
ATOM 2600 C C . ALA A 1 323 ? -1.407 8.828 -9.496 1.00 91.25 323 ALA A C 1
ATOM 2602 O O . ALA A 1 323 ? -2.323 9.606 -9.205 1.00 91.25 323 ALA A O 1
ATOM 2603 N N . VAL A 1 324 ? -0.518 8.401 -8.603 1.00 85.31 324 VAL A N 1
ATOM 2604 C CA . VAL A 1 324 ? -0.588 8.763 -7.189 1.00 85.31 324 VAL A CA 1
ATOM 2605 C C . VAL A 1 324 ? 0.390 9.884 -6.870 1.00 85.31 324 VAL A C 1
ATOM 2607 O O . VAL A 1 324 ? 1.586 9.783 -7.130 1.00 85.31 324 VAL A O 1
ATOM 2610 N N . ASN A 1 325 ? -0.133 10.935 -6.243 1.00 79.12 325 ASN A N 1
ATOM 2611 C CA . ASN A 1 325 ? 0.651 11.963 -5.569 1.00 79.12 325 ASN A CA 1
ATOM 2612 C C . ASN A 1 325 ? 0.500 11.842 -4.039 1.00 79.12 325 ASN A C 1
ATOM 2614 O O . ASN A 1 325 ? -0.193 10.962 -3.521 1.00 79.12 325 ASN A O 1
ATOM 2618 N N . SER A 1 326 ? 1.174 12.717 -3.303 1.00 70.94 326 SER A N 1
ATOM 2619 C CA . SER A 1 326 ? 1.177 12.750 -1.837 1.00 70.94 326 SER A CA 1
ATOM 2620 C C . SER A 1 326 ? -0.168 13.066 -1.188 1.00 70.94 326 SER A C 1
ATOM 2622 O O . SER A 1 326 ? -0.356 12.818 0.003 1.00 70.94 326 SER A O 1
ATOM 2624 N N . ASP A 1 327 ? -1.119 13.562 -1.970 1.00 67.94 327 ASP A N 1
ATOM 2625 C CA . ASP A 1 327 ? -2.464 13.862 -1.514 1.00 67.94 327 ASP A CA 1
ATOM 2626 C C . ASP A 1 327 ? -3.402 12.675 -1.706 1.00 67.94 327 ASP A C 1
ATOM 2628 O O . ASP A 1 327 ? -4.604 12.853 -1.662 1.00 67.94 327 ASP A O 1
ATOM 2632 N N . TYR A 1 328 ? -2.934 11.449 -1.929 1.00 74.44 328 TYR A N 1
ATOM 2633 C CA . TYR A 1 328 ? -3.840 10.297 -1.972 1.00 74.44 328 TYR A CA 1
ATOM 2634 C C . TYR A 1 328 ? -3.927 9.565 -0.635 1.00 74.44 328 TYR A C 1
ATOM 2636 O O . TYR A 1 328 ? -2.976 9.456 0.148 1.00 74.44 328 TYR A O 1
ATOM 2644 N N . ARG A 1 329 ? -5.101 8.980 -0.420 1.00 80.81 329 ARG A N 1
ATOM 2645 C CA . ARG A 1 329 ? -5.398 8.022 0.636 1.00 80.81 329 ARG A CA 1
ATOM 2646 C C . ARG A 1 329 ? -6.204 6.869 0.046 1.00 80.81 329 ARG A C 1
ATOM 2648 O O . ARG A 1 329 ? -7.107 7.073 -0.761 1.00 80.81 329 ARG A O 1
ATOM 2655 N N . ILE A 1 330 ? -5.901 5.655 0.479 1.00 79.19 330 ILE A N 1
ATOM 2656 C CA . ILE A 1 330 ? -6.758 4.488 0.277 1.00 79.19 330 ILE A CA 1
ATOM 2657 C C . ILE A 1 330 ? -7.450 4.230 1.608 1.00 79.19 330 ILE A C 1
ATOM 2659 O O . ILE A 1 330 ? -6.779 4.057 2.627 1.00 79.19 330 ILE A O 1
ATOM 2663 N N . HIS A 1 331 ? -8.777 4.229 1.602 1.00 78.81 331 HIS A N 1
ATOM 2664 C CA . HIS A 1 331 ? -9.585 3.794 2.735 1.00 78.81 331 HIS A CA 1
ATOM 2665 C C . HIS A 1 331 ? -10.033 2.360 2.471 1.00 78.81 331 HIS A C 1
ATOM 2667 O O . HIS A 1 331 ? -10.564 2.051 1.402 1.00 78.81 331 HIS A O 1
ATOM 2673 N N . ILE A 1 332 ? -9.746 1.484 3.426 1.00 74.38 332 ILE A N 1
ATOM 2674 C CA . ILE A 1 332 ? -10.093 0.070 3.390 1.00 74.38 332 ILE A CA 1
ATOM 2675 C C . ILE A 1 332 ? -11.049 -0.173 4.560 1.00 74.38 332 ILE A C 1
ATOM 2677 O O . ILE A 1 332 ? -10.661 -0.057 5.723 1.00 74.38 332 ILE A O 1
ATOM 2681 N N . SER A 1 333 ? -12.302 -0.458 4.224 1.00 70.38 333 SER A N 1
ATOM 2682 C CA . SER A 1 333 ? -13.389 -0.797 5.151 1.00 70.38 333 SER A CA 1
ATOM 2683 C C . SER A 1 333 ? -14.148 -2.010 4.592 1.00 70.38 333 SER A C 1
ATOM 2685 O O . SER A 1 333 ? -13.507 -2.977 4.185 1.00 70.38 333 SER A O 1
ATOM 2687 N N . ASP A 1 334 ? -15.480 -1.967 4.486 1.00 60.50 334 ASP A N 1
ATOM 2688 C CA . ASP A 1 334 ? -16.245 -2.940 3.691 1.00 60.50 334 ASP A CA 1
ATOM 2689 C C . ASP A 1 334 ? -15.862 -2.864 2.202 1.00 60.50 334 ASP A C 1
ATOM 2691 O O . ASP A 1 334 ? -15.925 -3.855 1.472 1.00 60.50 334 ASP A O 1
ATOM 2695 N N . LYS A 1 335 ? -15.409 -1.687 1.756 1.00 67.75 335 LYS A N 1
ATOM 2696 C CA . LYS A 1 335 ? -14.959 -1.395 0.395 1.00 67.75 335 LYS A CA 1
ATOM 2697 C C . LYS A 1 335 ? -13.538 -0.845 0.393 1.00 67.75 335 LYS A C 1
ATOM 2699 O O . LYS A 1 335 ? -13.116 -0.129 1.300 1.00 67.75 335 LYS A O 1
ATOM 2704 N N . LEU A 1 336 ? -12.822 -1.118 -0.696 1.00 72.94 336 LEU A N 1
ATOM 2705 C CA . LEU A 1 336 ? -11.588 -0.413 -1.038 1.00 72.94 336 LEU A CA 1
ATOM 2706 C C . LEU A 1 336 ? -11.933 0.843 -1.846 1.00 72.94 336 LEU A C 1
ATOM 2708 O O . LEU A 1 336 ? -12.365 0.738 -3.002 1.00 72.94 336 LEU A O 1
ATOM 2712 N N . ALA A 1 337 ? -11.722 2.014 -1.245 1.00 71.69 337 ALA A N 1
ATOM 2713 C CA . ALA A 1 337 ? -11.995 3.323 -1.829 1.00 71.69 337 ALA A CA 1
ATOM 2714 C C . ALA A 1 337 ? -10.706 4.143 -1.998 1.00 71.69 337 ALA A C 1
ATOM 2716 O O . ALA A 1 337 ? -9.869 4.222 -1.100 1.00 71.69 337 ALA A O 1
ATOM 2717 N N . LEU A 1 338 ? -10.558 4.772 -3.166 1.00 71.00 338 LEU A N 1
ATOM 2718 C CA . LEU A 1 338 ? -9.478 5.718 -3.453 1.00 71.00 338 LEU A CA 1
ATOM 2719 C C . LEU A 1 338 ? -9.997 7.131 -3.203 1.00 71.00 338 LEU A C 1
ATOM 2721 O O . LEU A 1 338 ? -11.005 7.513 -3.792 1.00 71.00 338 LEU A O 1
ATOM 2725 N N . GLN A 1 339 ? -9.309 7.892 -2.361 1.00 67.06 339 GLN A N 1
ATOM 2726 C CA . GLN A 1 339 ? -9.679 9.254 -1.992 1.00 67.06 339 GLN A CA 1
ATOM 2727 C C . GLN A 1 339 ? -8.500 10.188 -2.274 1.00 67.06 339 GLN A C 1
ATOM 2729 O O . GLN A 1 339 ? -7.379 9.929 -1.830 1.00 67.06 339 GLN A O 1
ATOM 2734 N N . LYS A 1 340 ? -8.749 11.296 -2.978 1.00 57.28 340 LYS A N 1
ATOM 2735 C CA . LYS A 1 340 ? -7.850 12.448 -2.894 1.00 57.28 340 LYS A CA 1
ATOM 2736 C C . LYS A 1 340 ? -8.082 13.084 -1.528 1.00 57.28 340 LYS A C 1
ATOM 2738 O O . LYS A 1 340 ? -9.188 13.497 -1.200 1.00 57.28 340 LYS A O 1
ATOM 2743 N N . ARG A 1 341 ? -7.041 13.111 -0.713 1.00 46.31 341 ARG A N 1
ATOM 2744 C CA . ARG A 1 341 ? -6.915 13.990 0.434 1.00 46.31 341 ARG A CA 1
ATOM 2745 C C . ARG A 1 341 ? -7.149 15.402 -0.077 1.00 46.31 341 ARG A C 1
ATOM 2747 O O . ARG A 1 341 ? -6.516 15.844 -1.034 1.00 46.31 341 ARG A O 1
ATOM 2754 N N . LEU A 1 342 ? -8.063 16.101 0.567 1.00 39.31 342 LEU A N 1
ATOM 2755 C CA . LEU A 1 342 ? -8.096 17.534 0.392 1.00 39.31 342 LEU A CA 1
ATOM 2756 C C . LEU A 1 342 ? -6.760 18.128 0.817 1.00 39.31 342 LEU A C 1
ATOM 2758 O O . LEU A 1 342 ? -6.151 17.604 1.766 1.00 39.31 342 LEU A O 1
ATOM 2762 N N . PRO A 1 343 ? -6.343 19.245 0.197 1.00 36.75 343 PRO A N 1
ATOM 2763 C CA . PRO A 1 343 ? -5.356 20.108 0.818 1.00 36.75 343 PRO A CA 1
ATOM 2764 C C . PRO A 1 343 ? -5.728 20.267 2.293 1.00 36.75 343 PRO A C 1
ATOM 2766 O O . PRO A 1 343 ? -6.912 20.283 2.650 1.00 36.75 343 PRO A O 1
ATOM 2769 N N . ARG A 1 344 ? -4.734 20.358 3.179 1.00 38.59 344 ARG A N 1
ATOM 2770 C CA . ARG A 1 344 ? -5.004 20.972 4.480 1.00 38.59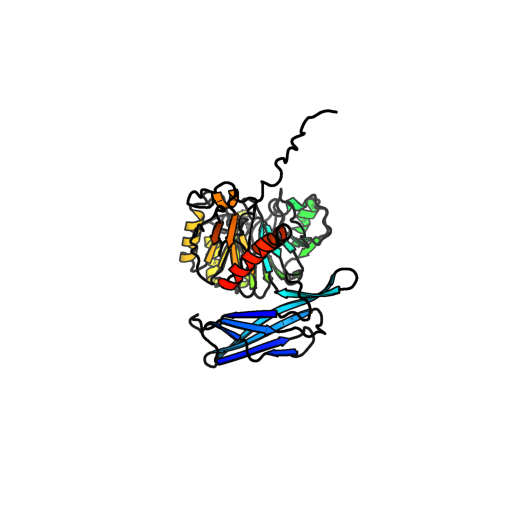 344 ARG A CA 1
ATOM 2771 C C . ARG A 1 344 ? -5.547 22.363 4.148 1.00 38.59 344 ARG A C 1
ATOM 2773 O O . ARG A 1 344 ? -4.764 23.229 3.800 1.00 38.59 344 ARG A O 1
ATOM 2780 N N . VAL A 1 345 ? -6.866 22.528 4.152 1.00 38.38 345 VAL A N 1
ATOM 2781 C CA . VAL A 1 345 ? -7.493 23.840 4.038 1.00 38.38 345 VAL A CA 1
ATOM 2782 C C . VAL A 1 345 ? -7.094 24.535 5.324 1.00 38.38 345 VAL A C 1
ATOM 2784 O O . VAL A 1 345 ? -7.522 24.123 6.407 1.00 38.38 345 VAL A O 1
ATOM 2787 N N . THR A 1 346 ? -6.148 25.463 5.223 1.00 40.06 346 THR A N 1
ATOM 2788 C CA . THR A 1 346 ? -5.592 26.131 6.400 1.00 40.06 346 THR A CA 1
ATOM 2789 C C . THR A 1 346 ? -6.348 27.429 6.656 1.00 40.06 346 THR A C 1
ATOM 2791 O O . THR A 1 346 ? -6.476 27.820 7.816 1.00 40.06 346 THR A O 1
ATOM 2794 N N . THR A 1 347 ? -6.929 28.028 5.608 1.00 45.72 347 THR A N 1
ATOM 2795 C CA . THR A 1 347 ? -7.760 29.238 5.674 1.00 45.72 347 THR A CA 1
ATOM 2796 C C . THR A 1 347 ? -8.991 29.156 4.758 1.00 45.72 347 THR A C 1
ATOM 2798 O O . THR A 1 347 ? -9.076 28.318 3.860 1.00 45.72 347 THR A O 1
ATOM 2801 N N . LEU A 1 348 ? -9.974 30.031 4.992 1.00 46.75 348 LEU A N 1
ATOM 2802 C CA . LEU A 1 348 ? -11.134 30.215 4.112 1.00 46.75 348 LEU A CA 1
ATOM 2803 C C . LEU A 1 348 ? -10.706 30.698 2.712 1.00 46.75 348 LEU A C 1
ATOM 2805 O O . LEU A 1 348 ? -11.290 30.285 1.716 1.00 46.75 348 LEU A O 1
ATOM 2809 N N . GLU A 1 349 ? -9.639 31.495 2.620 1.00 47.56 349 GLU A N 1
ATOM 2810 C CA . GLU A 1 349 ? -9.066 31.975 1.352 1.00 47.56 349 GLU A CA 1
ATOM 2811 C C . GLU A 1 349 ? -8.530 30.829 0.483 1.00 47.56 349 GLU A C 1
ATOM 2813 O O . GLU A 1 349 ? -8.759 30.820 -0.730 1.00 47.56 349 GLU A O 1
ATOM 2818 N N . ASP A 1 350 ? -7.910 29.809 1.094 1.00 45.47 350 ASP A N 1
ATOM 2819 C CA . ASP A 1 350 ? -7.492 28.596 0.381 1.00 45.47 350 ASP A CA 1
ATOM 2820 C C . ASP A 1 350 ? -8.703 27.901 -0.264 1.00 45.47 350 ASP A C 1
ATOM 2822 O O . ASP A 1 350 ? -8.628 27.452 -1.408 1.00 45.47 350 ASP A O 1
ATOM 2826 N N . LEU A 1 351 ? -9.839 27.840 0.440 1.00 48.25 351 LEU A N 1
ATOM 2827 C CA . LEU A 1 351 ? -11.082 27.252 -0.070 1.00 48.25 351 LEU A CA 1
ATOM 2828 C C . LEU A 1 351 ? -11.668 28.087 -1.226 1.00 48.25 351 LEU A C 1
ATOM 2830 O O . LEU A 1 351 ? -12.057 27.537 -2.258 1.00 48.25 351 LEU A O 1
ATOM 2834 N N . LEU A 1 352 ? -11.692 29.415 -1.072 1.00 50.59 352 LEU A N 1
ATOM 2835 C CA . LEU A 1 352 ? -12.246 30.353 -2.054 1.00 50.59 352 LEU A CA 1
ATOM 2836 C C . LEU A 1 352 ? -11.426 30.399 -3.351 1.00 50.59 352 LEU A C 1
ATOM 2838 O O . LEU A 1 352 ? -12.006 30.511 -4.428 1.00 50.59 352 LEU A O 1
ATOM 2842 N N . SER A 1 353 ? -10.104 30.214 -3.284 1.00 48.41 353 SER A N 1
ATOM 2843 C CA . SER A 1 353 ? -9.229 30.173 -4.471 1.00 48.41 353 SER A CA 1
ATOM 2844 C C . SER A 1 353 ? -9.516 29.008 -5.436 1.00 48.41 353 SER A C 1
ATOM 2846 O O . SER A 1 353 ? -9.110 29.045 -6.596 1.00 48.41 353 SER A O 1
ATOM 2848 N N . HIS A 1 354 ? -10.240 27.982 -4.979 1.00 44.69 354 HIS A N 1
ATOM 2849 C CA . HIS A 1 354 ? -10.648 26.831 -5.790 1.00 44.69 354 HIS A CA 1
ATOM 2850 C C . HIS A 1 354 ? -12.068 26.975 -6.367 1.00 44.69 354 HIS A C 1
ATOM 2852 O O . HIS A 1 354 ? -12.524 26.103 -7.115 1.00 44.69 354 HIS A O 1
ATOM 2858 N N . CYS A 1 355 ? -12.772 28.065 -6.047 1.00 43.75 355 CYS A N 1
ATOM 2859 C CA . CYS A 1 355 ? -14.081 28.371 -6.610 1.00 43.75 355 CYS A CA 1
ATOM 2860 C C . CYS A 1 355 ? -13.913 28.967 -8.017 1.00 43.75 355 CYS A C 1
ATOM 2862 O O . CYS A 1 355 ? -13.136 29.891 -8.232 1.00 43.75 355 CYS A O 1
ATOM 2864 N N . ARG A 1 356 ? -14.641 28.431 -9.007 1.00 34.06 356 ARG A N 1
ATOM 2865 C CA . ARG A 1 356 ? -14.541 28.873 -10.415 1.00 34.06 356 ARG A CA 1
ATOM 2866 C C . ARG A 1 356 ? -15.222 30.216 -10.702 1.00 34.06 356 ARG A C 1
ATOM 2868 O O . ARG A 1 356 ? -15.025 30.758 -11.784 1.00 34.06 356 ARG A O 1
ATOM 2875 N N . ALA A 1 357 ? -16.015 30.732 -9.766 1.00 35.41 357 ALA A N 1
ATOM 2876 C CA . ALA A 1 357 ? -16.671 32.030 -9.857 1.00 35.41 357 ALA A CA 1
ATOM 2877 C C . ALA A 1 357 ? -16.194 32.929 -8.704 1.00 35.41 357 ALA A C 1
ATOM 2879 O O . ALA A 1 357 ? -16.017 32.417 -7.594 1.00 35.41 357 ALA A O 1
ATOM 2880 N N . PRO A 1 358 ? -15.984 34.238 -8.939 1.00 35.56 358 PRO A N 1
ATOM 2881 C CA . PRO A 1 358 ? -15.670 35.175 -7.871 1.00 35.56 358 PRO A CA 1
ATOM 2882 C C . PRO A 1 358 ? -16.842 35.226 -6.886 1.00 35.56 358 PRO A C 1
ATOM 2884 O O . PRO A 1 358 ? -17.973 35.519 -7.267 1.00 35.56 358 PRO A O 1
ATOM 2887 N N . ILE A 1 359 ? -16.563 34.913 -5.623 1.00 42.44 359 ILE A N 1
ATOM 2888 C CA . ILE A 1 359 ? -17.527 35.018 -4.529 1.00 42.44 359 ILE A CA 1
ATOM 2889 C C . ILE A 1 359 ? -17.245 36.352 -3.837 1.00 42.44 359 ILE A C 1
ATOM 2891 O O . ILE A 1 359 ? -16.189 36.519 -3.227 1.00 42.44 359 ILE A O 1
ATOM 2895 N N . ALA A 1 360 ? -18.161 37.312 -3.963 1.00 37.88 360 ALA A N 1
ATOM 2896 C CA . ALA A 1 360 ? -18.125 38.537 -3.174 1.00 37.88 360 ALA A CA 1
ATOM 2897 C C . ALA A 1 360 ? -18.708 38.233 -1.788 1.00 37.88 360 ALA A C 1
ATOM 2899 O O . ALA A 1 360 ? -19.863 37.827 -1.675 1.00 37.88 360 ALA A O 1
ATOM 2900 N N . LEU A 1 361 ? -17.890 38.383 -0.749 1.00 41.88 361 LEU A N 1
ATOM 2901 C CA . LEU A 1 361 ? -18.304 38.274 0.647 1.00 41.88 361 LEU A CA 1
ATOM 2902 C C . LEU A 1 361 ? -18.344 39.683 1.232 1.00 41.88 361 LEU A C 1
ATOM 2904 O O . LEU A 1 361 ? -17.327 40.376 1.230 1.00 41.88 361 LEU A O 1
ATOM 2908 N N . GLU A 1 362 ? -19.497 40.109 1.737 1.00 37.81 362 GLU A N 1
ATOM 2909 C CA . GLU A 1 362 ? -19.579 41.360 2.488 1.00 37.81 362 GLU A CA 1
ATOM 2910 C C . GLU A 1 362 ? -18.959 41.186 3.879 1.00 37.81 362 GLU A C 1
ATOM 2912 O O . GLU A 1 362 ? -18.996 40.105 4.480 1.00 37.81 362 GLU A O 1
ATOM 2917 N N . LYS A 1 363 ? -18.361 42.255 4.405 1.00 35.41 363 LYS A N 1
ATOM 2918 C CA . LYS A 1 363 ? -17.775 42.263 5.748 1.00 35.41 363 LYS A CA 1
ATOM 2919 C C . LYS A 1 363 ? -18.881 41.978 6.774 1.00 35.41 363 LYS A C 1
ATOM 2921 O O . LYS A 1 363 ? -19.837 42.736 6.848 1.00 35.41 363 LYS A O 1
ATOM 2926 N N . GLY A 1 364 ? -18.736 40.902 7.552 1.00 38.75 364 GLY A N 1
ATOM 2927 C CA . GLY A 1 364 ? -19.762 40.425 8.495 1.00 38.75 364 GLY A CA 1
ATOM 2928 C C . GLY A 1 364 ? -20.578 39.218 8.007 1.00 38.75 364 GLY A C 1
ATOM 2929 O O . GLY A 1 364 ? -21.424 38.725 8.743 1.00 38.75 364 GLY A O 1
ATOM 2930 N N . SER A 1 365 ? -20.315 38.703 6.801 1.00 40.16 365 SER A N 1
ATOM 2931 C CA . SER A 1 365 ? -20.998 37.507 6.283 1.00 40.16 365 SER A CA 1
ATOM 2932 C C . SER A 1 365 ? -20.636 36.241 7.072 1.00 40.16 365 SER A C 1
ATOM 2934 O O . SER A 1 365 ? -19.459 35.967 7.316 1.00 40.16 365 SER A O 1
ATOM 2936 N N . THR A 1 366 ? -21.636 35.411 7.378 1.00 40.00 366 THR A N 1
ATOM 2937 C CA . THR A 1 366 ? -21.445 34.086 7.986 1.00 40.00 366 THR A CA 1
ATOM 2938 C C . THR A 1 366 ? -21.493 33.007 6.902 1.00 40.00 366 THR A C 1
ATOM 2940 O O . THR A 1 366 ? -22.483 32.861 6.185 1.00 40.00 366 THR A O 1
ATOM 2943 N N . VAL A 1 367 ? -20.424 32.216 6.773 1.00 42.72 367 VAL A N 1
ATOM 2944 C CA . VAL A 1 367 ? -20.317 31.159 5.752 1.00 42.72 367 VAL A CA 1
ATOM 2945 C C . VAL A 1 367 ? -20.603 29.790 6.370 1.00 42.72 367 VAL A C 1
ATOM 2947 O O . VAL A 1 367 ? -19.781 29.232 7.092 1.00 42.72 367 VAL A O 1
ATOM 2950 N N . ILE A 1 368 ? -21.752 29.198 6.053 1.00 41.12 368 ILE A N 1
ATOM 2951 C CA . ILE A 1 368 ? -22.121 27.847 6.487 1.00 41.12 368 ILE A CA 1
ATOM 2952 C C . ILE A 1 368 ? -21.692 26.829 5.426 1.00 41.12 368 ILE A C 1
ATOM 2954 O O . ILE A 1 368 ? -22.234 26.776 4.328 1.00 41.12 368 ILE A O 1
ATOM 2958 N N . ILE A 1 369 ? -20.748 25.954 5.768 1.00 40.88 369 ILE A N 1
ATOM 2959 C CA . ILE A 1 369 ? -20.326 24.837 4.911 1.00 40.88 369 ILE A CA 1
ATOM 2960 C C . ILE A 1 369 ? -21.130 23.582 5.276 1.00 40.88 369 ILE A C 1
ATOM 2962 O O . ILE A 1 369 ? -20.774 22.826 6.177 1.00 40.88 369 ILE A O 1
ATOM 2966 N N . SER A 1 370 ? -22.224 23.339 4.557 1.00 36.03 370 SER A N 1
ATOM 2967 C CA . SER A 1 370 ? -22.998 22.096 4.659 1.00 36.03 370 SER A CA 1
ATOM 2968 C C . SER A 1 370 ? -22.454 21.029 3.707 1.00 36.03 370 SER A C 1
ATOM 2970 O O . SER A 1 370 ? -21.862 21.356 2.691 1.00 36.03 370 SER A O 1
ATOM 2972 N N . GLY A 1 371 ? -22.652 19.742 3.979 1.00 33.81 371 GLY A N 1
ATOM 2973 C CA . GLY A 1 371 ? -22.328 18.694 3.011 1.00 33.81 371 GLY A CA 1
ATOM 2974 C C . GLY A 1 371 ? -23.228 17.476 3.175 1.00 33.81 371 GLY A C 1
ATOM 2975 O O . GLY A 1 371 ? -23.376 16.952 4.274 1.00 33.81 371 GLY A O 1
ATOM 2976 N N . THR A 1 372 ? -23.826 17.014 2.080 1.00 33.19 372 THR A N 1
ATOM 2977 C CA . THR A 1 372 ? -24.585 15.754 1.980 1.00 33.19 372 THR A CA 1
ATOM 2978 C C . THR A 1 372 ? -24.010 14.793 0.934 1.00 33.19 372 THR A C 1
ATOM 2980 O O . THR A 1 372 ? -24.198 15.009 -0.257 1.00 33.19 372 THR A O 1
ATOM 2983 N N . VAL A 1 373 ? -23.403 13.681 1.349 1.00 35.09 373 VAL A N 1
ATOM 2984 C CA . VAL A 1 373 ? -22.943 12.633 0.416 1.00 35.09 373 VAL A CA 1
ATOM 2985 C C . VAL A 1 373 ? -24.142 11.827 -0.103 1.00 35.09 373 VAL A C 1
ATOM 2987 O O . VAL A 1 373 ? -24.824 11.173 0.691 1.00 35.09 373 VAL A O 1
ATOM 2990 N N . LYS A 1 374 ? -24.373 11.794 -1.422 1.00 33.38 374 LYS A N 1
ATOM 2991 C CA . LYS A 1 374 ? -25.172 10.727 -2.056 1.00 33.38 374 LYS A CA 1
ATOM 2992 C C . LYS A 1 374 ? -24.237 9.607 -2.536 1.00 33.38 374 LYS A C 1
ATOM 2994 O O . LYS A 1 374 ? -23.250 9.888 -3.212 1.00 33.38 374 LYS A O 1
ATOM 2999 N N . PRO A 1 375 ? -24.503 8.324 -2.230 1.00 32.03 375 PRO A N 1
ATOM 3000 C CA . PRO A 1 375 ? -23.640 7.238 -2.687 1.00 32.03 375 PRO A CA 1
ATOM 3001 C C . PRO A 1 375 ? -23.682 7.064 -4.216 1.00 32.03 375 PRO A C 1
ATOM 3003 O O . PRO A 1 375 ? -24.636 6.498 -4.743 1.00 32.03 375 PRO A O 1
ATOM 3006 N N . GLY A 1 376 ? -22.611 7.451 -4.915 1.00 33.00 376 GLY A N 1
ATOM 3007 C CA . GLY A 1 376 ? -22.343 7.002 -6.290 1.00 33.00 376 GLY A CA 1
ATOM 3008 C C . GLY A 1 376 ? -22.373 8.050 -7.406 1.00 33.00 376 GLY A C 1
ATOM 3009 O O . GLY A 1 376 ? -22.170 7.661 -8.553 1.00 33.00 376 GLY A O 1
ATOM 3010 N N . GLU A 1 377 ? -22.551 9.336 -7.113 1.00 33.53 377 GLU A N 1
ATOM 3011 C CA . GLU A 1 377 ? -22.451 10.418 -8.108 1.00 33.53 377 GLU A CA 1
ATOM 3012 C C . GLU A 1 377 ? -21.137 11.201 -7.899 1.00 33.53 377 GLU A C 1
ATOM 3014 O O . GLU A 1 377 ? -20.673 11.341 -6.771 1.00 33.53 377 GLU A O 1
ATOM 3019 N N . MET A 1 378 ? -20.467 11.614 -8.985 1.00 30.45 378 MET A N 1
ATOM 3020 C CA . MET A 1 378 ? -19.148 12.288 -8.969 1.00 30.45 378 MET A CA 1
ATOM 3021 C C . MET A 1 378 ? -19.179 13.675 -9.639 1.00 30.45 378 MET A C 1
ATOM 3023 O O . MET A 1 378 ? -18.171 14.121 -10.188 1.00 30.45 378 MET A O 1
ATOM 3027 N N . GLU A 1 379 ? -20.313 14.374 -9.599 1.00 32.59 379 GLU A N 1
ATOM 3028 C CA . GLU A 1 379 ? -20.412 15.758 -10.074 1.00 32.59 379 GLU A CA 1
ATOM 3029 C C . GLU A 1 379 ? -21.107 16.625 -9.020 1.00 32.59 379 GLU A C 1
ATOM 3031 O O . GLU A 1 379 ? -22.229 16.336 -8.618 1.00 32.59 379 GLU A O 1
ATOM 3036 N N . GLY A 1 380 ? -20.414 17.666 -8.546 1.00 33.81 380 GLY A N 1
ATOM 3037 C CA . GLY A 1 380 ? -20.923 18.596 -7.537 1.00 33.81 380 GLY A CA 1
ATOM 3038 C C . GLY A 1 380 ? -21.223 19.970 -8.136 1.00 33.81 380 GLY A C 1
ATOM 3039 O O . GLY A 1 380 ? -20.413 20.514 -8.888 1.00 33.81 380 GLY A O 1
ATOM 3040 N N . SER A 1 381 ? -22.369 20.542 -7.770 1.00 33.28 381 SER A N 1
ATOM 3041 C CA . SER A 1 381 ? -22.758 21.932 -8.035 1.00 33.28 381 SER A CA 1
ATOM 3042 C C . SER A 1 381 ? -22.687 22.755 -6.746 1.00 33.28 381 SER A C 1
ATOM 3044 O O . SER A 1 381 ? -23.139 22.302 -5.696 1.00 33.28 381 SER A O 1
ATOM 3046 N N . VAL A 1 382 ? -22.144 23.974 -6.825 1.00 35.91 382 VAL A N 1
ATOM 3047 C CA . VAL A 1 382 ? -22.199 24.961 -5.734 1.00 35.91 382 VAL A CA 1
ATOM 3048 C C . VAL A 1 382 ? -23.502 25.738 -5.880 1.00 35.91 382 VAL A C 1
ATOM 3050 O O . VAL A 1 382 ? -23.728 26.351 -6.920 1.00 35.91 382 VAL A O 1
ATOM 3053 N N . GLU A 1 383 ? -24.351 25.712 -4.858 1.00 36.72 383 GLU A N 1
ATOM 3054 C CA . GLU A 1 383 ? -25.605 26.466 -4.836 1.00 36.72 383 GLU A CA 1
ATOM 3055 C C . GLU A 1 383 ? -25.493 27.565 -3.777 1.00 36.72 383 GLU A C 1
ATOM 3057 O O . GLU A 1 383 ? -25.180 27.274 -2.627 1.00 36.72 383 GLU A O 1
ATOM 3062 N N . LEU A 1 384 ? -25.683 28.823 -4.178 1.00 37.34 384 LEU A N 1
ATOM 3063 C CA . LEU A 1 384 ? -25.638 29.992 -3.298 1.00 37.34 384 LEU A CA 1
ATOM 3064 C C . LEU A 1 384 ? -27.074 30.436 -3.016 1.00 37.34 384 LEU A C 1
ATOM 3066 O O . LEU A 1 384 ? -27.825 30.705 -3.952 1.00 37.34 384 LEU A O 1
ATOM 3070 N N . GLN A 1 385 ? -27.450 30.545 -1.743 1.00 39.78 385 GLN A N 1
ATOM 3071 C CA . GLN A 1 385 ? -28.712 31.167 -1.341 1.00 39.78 385 GLN A CA 1
ATOM 3072 C C . GLN A 1 385 ? -28.431 32.306 -0.370 1.00 39.78 385 GLN A C 1
ATOM 3074 O O . GLN A 1 385 ? -27.854 32.081 0.687 1.00 39.78 385 GLN A O 1
ATOM 3079 N N . GLN A 1 386 ? -28.855 33.512 -0.744 1.00 40.00 386 GLN A N 1
ATOM 3080 C CA . GLN A 1 386 ? -28.904 34.683 0.125 1.00 40.00 386 GLN A CA 1
ATOM 3081 C C . GLN A 1 386 ? -30.275 34.703 0.814 1.00 40.00 386 GLN A C 1
ATOM 3083 O O . GLN A 1 386 ? -31.298 34.595 0.137 1.00 40.00 386 GLN A O 1
ATOM 3088 N N . MET A 1 387 ? -30.316 34.833 2.140 1.00 39.78 387 MET A N 1
ATOM 3089 C CA . MET A 1 387 ? -31.563 35.093 2.871 1.00 39.78 387 MET A CA 1
ATOM 3090 C C . MET A 1 387 ? -31.635 36.571 3.272 1.00 39.78 387 MET A C 1
ATOM 3092 O O . MET A 1 387 ? -30.606 37.197 3.502 1.00 39.78 387 MET A O 1
ATOM 3096 N N . GLN A 1 388 ? -32.845 37.139 3.300 1.00 33.62 388 GLN A N 1
ATOM 3097 C CA . GLN A 1 388 ? -33.072 38.548 3.642 1.00 33.62 388 GLN A CA 1
ATOM 3098 C C . GLN A 1 388 ? -32.811 38.826 5.131 1.00 33.62 388 GLN A C 1
ATOM 3100 O O . GLN A 1 388 ? -33.434 38.207 5.993 1.00 33.62 388 GLN A O 1
ATOM 3105 N N . GLY A 1 389 ? -31.936 39.798 5.394 1.00 47.47 389 GLY A N 1
ATOM 3106 C CA . GLY A 1 389 ? -31.532 40.328 6.700 1.00 47.47 389 GLY A CA 1
ATOM 3107 C C . GLY A 1 389 ? -30.165 41.024 6.588 1.00 47.47 389 GLY A C 1
ATOM 3108 O O . GLY A 1 389 ? -29.529 40.927 5.540 1.00 47.47 389 GLY A O 1
ATOM 3109 N N . ASP A 1 390 ? -29.704 41.697 7.649 1.00 39.56 390 ASP A N 1
ATOM 3110 C CA . ASP A 1 390 ? -28.390 42.381 7.691 1.00 39.56 390 ASP A CA 1
ATOM 3111 C C . ASP A 1 390 ? -27.185 41.409 7.710 1.00 39.56 390 ASP A C 1
ATOM 3113 O O . ASP A 1 390 ? -26.030 41.831 7.706 1.00 39.56 390 ASP A O 1
ATOM 3117 N N . GLU A 1 391 ? -27.433 40.096 7.705 1.00 38.50 391 GLU A N 1
ATOM 3118 C CA . GLU A 1 391 ? -26.409 39.054 7.662 1.00 38.50 391 GLU A CA 1
ATOM 3119 C C . GLU A 1 391 ? -26.493 38.265 6.352 1.00 38.50 391 GLU A C 1
ATOM 3121 O O . GLU A 1 391 ? -27.463 37.554 6.078 1.00 38.50 391 GLU A O 1
ATOM 3126 N N . THR A 1 392 ? -25.434 38.331 5.543 1.00 37.44 392 THR A N 1
ATOM 3127 C CA . THR A 1 392 ? -25.309 37.462 4.369 1.00 37.44 392 THR A CA 1
ATOM 3128 C C . THR A 1 392 ? -24.874 36.068 4.820 1.00 37.44 392 THR A C 1
ATOM 3130 O O . THR A 1 392 ? -23.730 35.850 5.229 1.00 37.44 392 THR A O 1
ATOM 3133 N N . LEU A 1 393 ? -25.797 35.111 4.736 1.00 38.31 393 LEU A N 1
ATOM 3134 C CA . LEU A 1 393 ? -25.534 33.696 4.974 1.00 38.31 393 LEU A CA 1
ATOM 3135 C C . LEU A 1 393 ? -25.097 33.030 3.663 1.00 38.31 393 LEU A C 1
ATOM 3137 O O . LEU A 1 393 ? -25.875 32.976 2.716 1.00 38.31 393 LEU A O 1
ATOM 3141 N N . ILE A 1 394 ? -23.875 32.497 3.590 1.00 39.88 394 ILE A N 1
ATOM 3142 C CA . ILE A 1 394 ? -23.422 31.730 2.417 1.00 39.88 394 ILE A CA 1
ATOM 3143 C C . ILE A 1 394 ? -23.438 30.242 2.746 1.00 39.88 394 ILE A C 1
ATOM 3145 O O . ILE A 1 394 ? -22.573 29.755 3.470 1.00 39.88 394 ILE A O 1
ATOM 3149 N N . LEU A 1 395 ? -24.401 29.508 2.188 1.00 39.56 395 LEU A N 1
ATOM 3150 C CA . LEU A 1 395 ? -24.464 28.049 2.262 1.00 39.56 395 LEU A CA 1
ATOM 3151 C C . LEU A 1 395 ? -23.596 27.427 1.165 1.00 39.56 395 LEU A C 1
ATOM 3153 O O . LEU A 1 395 ? -23.991 27.348 0.012 1.00 39.56 395 LEU A O 1
ATOM 3157 N N . LEU A 1 396 ? -22.406 26.950 1.516 1.00 40.72 396 LEU A N 1
ATOM 3158 C CA . LEU A 1 396 ? -21.602 26.119 0.626 1.00 40.72 396 LEU A CA 1
ATOM 3159 C C . LEU A 1 396 ? -22.046 24.667 0.805 1.00 40.72 396 LEU A C 1
ATOM 3161 O O . LEU A 1 396 ? -21.907 24.114 1.894 1.00 40.72 396 LEU A O 1
ATOM 3165 N N . ASN A 1 397 ? -22.581 24.035 -0.240 1.00 40.19 397 ASN A N 1
ATOM 3166 C CA . ASN A 1 397 ? -22.800 22.589 -0.253 1.00 40.19 397 ASN A CA 1
ATOM 3167 C C . ASN A 1 397 ? -21.509 21.892 -0.709 1.00 40.19 397 ASN A C 1
ATOM 3169 O O . ASN A 1 397 ? -21.213 21.787 -1.894 1.00 40.19 397 ASN A O 1
ATOM 3173 N N . VAL A 1 398 ? -20.708 21.455 0.253 1.00 43.59 398 VAL A N 1
ATOM 3174 C CA . VAL A 1 398 ? -19.369 20.880 0.081 1.00 43.59 398 VAL A CA 1
ATOM 3175 C C . VAL A 1 398 ? -19.413 19.350 0.189 1.00 43.59 398 VAL A C 1
ATOM 3177 O O . VAL A 1 398 ? -18.464 18.705 0.641 1.00 43.59 398 VAL A O 1
ATOM 3180 N N . SER A 1 399 ? -20.549 18.783 -0.221 1.00 37.44 399 SER A N 1
ATOM 3181 C CA . SER A 1 399 ? -20.991 17.396 -0.040 1.00 37.44 399 SER A CA 1
ATOM 3182 C C . SER A 1 399 ? -19.979 16.318 -0.395 1.00 37.44 399 SER A C 1
ATOM 3184 O O . SER A 1 399 ? -20.056 15.246 0.187 1.00 37.44 399 SER A O 1
ATOM 3186 N N . ASP A 1 400 ? -19.004 16.597 -1.253 1.00 41.12 400 ASP A N 1
ATOM 3187 C CA . ASP A 1 400 ? -18.103 15.573 -1.786 1.00 41.12 400 ASP A CA 1
ATOM 3188 C C . ASP A 1 400 ? -16.614 15.914 -1.630 1.00 41.12 400 ASP A C 1
ATOM 3190 O O . ASP A 1 400 ? -15.750 15.300 -2.255 1.00 41.12 400 ASP A O 1
ATOM 3194 N N . ILE A 1 401 ? -16.292 16.900 -0.787 1.00 40.00 401 ILE A N 1
ATOM 3195 C CA . ILE A 1 401 ? -14.925 17.418 -0.653 1.00 40.00 401 ILE A CA 1
ATOM 3196 C C . ILE A 1 401 ? -14.322 16.925 0.674 1.00 40.00 401 ILE A C 1
ATOM 3198 O O . ILE A 1 401 ? -13.248 16.328 0.665 1.00 40.00 401 ILE A O 1
ATOM 3202 N N . LEU A 1 402 ? -14.997 17.079 1.821 1.00 38.19 402 LEU A N 1
ATOM 3203 C CA . LEU A 1 402 ? -14.406 16.820 3.148 1.00 38.19 402 LEU A CA 1
ATOM 3204 C C . LEU A 1 402 ? -14.651 15.389 3.673 1.00 38.19 402 LEU A C 1
ATOM 3206 O O . LEU A 1 402 ? -15.799 14.990 3.856 1.00 38.19 402 LEU A O 1
ATOM 3210 N N . PRO A 1 403 ? -13.593 14.623 4.016 1.00 42.66 403 PRO A N 1
ATOM 3211 C CA . PRO A 1 403 ? -13.725 13.383 4.777 1.00 42.66 403 PRO A CA 1
ATOM 3212 C C . PRO A 1 403 ? -14.491 13.587 6.103 1.00 42.66 403 PRO A C 1
ATOM 3214 O O . PRO A 1 403 ? -14.268 14.606 6.771 1.00 42.66 403 PRO A O 1
ATOM 3217 N N . PRO A 1 404 ? -15.323 12.619 6.544 1.00 46.41 404 PRO A N 1
ATOM 3218 C CA . PRO A 1 404 ? -16.141 12.747 7.757 1.00 46.41 404 PRO A CA 1
ATOM 3219 C C . PRO A 1 404 ? -15.348 13.103 9.023 1.00 46.41 404 PRO A C 1
ATOM 3221 O O . PRO A 1 404 ? -15.829 13.849 9.872 1.00 46.41 404 PRO A O 1
ATOM 3224 N N . ASP A 1 405 ? -14.103 12.629 9.133 1.00 43.56 405 ASP A N 1
ATOM 3225 C CA . ASP A 1 405 ? -13.219 12.910 10.266 1.00 43.56 405 ASP A CA 1
ATOM 3226 C C . ASP A 1 405 ? -12.689 14.353 10.291 1.00 43.56 405 ASP A C 1
ATOM 3228 O O . ASP A 1 405 ? -12.322 14.847 11.357 1.00 43.56 405 ASP A O 1
ATOM 3232 N N . ILE A 1 406 ? -12.643 15.042 9.146 1.00 45.91 406 ILE A N 1
ATOM 3233 C CA . ILE A 1 406 ? -12.258 16.459 9.066 1.00 45.91 406 ILE A CA 1
ATOM 3234 C C . ILE A 1 406 ? -13.449 17.348 9.416 1.00 45.91 406 ILE A C 1
ATOM 3236 O O . ILE A 1 406 ? -13.293 18.261 10.225 1.00 45.91 406 ILE A O 1
ATOM 3240 N N . ALA A 1 407 ? -14.634 17.041 8.881 1.00 48.47 407 ALA A N 1
ATOM 3241 C CA . ALA A 1 407 ? -15.865 17.749 9.228 1.00 48.47 407 ALA A CA 1
ATOM 3242 C C . ALA A 1 407 ? -16.130 17.705 10.745 1.00 48.47 407 ALA A C 1
ATOM 3244 O O . ALA A 1 407 ? -16.406 18.729 11.366 1.00 48.47 407 ALA A O 1
ATOM 3245 N N . GLU A 1 408 ? -15.945 16.537 11.367 1.00 46.34 408 GLU A N 1
ATOM 3246 C CA . GLU A 1 408 ? -16.157 16.340 12.805 1.00 46.34 408 GLU A CA 1
ATOM 3247 C C . GLU A 1 408 ? -15.102 17.058 13.672 1.00 46.34 408 GLU A C 1
ATOM 3249 O O . GLU A 1 408 ? -15.427 17.616 14.718 1.00 46.34 408 GLU A O 1
ATOM 3254 N N . ARG A 1 409 ? -13.840 17.130 13.225 1.00 46.22 409 ARG A N 1
ATOM 3255 C CA . ARG A 1 409 ? -12.785 17.901 13.916 1.00 46.22 409 ARG A CA 1
ATOM 3256 C C . ARG A 1 409 ? -13.011 19.402 13.848 1.00 46.22 409 ARG A C 1
ATOM 3258 O O . ARG A 1 409 ? -12.675 20.100 14.800 1.00 46.22 409 ARG A O 1
ATOM 3265 N N . LEU A 1 410 ? -13.536 19.894 12.729 1.00 43.88 410 LEU A N 1
ATOM 3266 C CA . LEU A 1 410 ? -13.924 21.294 12.599 1.00 43.88 410 LEU A CA 1
ATOM 3267 C C . LEU A 1 410 ? -15.095 21.588 13.545 1.00 43.88 410 LEU A C 1
ATOM 3269 O O . LEU A 1 410 ? -14.981 22.486 14.370 1.00 43.88 410 LEU A O 1
ATOM 3273 N N . LEU A 1 411 ? -16.130 20.745 13.553 1.00 44.28 411 LEU A N 1
ATOM 3274 C CA . LEU A 1 411 ? -17.237 20.828 14.516 1.00 44.28 411 LEU A CA 1
ATOM 3275 C C . LEU A 1 411 ? -16.756 20.909 15.973 1.00 44.28 411 LEU A C 1
ATOM 3277 O O . LEU A 1 411 ? -17.192 21.778 16.719 1.00 44.28 411 LEU A O 1
ATOM 3281 N N . GLN A 1 412 ? -15.823 20.043 16.364 1.00 46.81 412 GLN A N 1
ATOM 3282 C CA . GLN A 1 412 ? -15.333 19.952 17.741 1.00 46.81 412 GLN A CA 1
ATOM 3283 C C . GLN A 1 412 ? -14.365 21.082 18.130 1.00 46.81 412 GLN A C 1
ATOM 3285 O O . GLN A 1 412 ? -14.264 21.435 19.297 1.00 46.81 412 GLN A O 1
ATOM 3290 N N . LYS A 1 413 ? -13.632 21.654 17.168 1.00 45.34 413 LYS A N 1
ATOM 3291 C CA . LYS A 1 413 ? -12.714 22.780 17.412 1.00 45.34 413 LYS A CA 1
ATOM 3292 C C . LYS A 1 413 ? -13.461 24.097 17.634 1.00 45.34 413 LYS A C 1
ATOM 3294 O O . LYS A 1 413 ? -12.933 24.987 18.297 1.00 45.34 413 LYS A O 1
ATOM 3299 N N . TYR A 1 414 ? -14.647 24.231 17.046 1.00 43.12 414 TYR A N 1
ATOM 3300 C CA . TYR A 1 414 ? -15.401 25.480 17.061 1.00 43.12 414 TYR A CA 1
ATOM 3301 C C . TYR A 1 414 ? -16.668 25.420 17.935 1.00 43.12 414 TYR A C 1
ATOM 3303 O O . TYR A 1 414 ? -17.212 26.478 18.217 1.00 43.12 414 TYR A O 1
ATOM 3311 N N . SER A 1 415 ? -17.080 24.244 18.446 1.00 42.16 415 SER A N 1
ATOM 3312 C CA . SER A 1 415 ? -18.262 24.049 19.320 1.00 42.16 415 SER A CA 1
ATOM 3313 C C . SER A 1 415 ? -18.309 24.925 20.568 1.00 42.16 415 SER A C 1
ATOM 3315 O O . SER A 1 415 ? -19.393 25.279 21.017 1.00 42.16 415 SER A O 1
ATOM 3317 N N . ASP A 1 416 ? -17.151 25.290 21.111 1.00 40.12 416 ASP A N 1
ATOM 3318 C CA . ASP A 1 416 ? -17.052 25.943 22.420 1.00 40.12 416 ASP A CA 1
ATOM 3319 C C . ASP A 1 416 ? -17.066 27.483 22.318 1.00 40.12 416 ASP A C 1
ATOM 3321 O O . ASP A 1 416 ? -16.839 28.176 23.306 1.00 40.12 416 ASP A O 1
ATOM 3325 N N . LYS A 1 417 ? -17.292 28.035 21.115 1.00 40.28 417 LYS A N 1
ATOM 3326 C CA . LYS A 1 417 ? -17.207 29.477 20.815 1.00 40.28 417 LYS A CA 1
ATOM 3327 C C . LYS A 1 417 ? -18.549 30.142 20.459 1.00 40.28 417 LYS A C 1
ATOM 3329 O O . LYS A 1 417 ? -18.539 31.243 19.916 1.00 40.28 417 LYS A O 1
ATOM 3334 N N . TYR A 1 418 ? -19.683 29.504 20.745 1.00 51.38 418 TYR A N 1
ATOM 3335 C CA . TYR A 1 418 ? -21.010 29.958 20.299 1.00 51.38 418 TYR A CA 1
ATOM 3336 C C . TYR A 1 418 ? -21.905 30.467 21.440 1.00 51.38 418 TYR A C 1
ATOM 3338 O O . TYR A 1 418 ? -21.758 30.038 22.583 1.00 51.38 418 TYR A O 1
ATOM 3346 N N . SER A 1 419 ? -22.872 31.333 21.111 1.00 49.31 419 SER A N 1
ATOM 3347 C CA . SER A 1 419 ? -24.059 31.585 21.941 1.00 49.31 419 SER A CA 1
ATOM 3348 C C . SER A 1 419 ? -25.105 30.475 21.730 1.00 49.31 419 SER A C 1
ATOM 3350 O O . SER A 1 419 ? -25.165 29.867 20.657 1.00 49.31 419 SER A O 1
ATOM 3352 N N . GLU A 1 420 ? -25.931 30.191 22.745 1.00 44.88 420 GLU A N 1
ATOM 3353 C CA . GLU A 1 420 ? -26.957 29.130 22.681 1.00 44.88 420 GLU A CA 1
ATOM 3354 C C . GLU A 1 420 ? -27.969 29.347 21.536 1.00 44.88 420 GLU A C 1
ATOM 3356 O O . GLU A 1 420 ? -28.333 28.392 20.852 1.00 44.88 420 GLU A O 1
ATOM 3361 N N . GLU A 1 421 ? -28.328 30.598 21.234 1.00 44.31 421 GLU A N 1
ATOM 3362 C CA . GLU A 1 421 ? -29.265 30.966 20.156 1.00 44.31 421 GLU A CA 1
ATOM 3363 C C . GLU A 1 421 ? -28.788 30.574 18.747 1.00 44.31 421 GLU A C 1
ATOM 3365 O O . GLU A 1 421 ? -29.566 30.066 17.930 1.00 44.31 421 GLU A O 1
ATOM 3370 N N . ALA A 1 422 ? -27.497 30.761 18.454 1.00 46.56 422 ALA A N 1
ATOM 3371 C CA . ALA A 1 422 ? -26.919 30.380 17.167 1.00 46.56 422 ALA A CA 1
ATOM 3372 C C . ALA A 1 422 ? -26.860 28.849 17.022 1.00 46.56 422 ALA A C 1
ATOM 3374 O O . ALA A 1 422 ? -27.113 28.300 15.945 1.00 46.56 422 ALA A O 1
ATOM 3375 N N . ALA A 1 423 ? -26.580 28.142 18.122 1.00 48.72 423 ALA A N 1
ATOM 3376 C CA . ALA A 1 423 ? -26.582 26.684 18.151 1.00 48.72 423 ALA A CA 1
ATOM 3377 C C . ALA A 1 423 ? -27.991 26.102 17.936 1.00 48.72 423 ALA A C 1
ATOM 3379 O O . ALA A 1 423 ? -28.141 25.111 17.212 1.00 48.72 423 ALA A O 1
ATOM 3380 N N . ASP A 1 424 ? -29.022 26.723 18.508 1.00 47.97 424 ASP A N 1
ATOM 3381 C CA . ASP A 1 424 ? -30.407 26.267 18.378 1.00 47.97 424 ASP A CA 1
ATOM 3382 C C . ASP A 1 424 ? -31.003 26.564 16.998 1.00 47.97 424 ASP A C 1
ATOM 3384 O O . ASP A 1 424 ? -31.686 25.708 16.428 1.00 47.97 424 ASP A O 1
ATOM 3388 N N . SER A 1 425 ? -30.650 27.694 16.382 1.00 47.72 425 SER A N 1
ATOM 3389 C CA . SER A 1 425 ? -31.030 27.996 14.994 1.00 47.72 425 SER A CA 1
ATOM 3390 C C . SER A 1 425 ? -30.452 26.970 14.007 1.00 47.72 425 SER A C 1
ATOM 3392 O O . SER A 1 425 ? -31.169 26.446 13.151 1.00 47.72 425 SER A O 1
ATOM 3394 N N . VAL A 1 426 ? -29.181 26.578 14.181 1.00 47.03 426 VAL A N 1
ATOM 3395 C CA . VAL A 1 426 ? -28.532 25.529 13.370 1.00 47.03 426 VAL A CA 1
ATOM 3396 C C . VAL A 1 426 ? -29.161 24.149 13.609 1.00 47.03 426 VAL A C 1
ATOM 3398 O O . VAL A 1 426 ? -29.350 23.385 12.657 1.00 47.03 426 VAL A O 1
ATOM 3401 N N . ARG A 1 427 ? -29.529 23.814 14.855 1.00 47.56 427 ARG A N 1
ATOM 3402 C CA . ARG A 1 427 ? -30.238 22.559 15.175 1.00 47.56 427 ARG A CA 1
ATOM 3403 C C . ARG A 1 427 ? -31.611 22.493 14.516 1.00 47.56 427 ARG A C 1
ATOM 3405 O O . ARG A 1 427 ? -31.936 21.471 13.913 1.00 47.56 427 ARG A O 1
ATOM 3412 N N . ASN A 1 428 ? -32.390 23.568 14.590 1.00 48.16 428 ASN A N 1
ATOM 3413 C CA . ASN A 1 428 ? -33.728 23.629 14.000 1.00 48.16 428 ASN A CA 1
ATOM 3414 C C . ASN A 1 428 ? -33.677 23.522 12.465 1.00 48.16 428 ASN A C 1
ATOM 3416 O O . ASN A 1 428 ? -34.508 22.841 11.854 1.00 48.16 428 ASN A O 1
ATOM 3420 N N . LEU A 1 429 ? -32.647 24.095 11.833 1.00 43.88 429 LEU A N 1
ATOM 3421 C CA . LEU A 1 429 ? -32.408 23.963 10.393 1.00 43.88 429 LEU A CA 1
ATOM 3422 C C . LEU A 1 429 ? -31.988 22.533 9.988 1.00 43.88 429 LEU A C 1
ATOM 3424 O O . LEU A 1 429 ? -32.431 22.007 8.964 1.00 43.88 429 LEU A O 1
ATOM 3428 N N . ALA A 1 430 ? -31.165 21.862 10.801 1.00 43.16 430 ALA A N 1
ATOM 3429 C CA . ALA A 1 430 ? -30.772 20.466 10.579 1.00 43.16 430 ALA A CA 1
ATOM 3430 C C . ALA A 1 430 ? -31.972 19.505 10.683 1.00 43.16 430 ALA A C 1
ATOM 3432 O O . ALA A 1 430 ? -32.118 18.584 9.875 1.00 43.16 430 ALA A O 1
ATOM 3433 N N . LEU A 1 431 ? -32.853 19.744 11.659 1.00 43.06 431 LEU A N 1
ATOM 3434 C CA . LEU A 1 431 ? -34.049 18.936 11.904 1.00 43.06 431 LEU A CA 1
ATOM 3435 C C . LEU A 1 431 ? -35.107 19.101 10.804 1.00 43.06 431 LEU A C 1
ATOM 3437 O O . LEU A 1 431 ? -35.670 18.105 10.358 1.00 43.06 431 LEU A O 1
ATOM 3441 N N . SER A 1 432 ? -35.342 20.328 10.332 1.00 41.44 432 SER A N 1
ATOM 3442 C CA . SER A 1 432 ? -36.341 20.613 9.286 1.00 41.44 432 SER A CA 1
ATOM 3443 C C . SER A 1 432 ? -35.911 20.168 7.884 1.00 41.44 432 SER A C 1
ATOM 3445 O O . SER A 1 432 ? -36.755 19.798 7.072 1.00 41.44 432 SER A O 1
ATOM 3447 N N . SER A 1 433 ? -34.607 20.150 7.595 1.00 40.50 433 SER A N 1
ATOM 3448 C CA . SER A 1 433 ? -34.076 19.748 6.283 1.00 40.50 433 SER A CA 1
ATOM 3449 C C . SER A 1 433 ? -33.749 18.254 6.158 1.00 40.50 433 SER A C 1
ATOM 3451 O O . SER A 1 433 ? -33.435 17.787 5.062 1.00 40.50 433 SER A O 1
ATOM 3453 N N . GLY A 1 434 ? -33.783 17.491 7.259 1.00 31.38 434 GLY A N 1
ATOM 3454 C CA . GLY A 1 434 ? -33.380 16.079 7.281 1.00 31.38 434 GLY A CA 1
ATOM 3455 C C . GLY A 1 434 ? -31.878 15.851 7.047 1.00 31.38 434 GLY A C 1
ATOM 3456 O O . GLY A 1 434 ? -31.470 14.746 6.684 1.00 31.38 434 GLY A O 1
ATOM 3457 N N . ARG A 1 435 ? -31.038 16.883 7.224 1.00 37.88 435 ARG A N 1
ATOM 3458 C CA . ARG A 1 435 ? -29.594 16.872 6.920 1.00 37.88 435 ARG A CA 1
ATOM 3459 C C . ARG A 1 435 ? -28.753 17.080 8.184 1.00 37.88 435 ARG A C 1
ATOM 3461 O O . ARG A 1 435 ? -29.168 17.744 9.125 1.00 37.88 435 ARG A O 1
ATOM 3468 N N . ARG A 1 436 ? -27.527 16.539 8.204 1.00 32.81 436 ARG A N 1
ATOM 3469 C CA . ARG A 1 436 ? -26.525 16.851 9.243 1.00 32.81 436 ARG A CA 1
ATOM 3470 C C . ARG A 1 436 ? -25.662 18.021 8.772 1.00 32.81 436 ARG A C 1
ATOM 3472 O O . ARG A 1 436 ? -25.034 17.924 7.724 1.00 32.81 436 ARG A O 1
ATOM 3479 N N . LEU A 1 437 ? -25.646 19.105 9.543 1.00 34.25 437 LEU A N 1
ATOM 3480 C CA . LEU A 1 437 ? -24.924 20.343 9.235 1.00 34.25 437 LEU A CA 1
ATOM 3481 C C . LEU A 1 437 ? -23.612 20.434 10.032 1.00 34.25 437 LEU A C 1
ATOM 3483 O O . LEU A 1 437 ? -23.536 19.961 11.166 1.00 34.25 437 LEU A O 1
ATOM 3487 N N . ALA A 1 438 ? -22.594 21.056 9.437 1.00 33.41 438 ALA A N 1
ATOM 3488 C CA . ALA A 1 438 ? -21.396 21.528 10.124 1.00 33.41 438 ALA A CA 1
ATOM 3489 C C . ALA A 1 438 ? -21.252 23.035 9.870 1.00 33.41 438 ALA A C 1
ATOM 3491 O O . ALA A 1 438 ? -21.586 23.513 8.791 1.00 33.41 438 ALA A O 1
ATOM 3492 N N . THR A 1 439 ? -20.771 23.779 10.863 1.00 37.16 439 THR A N 1
ATOM 3493 C CA . THR A 1 439 ? -20.655 25.243 10.800 1.00 37.16 439 THR A CA 1
ATOM 3494 C C . THR A 1 439 ? -19.189 25.642 10.947 1.00 37.16 439 THR A C 1
ATOM 3496 O O . THR A 1 439 ? -18.471 25.060 11.762 1.00 37.16 439 THR A O 1
ATOM 3499 N N . ILE A 1 440 ? -18.741 26.633 10.173 1.00 31.84 440 ILE A N 1
ATOM 3500 C CA . ILE A 1 440 ? -17.483 27.356 10.395 1.00 31.84 440 ILE A CA 1
ATOM 3501 C C . ILE A 1 440 ? -17.860 28.832 10.530 1.00 31.84 440 ILE A C 1
ATOM 3503 O O . ILE A 1 440 ? -18.580 29.345 9.687 1.00 31.84 440 ILE A O 1
ATOM 3507 N N . VAL A 1 441 ? -17.396 29.512 11.578 1.00 31.39 441 VAL A N 1
ATOM 3508 C CA . VAL A 1 441 ? -17.574 30.965 11.737 1.00 31.39 441 VAL A CA 1
ATOM 3509 C C . VAL A 1 441 ? -16.200 31.591 11.946 1.00 31.39 441 VAL A C 1
ATOM 3511 O O . VAL A 1 441 ? -15.421 31.099 12.767 1.00 31.39 441 VAL A O 1
ATOM 3514 N N . ASP A 1 442 ? -15.903 32.658 11.205 1.00 31.11 442 ASP A N 1
ATOM 3515 C CA . ASP A 1 442 ? -14.815 33.584 11.520 1.00 31.11 442 ASP A CA 1
ATOM 3516 C C . ASP A 1 442 ? -15.418 34.818 12.200 1.00 31.11 442 ASP A C 1
ATOM 3518 O O . ASP A 1 442 ? -16.371 35.402 11.695 1.00 31.11 442 ASP A O 1
ATOM 3522 N N . MET A 1 443 ? -14.886 35.190 13.362 1.00 28.38 443 MET A N 1
ATOM 3523 C CA . MET A 1 443 ? -15.293 36.390 14.087 1.00 28.38 443 MET A CA 1
ATOM 3524 C C . MET A 1 443 ? -14.061 37.247 14.347 1.00 28.38 443 MET A C 1
ATOM 3526 O O . MET A 1 443 ? -13.339 37.026 15.319 1.00 28.38 443 MET A O 1
ATOM 3530 N N . ASN A 1 444 ? -13.868 38.268 13.517 1.00 32.34 444 ASN A N 1
ATOM 3531 C CA . ASN A 1 444 ? -13.018 39.411 13.833 1.00 32.34 444 ASN A CA 1
ATOM 3532 C C . ASN A 1 444 ? -13.852 40.696 13.807 1.00 32.34 444 ASN A C 1
ATOM 3534 O O . ASN A 1 444 ? -13.744 41.501 12.888 1.00 32.34 444 ASN A O 1
ATOM 3538 N N . SER A 1 445 ? -14.673 40.879 14.844 1.00 35.28 445 SER A N 1
ATOM 3539 C CA . SER A 1 445 ? -15.155 42.191 15.303 1.00 35.28 445 SER A CA 1
ATOM 3540 C C . SER A 1 445 ? -15.888 42.051 16.642 1.00 35.28 445 SER A C 1
ATOM 3542 O O . SER A 1 445 ? -17.110 42.065 16.706 1.00 35.28 445 SER A O 1
ATOM 3544 N N . ALA A 1 446 ? -15.139 41.894 17.733 1.00 33.03 446 ALA A N 1
ATOM 3545 C CA . ALA A 1 446 ? -15.671 42.096 19.083 1.00 33.03 446 ALA A CA 1
ATOM 3546 C C . ALA A 1 446 ? -14.556 42.590 20.010 1.00 33.03 446 ALA A C 1
ATOM 3548 O O . ALA A 1 446 ? -14.175 41.908 20.959 1.00 33.03 446 ALA A O 1
ATOM 3549 N N . ARG A 1 447 ? -13.962 43.740 19.664 1.00 36.09 447 ARG A N 1
ATOM 3550 C CA . ARG A 1 447 ? -13.238 44.641 20.578 1.00 36.09 447 ARG A CA 1
ATOM 3551 C C . ARG A 1 447 ? -12.775 45.885 19.820 1.00 36.09 447 ARG A C 1
ATOM 3553 O O . ARG A 1 447 ? -11.596 46.049 19.536 1.00 36.09 447 ARG A O 1
ATOM 3560 N N . GLU A 1 448 ? -13.710 46.783 19.546 1.00 33.69 448 GLU A N 1
ATOM 3561 C CA . GLU A 1 448 ? -13.393 48.203 19.408 1.00 33.69 448 GLU A CA 1
ATOM 3562 C C . GLU A 1 448 ? -14.293 48.990 20.368 1.00 33.69 448 GLU A C 1
ATOM 3564 O O . GLU A 1 448 ? -15.496 49.092 20.177 1.00 33.69 448 GLU A O 1
ATOM 3569 N N . LYS A 1 449 ? -13.655 49.444 21.454 1.00 34.50 449 LYS A N 1
ATOM 3570 C CA . LYS A 1 449 ? -13.885 50.692 22.192 1.00 34.50 449 LYS A CA 1
ATOM 3571 C C . LYS A 1 449 ? -15.335 51.129 22.473 1.00 34.50 449 LYS A C 1
ATOM 3573 O O . LYS A 1 449 ? -15.899 51.931 21.740 1.00 34.50 449 LYS A O 1
ATOM 3578 N N . GLU A 1 450 ? -15.823 50.801 23.668 1.00 32.75 450 GLU A N 1
ATOM 3579 C CA . GLU A 1 450 ? -16.578 51.789 24.451 1.00 32.75 450 GLU A CA 1
ATOM 3580 C C . GLU A 1 450 ? -15.561 52.738 25.104 1.00 32.75 450 GLU A C 1
ATOM 3582 O O . GLU A 1 450 ? -14.952 52.441 26.134 1.00 32.75 450 GLU A O 1
ATOM 3587 N N . GLU A 1 451 ? -15.300 53.865 24.442 1.00 35.91 451 GLU A N 1
ATOM 3588 C CA . GLU A 1 451 ? -14.701 55.032 25.084 1.00 35.91 451 GLU A CA 1
ATOM 3589 C C . GLU A 1 451 ? -15.780 55.688 25.958 1.00 35.91 451 GLU A C 1
ATOM 3591 O O . GLU A 1 451 ? -16.768 56.217 25.459 1.00 35.91 451 GLU A O 1
ATOM 3596 N N . ASN A 1 452 ? -15.586 55.628 27.278 1.00 35.25 452 ASN A N 1
ATOM 3597 C CA . ASN A 1 452 ? -16.308 56.437 28.260 1.00 35.25 452 ASN A CA 1
ATOM 3598 C C . ASN A 1 452 ? -16.211 57.929 27.880 1.00 35.25 452 ASN A C 1
ATOM 3600 O O . ASN A 1 452 ? -15.095 58.465 27.901 1.00 35.25 452 ASN A O 1
ATOM 3604 N N . PRO A 1 453 ? -17.322 58.648 27.645 1.00 38.16 453 PRO A N 1
ATOM 3605 C CA . PRO A 1 453 ? -17.308 60.095 27.724 1.00 38.16 453 PRO A CA 1
ATOM 3606 C C . PRO A 1 453 ? -17.206 60.458 29.207 1.00 38.16 453 PRO A C 1
ATOM 3608 O O . PRO A 1 453 ? -18.144 60.274 29.980 1.00 38.16 453 PRO A O 1
ATOM 3611 N N . LYS A 1 454 ? -16.040 60.954 29.628 1.00 39.41 454 LYS A N 1
ATOM 3612 C CA . LYS A 1 454 ? -15.959 61.736 30.861 1.00 39.41 454 LYS A CA 1
ATOM 3613 C C . LYS A 1 454 ? -16.727 63.032 30.625 1.00 39.41 454 LYS A C 1
ATOM 3615 O O . LYS A 1 454 ? -16.227 63.918 29.938 1.00 39.41 454 LYS A O 1
ATOM 3620 N N . GLU A 1 455 ? -17.915 63.131 31.207 1.00 45.62 455 GLU A N 1
ATOM 3621 C CA . GLU A 1 455 ? -18.536 64.420 31.475 1.00 45.62 455 GLU A CA 1
ATOM 3622 C C . GLU A 1 455 ? -17.690 65.182 32.502 1.00 45.62 455 GLU A C 1
ATOM 3624 O O . GLU A 1 455 ? -17.396 64.721 33.606 1.00 45.62 455 GLU A O 1
ATOM 3629 N N . SER A 1 456 ? -17.266 66.362 32.075 1.00 45.19 456 SER A N 1
ATOM 3630 C CA . SER A 1 456 ? -16.936 67.507 32.904 1.00 45.19 456 SER A CA 1
ATOM 3631 C C . SER A 1 456 ? -18.185 67.992 33.648 1.00 45.19 456 SER A C 1
ATOM 3633 O O . SER A 1 456 ? -19.201 68.234 33.000 1.00 45.19 456 SER A O 1
ATOM 3635 N N . ASN A 1 457 ? -18.105 68.198 34.966 1.00 42.19 457 ASN A N 1
ATOM 3636 C CA . ASN A 1 457 ? -18.252 69.529 35.576 1.00 42.19 457 ASN A CA 1
ATOM 3637 C C . ASN A 1 457 ? -18.205 69.485 37.115 1.00 42.19 457 ASN A C 1
ATOM 3639 O O . ASN A 1 457 ? -18.947 68.754 37.760 1.00 42.19 457 ASN A O 1
ATOM 3643 N N . GLU A 1 458 ? -17.282 70.293 37.641 1.00 47.03 458 GLU A N 1
ATOM 3644 C CA . GLU A 1 458 ? -17.442 71.267 38.734 1.00 47.03 458 GLU A CA 1
ATOM 3645 C C . GLU A 1 458 ? -18.333 70.920 39.943 1.00 47.03 458 GLU A C 1
ATOM 3647 O O . GLU A 1 458 ? -19.558 71.008 39.879 1.00 47.03 458 GLU A O 1
ATOM 3652 N N . GLN A 1 459 ? -17.685 70.709 41.097 1.00 40.06 459 GLN A N 1
ATOM 3653 C CA . GLN A 1 459 ? -17.715 71.641 42.239 1.00 40.06 459 GLN A CA 1
ATOM 3654 C C . GLN A 1 459 ? -16.505 71.430 43.153 1.00 40.06 459 GLN A C 1
ATOM 3656 O O . GLN A 1 459 ? -16.120 70.256 43.361 1.00 40.06 459 GLN A O 1
#

Foldseek 3Di:
DDFAAQAGKDKDKFADADPVRHQAAFPFKWKFKAAPVDDTDDIDGDFDDPDRRMTMDIDGHDPPHDFAKMWIWMWTHHPNDIDIDIWIWGWDWDDDPDDDTIIDIDTFKWKWFFDDAFFRLWIWTDTPVATEIEFAAPPGADDPPHQEYEQQKDDRGGHVNQQPDEDPHEYEYEPQRVVVSVVSRRRYDYDYDYQDWDDDPQKIWGWFFAAADPNMGGTWIFIQHQNATETGAQGHPGGPDLLSLARHQEYEYHQAAAPQFPWDDDPNGIHHGHHPLRVLVSNLVNVHAYYEYGRHHPVCPPVVVQVVSQVVSCVVSVHNYYYDDSQWMFMRHSDTDIDRHDDPCVDPVSVQVPDPDRDDDDVQEFEWEFAADDPDDDDDDFDFDADDDPYGYGYGHCHRHDDPVRLVVQQVVCVVPDDPVVVVVQVVVCVVVVGDTGGDGDDDDDDDDPDDPPDDDDD

Radius of gyration: 26.81 Å; chains: 1; bounding box: 65×90×65 Å

pLDDT: mean 72.82, std 23.27, range [28.38, 98.69]

Secondary structure (DSSP, 8-state):
-EEE-TTSPEEEEEE-B-TTS-B---SEEEEEEE-SSSS-SEEE--PEEEETTEEEEEE---TTPPSEEEEEEEEEEETTEEEEEEEEEEEEEEEETTTEEEEEEEE--EEEEEE-SSS--EEEEE-SS-EEEE---TTPPPPTT--EEEE----HHHHGGGTT---SS-EEEETTHHHHHHHTT--S-EEEESSS-EEETTEEEEEEEEES-SSS--EEEEEEETTEEEEE-SS-SEES-GGGGTT-SEEEEE-S-SSS-EEEEETTEEEEE--HHHHHHHHHHTT--EEEEES--GGG-SHHHHHHHHHHHHHHTTSEEEE--TTEEEEESSSEEEEEPP----SHHHHHTT-SS-----TT-EEEEE----TT---------PPSSSS-EEEEE-TTTS-HHHHHHHHHHHGGG--HHHHHHHHHHHHHHT-----------S-------------

Sequence (459 aa):
MKIVRPDKEFTLTATVKDERGRLTDPETQEITIKDPWKDPIITLTTPERVDKGLYRAVFKLPKDVEEGTWIIEWLITVHRRAAVQKTEIQVSRKVIGKRELQMEVRLKDYFINFIGEREVSSIMLKSLSKKVLVDCGEGKSIPEGVTEIIVTHAHPENAFGLKSKKLSYPVYVNKFTNPILVKKNFPFRRKIFWKKAFQIGEMNITPVPVLHSVNAPMTGLIIELGGYKVGYFPEVLGIHDKSVLNQLNLYIGDGKSLDEDIVSQREKKKFGHASIRTQLAWLQKAGVKRALFVNLGKWARDSSIVREVFKALGVEFDMKVVAVNSDYRIHISDKLALQKRLPRVTTLEDLLSHCRAPIALEKGSTVIISGTVKPGEMEGSVELQQMQGDETLILLNVSDILPPDIAERLLQKYSDKYSEEAADSVRNLALSSGRRLATIVDMNSAREKEENPKESNEQ